Protein AF-A0A519DAC2-F1 (afdb_monomer)

Sequence (487 aa):
MAIEYEDFLQQQFEIIMAYEGLGIEATLSCTPYDQGLELEGIGSWAESNAVCFSNSYTGLVTNRESGLSALATALTGWAPRWGLHLDENRIPNILVNVEAEMADLADWSVLGDWVGKQVQSDWDLPWGPMPYITGLPTWASFEMKKALAAAAANYGCPMLWAEGHTVTPPNVSGYQGELTFTESDLESRYQELAPNGEVDLIVIGCPQASLGEIRSTAAAVRTHMELGNRIPDNRLWIFTSGANHELAEADGTLDLLEEAGVLILKDTCPEVTPYNRKLFNHLLTNSLKAEHYLTSGLNRMPTSVANIETCVSSAFDPQLFTGPRPTLDSRAKEPHSSAKTTQTGECELSGKNLPSQSSWDVSGKALVTDVPITYLGYVNRDTGVIEEPGHPLDGVALEDTILIYPKGSGSTVAPFVLMGLIYTGKGPKAIVNRDVCPLTLPAASLLNVPYSYGFDIDPCLAVNNGDEVEMSLENGVVRLKVISRCD

Structure (mmCIF, N/CA/C/O backbone):
data_AF-A0A519DAC2-F1
#
_entry.id   AF-A0A519DAC2-F1
#
loop_
_atom_site.group_PDB
_atom_site.id
_atom_site.type_symbol
_atom_site.label_atom_id
_atom_site.label_alt_id
_atom_site.label_comp_id
_atom_site.label_asym_id
_atom_site.label_entity_id
_atom_site.label_seq_id
_atom_site.pdbx_PDB_ins_code
_atom_site.Cartn_x
_atom_site.Cartn_y
_atom_site.Cartn_z
_atom_site.occupancy
_atom_site.B_iso_or_equiv
_atom_site.auth_seq_id
_atom_site.auth_comp_id
_atom_site.auth_asym_id
_atom_site.auth_atom_id
_atom_site.pdbx_PDB_model_num
ATOM 1 N N . MET A 1 1 ? 7.797 -20.855 -13.646 1.00 60.56 1 MET A N 1
ATOM 2 C CA . MET A 1 1 ? 6.986 -20.500 -12.459 1.00 60.56 1 MET A CA 1
ATOM 3 C C . MET A 1 1 ? 6.711 -21.690 -11.534 1.00 60.56 1 MET A C 1
ATOM 5 O O . MET A 1 1 ? 6.940 -21.520 -10.351 1.00 60.56 1 MET A O 1
ATOM 9 N N . ALA A 1 2 ? 6.323 -22.883 -12.027 1.00 69.62 2 ALA A N 1
ATOM 10 C CA . ALA A 1 2 ? 6.174 -24.105 -11.204 1.00 69.62 2 ALA A CA 1
ATOM 11 C C . ALA A 1 2 ? 5.310 -23.897 -9.939 1.00 69.62 2 ALA A C 1
ATOM 13 O O . ALA A 1 2 ? 5.765 -24.140 -8.822 1.00 69.62 2 ALA A O 1
ATOM 14 N N . ILE A 1 3 ? 4.087 -23.397 -10.154 1.00 76.06 3 ILE A N 1
ATOM 15 C CA . ILE A 1 3 ? 3.099 -23.089 -9.112 1.00 76.06 3 ILE A CA 1
ATOM 16 C C . ILE A 1 3 ? 2.667 -24.395 -8.428 1.00 76.06 3 ILE A C 1
ATOM 18 O O . ILE A 1 3 ? 2.202 -25.308 -9.104 1.00 76.06 3 ILE A O 1
ATOM 22 N N . GLU A 1 4 ? 2.834 -24.485 -7.105 1.00 72.75 4 GLU A N 1
ATOM 23 C CA . GLU A 1 4 ? 2.545 -25.702 -6.318 1.00 72.75 4 GLU A CA 1
ATOM 24 C C . GLU A 1 4 ? 1.098 -25.762 -5.779 1.00 72.75 4 GLU A C 1
ATOM 26 O O . GLU A 1 4 ? 0.715 -26.759 -5.173 1.00 72.75 4 GLU A O 1
ATOM 31 N N . TYR A 1 5 ? 0.286 -24.719 -5.989 1.00 75.00 5 TYR A N 1
ATOM 32 C CA . TYR A 1 5 ? -1.090 -24.652 -5.487 1.00 75.00 5 TYR A CA 1
ATOM 33 C C . TYR A 1 5 ? -2.076 -25.314 -6.462 1.00 75.00 5 TYR A C 1
ATOM 35 O O . TYR A 1 5 ? -2.222 -24.870 -7.605 1.00 75.00 5 TYR A O 1
ATOM 43 N N . GLU A 1 6 ? -2.737 -26.383 -6.011 1.00 81.94 6 GLU A N 1
ATOM 44 C CA . GLU A 1 6 ? -3.737 -27.125 -6.790 1.00 81.94 6 GLU A CA 1
ATOM 45 C C . GLU A 1 6 ? -4.913 -26.213 -7.173 1.00 81.94 6 GLU A C 1
ATOM 47 O O . GLU A 1 6 ? -5.326 -25.353 -6.397 1.00 81.94 6 GLU A O 1
ATOM 52 N N . ASP A 1 7 ? -5.405 -26.356 -8.405 1.00 85.88 7 ASP A N 1
ATOM 53 C CA . ASP A 1 7 ? -6.518 -25.579 -8.966 1.00 85.88 7 ASP A CA 1
ATOM 54 C C . ASP A 1 7 ? -6.360 -24.047 -8.932 1.00 85.88 7 ASP A C 1
ATOM 56 O O . ASP A 1 7 ? -7.331 -23.329 -9.170 1.00 85.88 7 ASP A O 1
ATOM 60 N N . PHE A 1 8 ? -5.143 -23.522 -8.714 1.00 84.00 8 PHE A N 1
ATOM 61 C CA . PHE A 1 8 ? -4.882 -22.077 -8.627 1.00 84.00 8 PHE A CA 1
ATOM 62 C C . PHE A 1 8 ? -5.528 -21.301 -9.778 1.00 84.00 8 PHE A C 1
ATOM 64 O O . PHE A 1 8 ? -6.266 -20.346 -9.556 1.00 84.00 8 PHE A O 1
ATOM 71 N N . LEU A 1 9 ? -5.298 -21.754 -11.014 1.00 85.06 9 LEU A N 1
ATOM 72 C CA . LEU A 1 9 ? -5.833 -21.100 -12.203 1.00 85.06 9 LEU A CA 1
ATOM 73 C C . LEU A 1 9 ? -7.366 -21.147 -12.246 1.00 85.06 9 LEU A C 1
ATOM 75 O O . LEU A 1 9 ? -7.996 -20.142 -12.561 1.00 85.06 9 LEU A O 1
ATOM 79 N N . GLN A 1 10 ? -7.962 -22.295 -11.915 1.00 89.31 10 GLN A N 1
ATOM 80 C CA . GLN A 1 10 ? -9.414 -22.451 -11.908 1.00 89.31 10 GLN A CA 1
ATOM 81 C C . GLN A 1 10 ? -10.054 -21.495 -10.896 1.00 89.31 10 GLN A C 1
ATOM 83 O O . GLN A 1 10 ? -10.981 -20.772 -11.249 1.00 89.31 10 GLN A O 1
ATOM 88 N N . GLN A 1 11 ? -9.518 -21.433 -9.676 1.00 89.75 11 GLN A N 1
ATOM 89 C CA . GLN A 1 11 ? -10.035 -20.555 -8.625 1.00 89.75 11 GLN A CA 1
ATOM 90 C C . GLN A 1 11 ? -9.908 -19.068 -8.992 1.00 89.75 11 GLN A C 1
ATOM 92 O O . GLN A 1 11 ? -10.821 -18.291 -8.721 1.00 89.75 11 GLN A O 1
ATOM 97 N N . GLN A 1 12 ? -8.816 -18.657 -9.652 1.00 88.62 12 GLN A N 1
ATOM 98 C CA . GLN A 1 12 ? -8.692 -17.282 -10.157 1.00 88.62 12 GLN A CA 1
ATOM 99 C C . GLN A 1 12 ? -9.767 -16.970 -11.211 1.00 88.62 12 GLN A C 1
ATOM 101 O O . GLN A 1 12 ? -10.417 -15.928 -11.135 1.00 88.62 12 GLN A O 1
ATOM 106 N N . PHE A 1 13 ? -10.013 -17.885 -12.156 1.00 90.62 13 PHE A N 1
ATOM 107 C CA . PHE A 1 13 ? -11.069 -17.701 -13.155 1.00 90.62 13 PHE A CA 1
ATOM 108 C C . PHE A 1 13 ? -12.470 -17.665 -12.544 1.00 90.62 13 PHE A C 1
ATOM 110 O O . PHE A 1 13 ? -13.304 -16.895 -13.011 1.00 90.62 13 PHE A O 1
ATOM 117 N N . GLU A 1 14 ? -12.741 -18.444 -11.496 1.00 93.62 14 GLU A N 1
ATOM 118 C CA . GLU A 1 14 ? -14.022 -18.390 -10.781 1.00 93.62 14 GLU A CA 1
ATOM 119 C C . GLU A 1 14 ? -14.294 -16.992 -10.208 1.00 93.62 14 GLU A C 1
ATOM 121 O O . GLU A 1 14 ? -15.409 -16.484 -10.339 1.00 93.62 14 GLU A O 1
ATOM 126 N N . ILE A 1 15 ? -13.271 -16.334 -9.649 1.00 90.25 15 ILE A N 1
ATOM 127 C CA . ILE A 1 15 ? -13.379 -14.953 -9.161 1.00 90.25 15 ILE A CA 1
ATOM 128 C C . ILE A 1 15 ? -13.642 -13.997 -10.327 1.00 90.25 15 ILE A C 1
ATOM 130 O O . ILE A 1 15 ? -14.581 -13.206 -10.261 1.00 90.25 15 ILE A O 1
ATOM 134 N N . ILE A 1 16 ? -12.857 -14.083 -11.404 1.00 92.12 16 ILE A N 1
ATOM 135 C CA . ILE A 1 16 ? -13.003 -13.195 -12.568 1.00 92.12 16 ILE A CA 1
ATOM 136 C C . ILE A 1 16 ? -14.411 -13.316 -13.163 1.00 92.12 16 ILE A C 1
ATOM 138 O O . ILE A 1 16 ? -15.107 -12.311 -13.288 1.00 92.12 16 ILE A O 1
ATOM 142 N N . MET A 1 17 ? -14.877 -14.539 -13.427 1.00 93.56 17 MET A N 1
ATOM 143 C CA . MET A 1 17 ? -16.215 -14.787 -13.974 1.00 93.56 17 MET A CA 1
ATOM 144 C C . MET A 1 17 ? -17.329 -14.296 -13.040 1.00 93.56 17 MET A C 1
ATOM 146 O O . MET A 1 17 ? -18.369 -13.837 -13.512 1.00 93.56 17 MET A O 1
ATOM 150 N N . ALA A 1 18 ? -17.139 -14.374 -11.718 1.00 92.75 18 ALA A N 1
ATOM 151 C CA . ALA A 1 18 ? -18.105 -13.837 -10.764 1.00 92.75 18 ALA A CA 1
ATOM 152 C C . ALA A 1 18 ? -18.202 -12.305 -10.851 1.00 92.75 18 ALA A C 1
ATOM 154 O O . ALA A 1 18 ? -19.310 -11.769 -10.850 1.00 92.75 18 ALA A O 1
ATOM 155 N N . TYR A 1 19 ? -17.070 -11.604 -10.973 1.00 90.88 19 TYR A N 1
ATOM 156 C CA . TYR A 1 19 ? -17.041 -10.149 -11.159 1.00 90.88 19 TYR A CA 1
ATOM 157 C C . TYR A 1 19 ? -17.614 -9.737 -12.524 1.00 90.88 19 TYR A C 1
ATOM 159 O O . TYR A 1 19 ? -18.444 -8.830 -12.590 1.00 90.88 19 TYR A O 1
ATOM 167 N N . GLU A 1 20 ? -17.271 -10.447 -13.600 1.00 91.88 20 GLU A N 1
ATOM 168 C CA . GLU A 1 20 ? -17.865 -10.231 -14.928 1.00 91.88 20 GLU A CA 1
ATOM 169 C C . GLU A 1 20 ? -19.384 -10.457 -14.916 1.00 91.88 20 GLU A C 1
ATOM 171 O O . GLU A 1 20 ? -20.136 -9.692 -15.519 1.00 91.88 20 GLU A O 1
ATOM 176 N N . GLY A 1 21 ? -19.862 -11.457 -14.167 1.00 92.31 21 GLY A N 1
ATOM 177 C CA . GLY A 1 21 ? -21.288 -11.716 -13.961 1.00 92.31 21 GLY A CA 1
ATOM 178 C C . GLY A 1 21 ? -22.038 -10.576 -13.259 1.00 92.31 21 GLY A C 1
ATOM 179 O O . GLY A 1 21 ? -23.251 -10.452 -13.430 1.00 92.31 21 GLY A O 1
ATOM 180 N N . LEU A 1 22 ? -21.329 -9.718 -12.515 1.00 89.94 22 LEU A N 1
ATOM 181 C CA . LEU A 1 22 ? -21.858 -8.476 -11.935 1.00 89.94 22 LEU A CA 1
ATOM 182 C C . LEU A 1 22 ? -21.817 -7.291 -12.919 1.00 89.94 22 LEU A C 1
ATOM 184 O O . LEU A 1 22 ? -22.305 -6.212 -12.588 1.00 89.94 22 LEU A O 1
ATOM 188 N N . GLY A 1 23 ? -21.256 -7.477 -14.117 1.00 90.62 23 GLY A N 1
ATOM 189 C CA . GLY A 1 23 ? -21.042 -6.425 -15.111 1.00 90.62 23 GLY A CA 1
ATOM 190 C C . GLY A 1 23 ? -19.770 -5.606 -14.883 1.00 90.62 23 GLY A C 1
ATOM 191 O O . GLY A 1 23 ? -19.652 -4.518 -15.443 1.00 90.62 23 GLY A O 1
ATOM 192 N N . ILE A 1 24 ? -18.838 -6.094 -14.057 1.00 89.50 24 ILE A N 1
ATOM 193 C CA . ILE A 1 24 ? -17.554 -5.430 -13.810 1.00 89.50 24 ILE A CA 1
ATOM 194 C C . ILE A 1 24 ? -16.591 -5.776 -14.945 1.00 89.50 24 ILE A C 1
ATOM 196 O O . ILE A 1 24 ? -16.406 -6.943 -15.282 1.00 89.50 24 ILE A O 1
ATOM 200 N N . GLU A 1 25 ? -15.954 -4.755 -15.511 1.00 88.62 25 GLU A N 1
ATOM 201 C CA . GLU A 1 25 ? -14.892 -4.937 -16.494 1.00 88.62 25 GLU A CA 1
ATOM 202 C C . GLU A 1 25 ? -13.611 -5.413 -15.799 1.00 88.62 25 GLU A C 1
ATOM 204 O O . GLU A 1 25 ? -13.022 -4.706 -14.976 1.00 88.62 25 GLU A O 1
ATOM 209 N N . ALA A 1 26 ? -13.179 -6.633 -16.118 1.00 88.12 26 ALA A N 1
ATOM 210 C CA . ALA A 1 26 ? -11.980 -7.240 -15.559 1.00 88.12 26 ALA A CA 1
ATOM 211 C C . ALA A 1 26 ? -10.714 -6.675 -16.227 1.00 88.12 26 ALA A C 1
ATOM 213 O O . ALA A 1 26 ? -10.047 -7.347 -17.006 1.00 88.12 26 ALA A O 1
ATOM 214 N N . THR A 1 27 ? -10.366 -5.426 -15.907 1.00 88.31 27 THR A N 1
ATOM 215 C CA . THR A 1 27 ? -9.128 -4.787 -16.395 1.00 88.31 27 THR A CA 1
ATOM 216 C C . THR A 1 27 ? -7.860 -5.344 -15.744 1.00 88.31 27 THR A C 1
ATOM 218 O O . THR A 1 27 ? -6.768 -5.093 -16.244 1.00 88.31 27 THR A O 1
ATOM 221 N N . LEU A 1 28 ? -8.006 -6.060 -14.616 1.00 91.06 28 LEU A N 1
ATOM 222 C CA . LEU A 1 28 ? -6.945 -6.778 -13.888 1.00 91.06 28 LEU A CA 1
ATOM 223 C C . LEU A 1 28 ? -5.680 -5.936 -13.634 1.00 91.06 28 LEU A C 1
ATOM 225 O O . LEU A 1 28 ? -4.553 -6.440 -13.618 1.00 91.06 28 LEU A O 1
ATOM 229 N N . SER A 1 29 ? -5.883 -4.633 -13.412 1.00 91.56 29 SER A N 1
ATOM 230 C CA . SER A 1 29 ? -4.807 -3.663 -13.257 1.00 91.56 29 SER A CA 1
ATOM 231 C C . SER A 1 29 ? -4.773 -3.043 -11.863 1.00 91.56 29 SER A C 1
ATOM 233 O O . SER A 1 29 ? -5.784 -2.549 -11.361 1.00 91.56 29 SER A O 1
ATOM 235 N N . CYS A 1 30 ? -3.585 -2.999 -11.256 1.00 91.62 30 CYS A N 1
ATOM 236 C CA . CYS A 1 30 ? -3.331 -2.219 -10.040 1.00 91.62 30 CYS A CA 1
ATOM 237 C C . CYS A 1 30 ? -2.929 -0.762 -10.342 1.00 91.62 30 CYS A C 1
ATOM 239 O O . CYS A 1 30 ? -2.671 0.012 -9.417 1.00 91.62 30 CYS A O 1
ATOM 241 N N . THR A 1 31 ? -2.848 -0.389 -11.622 1.00 93.06 31 THR A N 1
ATOM 242 C CA . THR A 1 31 ? -2.580 0.970 -12.115 1.00 93.06 31 THR A CA 1
ATOM 243 C C . THR A 1 31 ? -3.703 1.437 -13.052 1.00 93.06 31 THR A C 1
ATOM 245 O O . THR A 1 31 ? -3.467 1.750 -14.217 1.00 93.06 31 THR A O 1
ATOM 248 N N . PRO A 1 32 ? -4.963 1.502 -12.586 1.00 89.25 32 PRO A N 1
ATOM 249 C CA . PRO A 1 32 ? -6.096 1.858 -13.448 1.00 89.25 32 PRO A CA 1
ATOM 250 C C . PRO A 1 32 ? -5.978 3.269 -14.051 1.00 89.25 32 PRO A C 1
ATOM 252 O O . PRO A 1 32 ? -6.472 3.525 -15.144 1.00 89.25 32 PRO A O 1
ATOM 255 N N . TYR A 1 33 ? -5.269 4.175 -13.374 1.00 90.00 33 TYR A N 1
ATOM 256 C CA . TYR A 1 33 ? -4.974 5.532 -13.845 1.00 90.00 33 TYR A CA 1
ATOM 257 C C . TYR A 1 33 ? -3.971 5.588 -15.014 1.00 90.00 33 TYR A C 1
ATOM 259 O O . TYR A 1 33 ? -3.810 6.639 -15.625 1.00 90.00 33 TYR A O 1
ATOM 267 N N . ASP A 1 34 ? -3.300 4.482 -15.337 1.00 87.38 34 ASP A N 1
ATOM 268 C CA . ASP A 1 34 ? -2.331 4.381 -16.440 1.00 87.38 34 ASP A CA 1
ATOM 269 C C . ASP A 1 34 ? -3.021 4.239 -17.812 1.00 87.38 34 ASP A C 1
ATOM 271 O O . ASP A 1 34 ? -2.415 4.436 -18.857 1.00 87.38 34 ASP A O 1
ATOM 275 N N . GLN A 1 35 ? -4.328 3.954 -17.839 1.00 80.75 35 GLN A N 1
ATOM 276 C CA . GLN A 1 35 ? -5.089 3.725 -19.077 1.00 80.75 35 GLN A CA 1
ATOM 277 C C . GLN A 1 35 ? -5.519 5.017 -19.802 1.00 80.75 35 GLN A C 1
ATOM 279 O O . GLN A 1 35 ? -6.368 4.979 -20.689 1.00 80.75 35 GLN A O 1
ATOM 284 N N . GLY A 1 36 ? -4.972 6.178 -19.420 1.00 70.12 36 GLY A N 1
ATOM 285 C CA . GLY A 1 36 ? -5.321 7.468 -20.030 1.00 70.12 36 GLY A CA 1
ATOM 286 C C . GLY A 1 36 ? -6.760 7.921 -19.759 1.00 70.12 36 GLY A C 1
ATOM 287 O O . GLY A 1 36 ? -7.312 8.710 -20.523 1.00 70.12 36 GLY A O 1
ATOM 288 N N . LEU A 1 37 ? -7.377 7.411 -18.691 1.00 73.94 37 LEU A N 1
ATOM 289 C CA . LEU A 1 37 ? -8.719 7.803 -18.273 1.00 73.94 37 LEU A CA 1
ATOM 290 C C . LEU A 1 37 ? -8.698 9.229 -17.702 1.00 73.94 37 LEU A C 1
ATOM 292 O O . LEU A 1 37 ? -7.884 9.545 -16.834 1.00 73.94 37 LEU A O 1
ATOM 296 N N . GLU A 1 38 ? -9.629 10.078 -18.141 1.00 77.62 38 GLU A N 1
ATOM 297 C CA . GLU A 1 38 ? -9.927 11.330 -17.440 1.00 77.62 38 GLU A CA 1
ATOM 298 C C . GLU A 1 38 ? -10.661 10.991 -16.138 1.00 77.62 38 GLU A C 1
ATOM 300 O O . GLU A 1 38 ? -11.859 10.707 -16.118 1.00 77.62 38 GLU A O 1
ATOM 305 N N . LEU A 1 39 ? -9.903 10.947 -15.042 1.00 84.00 39 LEU A N 1
ATOM 306 C CA . LEU A 1 39 ? -10.413 10.618 -13.718 1.00 84.00 39 LEU A CA 1
ATOM 307 C C . LEU A 1 39 ? -10.774 11.908 -12.972 1.00 84.00 39 LEU A C 1
ATOM 309 O O . LEU A 1 39 ? -9.898 12.611 -12.466 1.00 84.00 39 LEU A O 1
ATOM 313 N N . GLU A 1 40 ? -12.072 12.198 -12.880 1.00 90.94 40 GLU A N 1
ATOM 314 C CA . GLU A 1 40 ? -12.622 13.321 -12.115 1.00 90.94 40 GLU A CA 1
ATOM 315 C C . GLU A 1 40 ? -13.837 12.906 -11.273 1.00 90.94 40 GLU A C 1
ATOM 317 O O . GLU A 1 40 ? -14.551 11.956 -11.595 1.00 90.94 40 GLU A O 1
ATOM 322 N N . GLY A 1 41 ? -14.100 13.643 -10.191 1.00 92.56 41 GLY A N 1
ATOM 323 C CA . GLY A 1 41 ? -15.296 13.466 -9.366 1.00 92.56 41 GLY A CA 1
ATOM 324 C C . GLY A 1 41 ? -15.072 12.575 -8.146 1.00 92.56 41 GLY A C 1
ATOM 325 O O . GLY A 1 41 ? -14.005 12.596 -7.543 1.00 92.56 41 GLY A O 1
ATOM 326 N N . ILE A 1 42 ? -16.098 11.827 -7.735 1.00 92.38 42 ILE A N 1
ATOM 327 C CA . ILE A 1 42 ? -16.060 10.968 -6.543 1.00 92.38 42 ILE A CA 1
ATOM 328 C C . ILE A 1 42 ? -15.872 9.512 -6.969 1.00 92.38 42 ILE A C 1
ATOM 330 O O . ILE A 1 42 ? -16.700 8.977 -7.703 1.00 92.38 42 ILE A O 1
ATOM 334 N N . GLY A 1 43 ? -14.809 8.872 -6.480 1.00 90.50 43 GLY A N 1
ATOM 335 C CA . GLY A 1 43 ? -14.501 7.467 -6.752 1.00 90.50 43 GLY A CA 1
ATOM 336 C C . GLY A 1 43 ? -14.227 6.655 -5.488 1.00 90.50 43 GLY A C 1
ATOM 337 O O . GLY A 1 43 ? -14.091 7.200 -4.393 1.00 90.50 43 GLY A O 1
ATOM 338 N N . SER A 1 44 ? -14.124 5.337 -5.650 1.00 91.81 44 SER A N 1
ATOM 339 C CA . SER A 1 44 ? -13.704 4.413 -4.594 1.00 91.81 44 SER A CA 1
ATOM 340 C C . SER A 1 44 ? -12.651 3.457 -5.137 1.00 91.81 44 SER A C 1
ATOM 342 O O . SER A 1 44 ? -12.976 2.513 -5.853 1.00 91.81 44 SER A O 1
ATOM 344 N N . TRP A 1 45 ? -11.388 3.698 -4.788 1.00 90.81 45 TRP A N 1
ATOM 345 C CA . TRP A 1 45 ? -10.283 2.818 -5.160 1.00 90.81 45 TRP A CA 1
ATOM 346 C C . TRP A 1 45 ? -9.889 1.900 -4.011 1.00 90.81 45 TRP A C 1
ATOM 348 O O . TRP A 1 45 ? -9.496 2.355 -2.940 1.00 90.81 45 TRP A O 1
ATOM 358 N N . ALA A 1 46 ? -9.915 0.598 -4.287 1.00 89.88 46 ALA A N 1
ATOM 359 C CA . ALA A 1 46 ? -9.402 -0.435 -3.400 1.00 89.88 46 ALA A CA 1
ATOM 360 C C . ALA A 1 46 ? -7.914 -0.724 -3.614 1.00 89.88 46 ALA A C 1
ATOM 362 O O . ALA A 1 46 ? -7.441 -1.758 -3.172 1.00 89.88 46 ALA A O 1
ATOM 363 N N . GLU A 1 47 ? -7.160 0.132 -4.298 1.00 90.75 47 GLU A N 1
ATOM 364 C CA . GLU A 1 47 ? -5.717 -0.031 -4.468 1.00 90.75 47 GLU A CA 1
ATOM 365 C C . GLU A 1 47 ? -5.009 1.215 -3.937 1.00 90.75 47 GLU A C 1
ATOM 367 O O . GLU A 1 47 ? -5.219 2.328 -4.414 1.00 90.75 47 GLU A O 1
ATOM 372 N N . SER A 1 48 ? -4.164 1.017 -2.927 1.00 91.00 48 SER A N 1
ATOM 373 C CA . SER A 1 48 ? -3.484 2.082 -2.184 1.00 91.00 48 SER A CA 1
ATOM 374 C C . SER A 1 48 ? -2.693 3.053 -3.068 1.00 91.00 48 SER A C 1
ATOM 376 O O . SER A 1 48 ? -2.766 4.265 -2.862 1.00 91.00 48 SER A O 1
ATOM 378 N N . ASN A 1 49 ? -1.973 2.547 -4.075 1.00 93.50 49 ASN A N 1
ATOM 379 C CA . ASN A 1 49 ? -1.210 3.413 -4.970 1.00 93.50 49 ASN A CA 1
ATOM 380 C C . ASN A 1 49 ? -2.140 4.243 -5.871 1.00 93.50 49 ASN A C 1
ATOM 382 O O . ASN A 1 49 ? -1.889 5.427 -6.078 1.00 93.50 49 ASN A O 1
ATOM 386 N N . ALA A 1 50 ? -3.252 3.654 -6.326 1.00 94.06 50 ALA A N 1
ATOM 387 C CA . ALA A 1 50 ? -4.253 4.340 -7.134 1.00 94.06 50 ALA A CA 1
ATOM 388 C C . ALA A 1 50 ? -4.988 5.425 -6.347 1.00 94.06 50 ALA A C 1
ATOM 390 O O . ALA A 1 50 ? -5.273 6.479 -6.907 1.00 94.06 50 ALA A O 1
ATOM 391 N N . VAL A 1 51 ? -5.234 5.211 -5.051 1.00 94.69 51 VAL A N 1
ATOM 392 C CA . VAL A 1 51 ? -5.782 6.232 -4.143 1.00 94.69 51 VAL A CA 1
ATOM 393 C C . VAL A 1 51 ? -4.858 7.447 -4.082 1.00 94.69 51 VAL A C 1
ATOM 395 O O . VAL A 1 51 ? -5.302 8.557 -4.371 1.00 94.69 51 VAL A O 1
ATOM 398 N N . CYS A 1 52 ? -3.578 7.234 -3.748 1.00 96.38 52 CYS A N 1
ATOM 399 C CA . CYS A 1 52 ? -2.606 8.321 -3.622 1.00 96.38 52 CYS A CA 1
ATOM 400 C C . CYS A 1 52 ? -2.412 9.054 -4.953 1.00 96.38 52 CYS A C 1
ATOM 402 O O . CYS A 1 52 ? -2.547 10.275 -5.012 1.00 96.38 52 CYS A O 1
ATOM 404 N N . PHE A 1 53 ? -2.196 8.307 -6.040 1.00 96.56 53 PHE A N 1
ATOM 405 C CA . PHE A 1 53 ? -1.995 8.884 -7.364 1.00 96.56 53 PHE A CA 1
ATOM 406 C C . PHE A 1 53 ? -3.212 9.690 -7.829 1.00 96.56 53 PHE A C 1
ATOM 408 O O . PHE A 1 53 ? -3.061 10.827 -8.270 1.00 96.56 53 PHE A O 1
ATOM 415 N N . SER A 1 54 ? -4.420 9.132 -7.691 1.00 95.19 54 SER A N 1
ATOM 416 C CA . SER A 1 54 ? -5.650 9.798 -8.132 1.00 95.19 54 SER A CA 1
ATOM 417 C C . SER A 1 54 ? -5.888 11.092 -7.363 1.00 95.19 54 SER A C 1
ATOM 419 O O . SER A 1 54 ? -6.103 12.131 -7.982 1.00 95.19 54 SER A O 1
ATOM 421 N N . ASN A 1 55 ? -5.781 11.060 -6.030 1.00 96.62 55 ASN A N 1
ATOM 422 C CA . ASN A 1 55 ? -5.991 12.257 -5.220 1.00 96.62 55 ASN A CA 1
ATOM 423 C C . ASN A 1 55 ? -4.966 13.363 -5.517 1.00 96.62 55 ASN A C 1
ATOM 425 O O . ASN A 1 55 ? -5.314 14.534 -5.380 1.00 96.62 55 ASN A O 1
ATOM 429 N N . SER A 1 56 ? -3.731 13.008 -5.891 1.00 97.38 56 SER A N 1
ATOM 430 C CA . SER A 1 56 ? -2.631 13.957 -6.114 1.00 97.38 56 SER A CA 1
ATOM 431 C C . SER A 1 56 ? -2.537 14.509 -7.534 1.00 97.38 56 SER A C 1
ATOM 433 O O . SER A 1 56 ? -2.268 15.698 -7.708 1.00 97.38 56 SER A O 1
ATOM 435 N N . TYR A 1 57 ? -2.715 13.657 -8.545 1.00 95.94 57 TYR A N 1
ATOM 436 C CA . TYR A 1 57 ? -2.395 13.974 -9.942 1.00 95.94 57 TYR A CA 1
ATOM 437 C C . TYR A 1 57 ? -3.616 14.009 -10.867 1.00 95.94 57 TYR A C 1
ATOM 439 O O . TYR A 1 57 ? -3.464 14.294 -12.053 1.00 95.94 57 TYR A O 1
ATOM 447 N N . THR A 1 58 ? -4.817 13.733 -10.352 1.00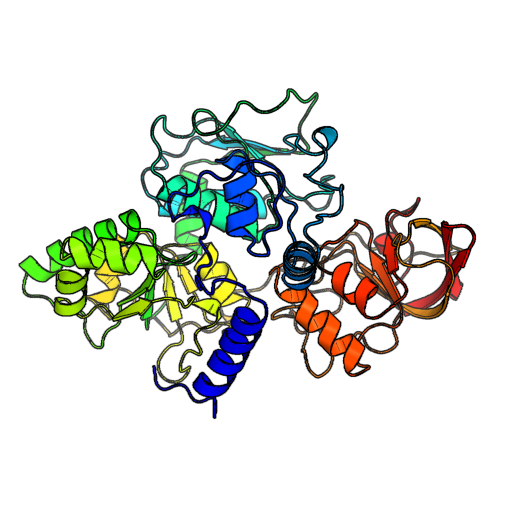 94.69 58 THR A N 1
ATOM 448 C CA . THR A 1 58 ? -6.069 13.743 -11.127 1.00 94.69 58 THR A CA 1
ATOM 449 C C . THR A 1 58 ? -7.141 14.581 -10.421 1.00 94.69 58 THR A C 1
ATOM 451 O O . THR A 1 58 ? -6.912 15.089 -9.324 1.00 94.69 58 THR A O 1
ATOM 454 N N . GLY A 1 59 ? -8.318 14.730 -11.034 1.00 93.19 59 GLY A N 1
ATOM 455 C CA . GLY A 1 59 ? -9.473 15.378 -10.402 1.00 93.19 59 GLY A CA 1
ATOM 456 C C . GLY A 1 59 ? -10.333 14.426 -9.564 1.00 93.19 59 GLY A C 1
ATOM 457 O O . GLY A 1 59 ? -11.397 14.825 -9.084 1.00 93.19 59 GLY A O 1
ATOM 458 N N . LEU A 1 60 ? -9.937 13.156 -9.431 1.00 93.88 60 LEU A N 1
ATOM 459 C CA . LEU A 1 60 ? -10.699 12.152 -8.702 1.00 93.88 60 LEU A CA 1
ATOM 460 C C . LEU A 1 60 ? -10.412 12.216 -7.199 1.00 93.88 60 LEU A C 1
ATOM 462 O O . LEU A 1 60 ? -9.272 12.226 -6.737 1.00 93.88 60 LEU A O 1
ATOM 466 N N . VAL A 1 61 ? -11.490 12.184 -6.429 1.00 95.00 61 VAL A N 1
ATOM 467 C CA . VAL A 1 61 ? -11.510 12.257 -4.974 1.00 95.00 61 VAL A CA 1
ATOM 468 C C . VAL A 1 61 ? -11.955 10.904 -4.436 1.00 95.00 61 VAL A C 1
ATOM 470 O O . VAL A 1 61 ? -13.089 10.474 -4.659 1.00 95.00 61 VAL A O 1
ATOM 473 N N . THR A 1 62 ? -11.073 10.239 -3.693 1.00 94.19 62 THR A N 1
ATOM 474 C CA . THR A 1 62 ? -11.347 8.936 -3.071 1.00 94.19 62 THR A CA 1
ATOM 475 C C . THR A 1 62 ? -10.759 8.870 -1.668 1.00 94.19 62 THR A C 1
ATOM 477 O O . THR A 1 62 ? -9.690 9.422 -1.397 1.00 94.19 62 THR A O 1
ATOM 480 N N . ASN A 1 63 ? -11.419 8.140 -0.775 1.00 92.88 63 ASN A N 1
ATOM 481 C CA . ASN A 1 63 ? -10.765 7.642 0.432 1.00 92.88 63 ASN A CA 1
ATOM 482 C C . ASN A 1 63 ? -9.827 6.478 0.097 1.00 92.88 63 ASN A C 1
ATOM 484 O O . ASN A 1 63 ? -9.838 5.939 -1.013 1.00 92.88 63 ASN A O 1
ATOM 488 N N . ARG A 1 64 ? -9.046 6.052 1.092 1.00 90.31 64 ARG A N 1
ATOM 489 C CA . ARG A 1 64 ? -8.346 4.765 1.065 1.00 90.31 64 ARG A CA 1
ATOM 490 C C . ARG A 1 64 ? -9.349 3.633 1.289 1.00 90.31 64 ARG A C 1
ATOM 492 O O . ARG A 1 64 ? -9.431 3.084 2.384 1.00 90.31 64 ARG A O 1
ATOM 499 N N . GLU A 1 65 ? -10.149 3.352 0.271 1.00 90.62 65 GLU A 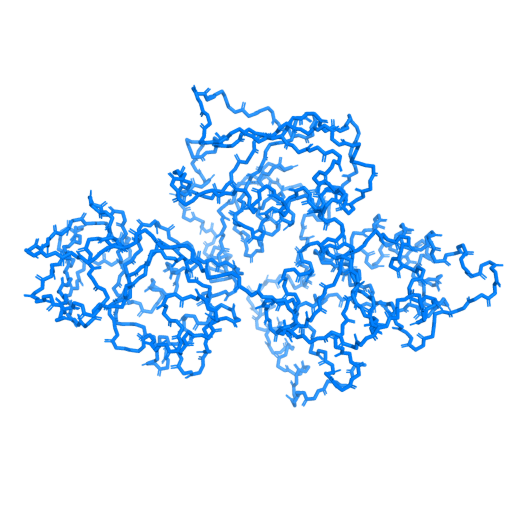N 1
ATOM 500 C CA . GLU A 1 65 ? -11.203 2.346 0.334 1.00 90.62 65 GLU A CA 1
ATOM 501 C C . GLU A 1 65 ? -10.621 0.927 0.353 1.00 90.62 65 GLU A C 1
ATOM 503 O O . GLU A 1 65 ? -9.499 0.665 -0.078 1.00 90.62 65 GLU A O 1
ATOM 508 N N . SER A 1 66 ? -11.391 -0.008 0.893 1.00 90.44 66 SER A N 1
ATOM 509 C CA . SER A 1 66 ? -11.072 -1.432 0.847 1.00 90.44 66 SER A CA 1
ATOM 510 C C . SER A 1 66 ? -11.695 -2.099 -0.370 1.00 90.44 66 SER A C 1
ATOM 512 O O . SER A 1 66 ? -12.613 -1.547 -0.976 1.00 90.44 66 SER A O 1
ATOM 514 N N . GLY A 1 67 ? -11.294 -3.338 -0.666 1.00 89.69 67 GLY A N 1
ATOM 515 C CA . GLY A 1 67 ? -11.997 -4.131 -1.680 1.00 89.69 67 GLY A CA 1
ATOM 516 C C . GLY A 1 67 ? -13.490 -4.315 -1.379 1.00 89.69 67 GLY A C 1
ATOM 517 O O . GLY A 1 67 ? -14.301 -4.295 -2.298 1.00 89.69 67 GLY A O 1
ATOM 518 N N . LEU A 1 68 ? -13.875 -4.399 -0.099 1.00 91.25 68 LEU A N 1
ATOM 519 C CA . LEU A 1 68 ? -15.279 -4.519 0.309 1.00 91.25 68 LEU A CA 1
ATOM 520 C C . LEU A 1 68 ? -16.067 -3.229 0.058 1.00 91.25 68 LEU A C 1
ATOM 522 O O . LEU A 1 68 ? -17.160 -3.273 -0.505 1.00 91.25 68 LEU A O 1
ATOM 526 N N . SER A 1 69 ? -15.527 -2.077 0.464 1.00 90.88 69 SER A N 1
ATOM 527 C CA . SER A 1 69 ? -16.216 -0.793 0.308 1.00 90.88 69 SER A CA 1
ATOM 528 C C . SER A 1 69 ? -16.212 -0.298 -1.136 1.00 90.88 69 SER A C 1
ATOM 530 O O . SER A 1 69 ? -17.235 0.202 -1.589 1.00 90.88 69 SER A O 1
ATOM 532 N N . ALA A 1 70 ? -15.138 -0.521 -1.899 1.00 92.19 70 ALA A N 1
ATOM 533 C CA . ALA A 1 70 ? -15.120 -0.214 -3.329 1.00 92.19 70 ALA A CA 1
ATOM 534 C C . ALA A 1 70 ? -16.126 -1.068 -4.115 1.00 92.19 70 ALA A C 1
ATOM 536 O O . ALA A 1 70 ? -16.849 -0.535 -4.956 1.00 92.19 70 ALA A O 1
ATOM 537 N N . LEU A 1 71 ? -16.242 -2.366 -3.801 1.00 91.06 71 LEU A N 1
ATOM 538 C CA . LEU A 1 71 ? -17.263 -3.224 -4.404 1.00 91.06 71 LEU A CA 1
ATOM 539 C C . LEU A 1 71 ? -18.678 -2.767 -4.021 1.00 91.06 71 LEU A C 1
ATOM 541 O O . LEU A 1 71 ? -19.560 -2.720 -4.875 1.00 91.06 71 LEU A O 1
ATOM 545 N N . ALA A 1 72 ? -18.901 -2.374 -2.764 1.00 90.88 72 ALA A N 1
ATOM 546 C CA . ALA A 1 72 ? -20.182 -1.810 -2.340 1.00 90.88 72 ALA A CA 1
ATOM 547 C C . ALA A 1 72 ? -20.526 -0.518 -3.106 1.00 90.88 72 ALA A C 1
ATOM 549 O O . ALA A 1 72 ? -21.668 -0.355 -3.545 1.00 90.88 72 ALA A O 1
ATOM 550 N N . THR A 1 73 ? -19.551 0.368 -3.334 1.00 91.62 73 THR A N 1
ATOM 551 C CA . THR A 1 73 ? -19.731 1.556 -4.182 1.00 91.62 73 THR A CA 1
ATOM 552 C C . THR A 1 73 ? -20.083 1.161 -5.615 1.00 91.62 73 THR A C 1
ATOM 554 O O . THR A 1 73 ? -21.034 1.707 -6.168 1.00 91.62 73 THR A O 1
ATOM 557 N N . ALA A 1 74 ? -19.384 0.185 -6.204 1.00 90.44 74 ALA A N 1
ATOM 558 C CA . ALA A 1 74 ? -19.652 -0.280 -7.567 1.00 90.44 74 ALA A CA 1
ATOM 559 C C . ALA A 1 74 ? -21.072 -0.858 -7.722 1.00 90.44 74 ALA A C 1
ATOM 561 O O . ALA A 1 74 ? -21.750 -0.578 -8.707 1.00 90.44 74 ALA A O 1
ATOM 562 N N . LEU A 1 75 ? -21.547 -1.615 -6.729 1.00 90.12 75 LEU A N 1
ATOM 563 C CA . LEU A 1 75 ? -22.881 -2.224 -6.743 1.00 90.12 75 LEU A CA 1
ATOM 564 C C . LEU A 1 75 ? -24.011 -1.214 -6.510 1.00 90.12 75 LEU A C 1
ATOM 566 O O . LEU A 1 75 ? -25.105 -1.371 -7.050 1.00 90.12 75 LEU A O 1
ATOM 570 N N . THR A 1 76 ? -23.783 -0.207 -5.668 1.00 91.38 76 THR A N 1
ATOM 571 C CA . THR A 1 76 ? -24.833 0.743 -5.266 1.00 91.38 76 THR A CA 1
ATOM 572 C C . THR A 1 76 ? -24.837 2.022 -6.098 1.00 91.38 76 THR A C 1
ATOM 574 O O . THR A 1 76 ? -25.874 2.677 -6.193 1.00 91.38 76 THR A O 1
ATOM 577 N N . GLY A 1 77 ? -23.696 2.393 -6.680 1.00 90.56 77 GLY A N 1
ATOM 578 C CA . GLY A 1 77 ? -23.465 3.704 -7.285 1.00 90.56 77 GLY A CA 1
ATOM 579 C C . GLY A 1 77 ? -23.261 4.831 -6.264 1.00 90.56 77 GLY A C 1
ATOM 580 O O . GLY A 1 77 ? -23.264 5.998 -6.653 1.00 90.56 77 GLY A O 1
ATOM 581 N N . TRP A 1 78 ? -23.100 4.517 -4.972 1.00 90.31 78 TRP A N 1
ATOM 582 C CA . TRP A 1 78 ? -22.952 5.504 -3.899 1.00 90.31 78 TRP A CA 1
ATOM 583 C C . TRP A 1 78 ? -21.671 5.271 -3.101 1.00 90.31 78 TRP A C 1
ATOM 585 O O . TRP A 1 78 ? -21.476 4.200 -2.534 1.00 90.31 78 TRP A O 1
ATOM 595 N N . ALA A 1 79 ? -20.841 6.308 -2.987 1.00 90.44 79 ALA A N 1
ATOM 596 C CA . ALA A 1 79 ? -19.735 6.346 -2.037 1.00 90.44 79 ALA A CA 1
ATOM 597 C C . ALA A 1 79 ? -20.165 7.101 -0.763 1.00 90.44 79 ALA A C 1
ATOM 599 O O . ALA A 1 79 ? -20.829 8.142 -0.858 1.00 90.44 79 ALA A O 1
ATOM 600 N N . PRO A 1 80 ? -19.813 6.619 0.441 1.00 87.56 80 PRO A N 1
ATOM 601 C CA . PRO A 1 80 ? -20.097 7.342 1.674 1.00 87.56 80 PRO A CA 1
ATOM 602 C C . PRO A 1 80 ? -19.342 8.679 1.706 1.00 87.56 80 PRO A C 1
ATOM 604 O O . PRO A 1 80 ? -18.166 8.757 1.364 1.00 87.56 80 PRO A O 1
ATOM 607 N N . ARG A 1 81 ? -19.995 9.750 2.169 1.00 90.88 81 ARG A N 1
ATOM 608 C CA . ARG A 1 81 ? -19.386 11.086 2.264 1.00 90.88 81 ARG A CA 1
ATOM 609 C C . ARG A 1 81 ? -18.653 11.268 3.598 1.00 90.88 81 ARG A C 1
ATOM 611 O O . ARG A 1 81 ? -19.266 11.652 4.591 1.00 90.88 81 ARG A O 1
ATOM 618 N N . TRP A 1 82 ? -17.351 11.005 3.614 1.00 91.12 82 TRP A N 1
ATOM 619 C CA . TRP A 1 82 ? -16.477 11.141 4.789 1.00 91.12 82 TRP A CA 1
ATOM 620 C C . TRP A 1 82 ? -15.001 11.225 4.369 1.00 91.12 82 TRP A C 1
ATOM 622 O O . TRP A 1 82 ? -14.682 11.017 3.197 1.00 91.12 82 TRP A O 1
ATOM 632 N N . GLY A 1 83 ? -14.105 11.502 5.322 1.00 92.75 83 GLY A N 1
ATOM 633 C CA . GLY A 1 83 ? -12.660 11.496 5.082 1.00 92.75 83 GLY A CA 1
ATOM 634 C C . GLY A 1 83 ? -12.249 12.477 3.987 1.00 92.75 83 GLY A C 1
ATOM 635 O O . GLY A 1 83 ? -12.688 13.627 3.991 1.00 92.75 83 GLY A O 1
ATOM 636 N N . LEU A 1 84 ? -11.454 12.011 3.028 1.00 95.12 84 LEU A N 1
ATOM 637 C CA . LEU A 1 84 ? -10.942 12.790 1.901 1.00 95.12 84 LEU A CA 1
ATOM 638 C C . LEU A 1 84 ? -12.011 13.202 0.881 1.00 95.12 84 LEU A C 1
ATOM 640 O O . LEU A 1 84 ? -11.703 14.007 0.003 1.00 95.12 84 LEU A O 1
ATOM 644 N N . HIS A 1 85 ? -13.250 12.706 0.987 1.00 95.12 85 HIS A N 1
ATOM 645 C CA . HIS A 1 85 ? -14.382 13.269 0.238 1.00 95.12 85 HIS A CA 1
ATOM 646 C C . HIS A 1 85 ? -14.833 14.640 0.765 1.00 95.12 85 HIS A C 1
ATOM 648 O O . HIS A 1 85 ? -15.709 15.267 0.169 1.00 95.12 85 HIS A O 1
ATOM 654 N N . LEU A 1 86 ? -14.289 15.091 1.897 1.00 95.44 86 LEU A N 1
ATOM 655 C CA . LEU A 1 86 ? -14.530 16.412 2.461 1.00 95.44 86 LEU A CA 1
ATOM 656 C C . LEU A 1 86 ? -13.279 17.273 2.265 1.00 95.44 86 LEU A C 1
ATOM 658 O O . LEU A 1 86 ? -12.202 16.907 2.733 1.00 95.44 86 LEU A O 1
ATOM 662 N N . ASP A 1 87 ? -13.428 18.427 1.615 1.00 94.88 87 ASP A N 1
ATOM 663 C CA . ASP A 1 87 ? -12.307 19.330 1.310 1.00 94.88 87 ASP A CA 1
ATOM 664 C C . ASP A 1 87 ? -11.561 19.800 2.565 1.00 94.88 87 ASP A C 1
ATOM 666 O O . ASP A 1 87 ? -10.342 19.943 2.550 1.00 94.88 87 ASP A O 1
ATOM 670 N N . GLU A 1 88 ? -12.277 19.964 3.680 1.00 95.06 88 GLU A N 1
ATOM 671 C CA . GLU A 1 88 ? -11.712 20.328 4.987 1.00 95.06 88 GLU A CA 1
ATOM 672 C C . GLU A 1 88 ? -10.666 19.332 5.513 1.00 95.06 88 GLU A C 1
ATOM 674 O O . GLU A 1 88 ? -9.809 19.712 6.306 1.00 95.06 88 GLU A O 1
ATOM 679 N N . ASN A 1 89 ? -10.695 18.081 5.042 1.00 95.62 89 ASN A N 1
ATOM 680 C CA . ASN A 1 89 ? -9.724 17.049 5.407 1.00 95.62 89 ASN A CA 1
ATOM 681 C C . ASN A 1 89 ? -8.532 16.969 4.438 1.00 95.62 89 ASN A C 1
ATOM 683 O O . ASN A 1 89 ? -7.578 16.247 4.717 1.00 95.62 89 ASN A O 1
ATOM 687 N N . ARG A 1 90 ? -8.566 17.676 3.300 1.00 96.75 90 ARG A N 1
ATOM 688 C CA . ARG A 1 90 ? -7.530 17.634 2.250 1.00 96.75 90 ARG A CA 1
ATOM 689 C C . ARG A 1 90 ? -6.509 18.753 2.458 1.00 96.75 90 ARG A C 1
ATOM 691 O O . ARG A 1 90 ? -6.368 19.645 1.623 1.00 96.75 90 ARG A O 1
ATOM 698 N N . ILE A 1 91 ? -5.810 18.711 3.587 1.00 96.75 91 ILE A N 1
ATOM 699 C CA . ILE A 1 91 ? -4.799 19.705 3.975 1.00 96.75 91 ILE A CA 1
ATOM 700 C C . ILE A 1 91 ? -3.434 19.042 4.196 1.00 96.75 91 ILE A C 1
ATOM 702 O O . ILE A 1 91 ? -3.391 17.935 4.739 1.00 96.75 91 ILE A O 1
ATOM 706 N N . PRO A 1 92 ? -2.318 19.676 3.793 1.00 97.81 92 PRO A N 1
ATOM 707 C CA . PRO A 1 92 ? -1.000 19.120 4.054 1.00 97.81 92 PRO A CA 1
ATOM 708 C C . PRO A 1 92 ? -0.688 19.149 5.546 1.00 97.81 92 PRO A C 1
ATOM 710 O O . PRO A 1 92 ? -0.996 20.117 6.241 1.00 97.81 92 PRO A O 1
ATOM 713 N N . ASN A 1 93 ? -0.065 18.082 6.036 1.00 97.56 93 ASN A N 1
ATOM 714 C CA . ASN A 1 93 ? 0.280 17.933 7.451 1.00 97.56 93 ASN A CA 1
ATOM 715 C C . ASN A 1 93 ? 1.783 17.766 7.700 1.00 97.56 93 ASN A C 1
ATOM 717 O O . ASN A 1 93 ? 2.212 17.909 8.840 1.00 97.56 93 ASN A O 1
ATOM 721 N N . ILE A 1 94 ? 2.590 17.545 6.661 1.00 98.31 94 ILE A N 1
ATOM 722 C CA . ILE A 1 94 ? 4.052 17.446 6.742 1.00 98.31 94 ILE A CA 1
ATOM 723 C C . ILE A 1 94 ? 4.646 18.317 5.633 1.00 98.31 94 ILE A C 1
ATOM 725 O O . ILE A 1 94 ? 4.160 18.266 4.504 1.00 98.31 94 ILE A O 1
ATOM 729 N N . LEU A 1 95 ? 5.688 19.089 5.930 1.00 98.62 95 LEU A N 1
ATOM 730 C CA . LEU A 1 95 ? 6.496 19.769 4.915 1.00 98.62 95 LEU A CA 1
ATOM 731 C C . LEU A 1 95 ? 7.758 18.951 4.646 1.00 98.62 95 LEU A C 1
ATOM 733 O O . LEU A 1 95 ? 8.453 18.569 5.584 1.00 98.62 95 LEU A O 1
ATOM 737 N N . VAL A 1 96 ? 8.062 18.697 3.377 1.00 98.81 96 VAL A N 1
ATOM 738 C CA . VAL A 1 96 ? 9.252 17.953 2.955 1.00 98.81 96 VAL A CA 1
ATOM 739 C C . VAL A 1 96 ? 10.040 18.802 1.967 1.00 98.81 96 VAL A C 1
ATOM 741 O O . VAL A 1 96 ? 9.578 19.040 0.854 1.00 98.81 96 VAL A O 1
ATOM 744 N N . ASN A 1 97 ? 11.235 19.236 2.356 1.00 98.75 97 ASN A N 1
ATOM 745 C CA . ASN A 1 97 ? 12.166 19.931 1.477 1.00 98.75 97 ASN A CA 1
ATOM 746 C C . ASN A 1 97 ? 13.158 18.939 0.861 1.00 98.75 97 ASN A C 1
ATOM 748 O O . ASN A 1 97 ? 13.915 18.294 1.585 1.00 98.75 97 ASN A O 1
ATOM 752 N N . VAL A 1 98 ? 13.165 18.814 -0.462 1.00 98.81 98 VAL A N 1
ATOM 753 C CA . VAL A 1 98 ? 14.083 17.930 -1.186 1.00 98.81 98 VAL A CA 1
ATOM 754 C C . VAL A 1 98 ? 15.308 18.718 -1.642 1.00 98.81 98 VAL A C 1
ATOM 756 O O . VAL A 1 98 ? 15.185 19.728 -2.330 1.00 98.81 98 VAL A O 1
ATOM 759 N N . GLU A 1 99 ? 16.491 18.244 -1.254 1.00 98.56 99 GLU A N 1
ATOM 760 C CA . GLU A 1 99 ? 17.796 18.794 -1.651 1.00 98.56 99 GLU A CA 1
ATOM 761 C C . GLU A 1 99 ? 18.622 17.811 -2.503 1.00 98.56 99 GLU A C 1
ATOM 763 O O . GLU A 1 99 ? 19.659 18.197 -3.040 1.00 98.56 99 GLU A O 1
ATOM 768 N N . ALA A 1 100 ? 18.175 16.555 -2.621 1.00 98.06 100 ALA A N 1
ATOM 769 C CA . ALA A 1 100 ? 18.767 15.540 -3.494 1.00 98.06 100 ALA A CA 1
ATOM 770 C C . ALA A 1 100 ? 18.466 15.803 -4.985 1.00 98.06 100 ALA A C 1
ATOM 772 O O . ALA A 1 100 ? 17.483 16.470 -5.318 1.00 98.06 100 ALA A O 1
ATOM 773 N N . GLU A 1 101 ? 19.279 15.249 -5.892 1.00 96.69 101 GLU A N 1
ATOM 774 C CA . GLU A 1 101 ? 19.135 15.485 -7.344 1.00 96.69 101 GLU A CA 1
ATOM 775 C C . GLU A 1 101 ? 17.849 14.880 -7.941 1.00 96.69 101 GLU A C 1
ATOM 777 O O . GLU A 1 101 ? 17.228 15.489 -8.815 1.00 96.69 101 GLU A O 1
ATOM 782 N N . MET A 1 102 ? 17.420 13.713 -7.442 1.00 97.56 102 MET A N 1
ATOM 783 C CA . MET A 1 102 ? 16.197 13.007 -7.863 1.00 97.56 102 MET A CA 1
ATOM 784 C C . MET A 1 102 ? 16.146 12.685 -9.370 1.00 97.56 102 MET A C 1
ATOM 786 O O . MET A 1 102 ? 15.125 12.915 -10.035 1.00 97.56 102 MET A O 1
ATOM 790 N N . ALA A 1 103 ? 17.253 12.172 -9.911 1.00 93.06 103 ALA A N 1
ATOM 791 C CA . ALA A 1 103 ? 17.447 11.946 -11.342 1.00 93.06 103 ALA A CA 1
ATOM 792 C C . ALA A 1 103 ? 16.762 10.669 -11.857 1.00 93.06 103 ALA A C 1
ATOM 794 O O . ALA A 1 103 ? 16.287 10.639 -12.996 1.00 93.06 103 ALA A O 1
ATOM 795 N N . ASP A 1 104 ? 16.686 9.627 -11.028 1.00 94.44 104 ASP A N 1
ATOM 796 C CA . ASP A 1 104 ? 16.157 8.319 -11.400 1.00 94.44 104 ASP A CA 1
ATOM 797 C C . ASP A 1 104 ? 14.733 8.100 -10.877 1.00 94.44 104 ASP A C 1
ATOM 799 O O . ASP A 1 104 ? 14.329 8.575 -9.817 1.00 94.44 104 ASP A O 1
ATOM 803 N N . LEU A 1 105 ? 13.961 7.277 -11.591 1.00 94.56 105 LEU A N 1
ATOM 804 C CA . LEU A 1 105 ? 12.634 6.833 -11.142 1.00 94.56 105 LEU A CA 1
ATOM 805 C C . LEU A 1 105 ? 12.673 6.192 -9.748 1.00 94.56 105 LEU A C 1
ATOM 807 O O . LEU A 1 105 ? 11.769 6.409 -8.938 1.00 94.56 105 LEU A O 1
ATOM 811 N N . ALA A 1 106 ? 13.710 5.397 -9.473 1.00 96.81 106 ALA A N 1
ATOM 812 C CA . ALA A 1 106 ? 13.863 4.712 -8.196 1.00 96.81 106 ALA A CA 1
ATOM 813 C C . ALA A 1 106 ? 14.056 5.707 -7.036 1.00 96.81 106 ALA A C 1
ATOM 815 O O . ALA A 1 106 ? 13.544 5.447 -5.948 1.00 96.81 106 ALA A O 1
ATOM 816 N N . ASP A 1 107 ? 14.653 6.881 -7.274 1.00 98.25 107 ASP A N 1
ATOM 817 C CA . ASP A 1 107 ? 14.835 7.922 -6.251 1.00 98.25 107 ASP A CA 1
ATOM 818 C C . ASP A 1 107 ? 13.485 8.429 -5.744 1.00 98.25 107 ASP A C 1
ATOM 820 O O . ASP A 1 107 ? 13.269 8.577 -4.543 1.00 98.25 107 ASP A O 1
ATOM 824 N N . TRP A 1 108 ? 12.527 8.628 -6.654 1.00 98.50 108 TRP A N 1
ATOM 825 C CA . TRP A 1 108 ? 11.163 9.040 -6.312 1.00 98.50 108 TRP A CA 1
ATOM 826 C C . TRP A 1 108 ? 10.438 7.965 -5.498 1.00 98.50 108 TRP A C 1
ATOM 828 O O . TRP A 1 108 ? 9.699 8.284 -4.563 1.00 98.50 108 TRP A O 1
ATOM 838 N N . SER A 1 109 ? 10.695 6.687 -5.799 1.00 97.81 109 SER A N 1
ATOM 839 C CA . SER A 1 109 ? 10.221 5.577 -4.971 1.00 97.81 109 SER A CA 1
ATOM 840 C C . SER A 1 109 ? 10.869 5.577 -3.582 1.00 97.81 109 SER A C 1
ATOM 842 O O . SER A 1 109 ? 10.181 5.294 -2.602 1.00 97.81 109 SER A O 1
ATOM 844 N N . VAL A 1 110 ? 12.166 5.879 -3.479 1.00 98.38 110 VAL A N 1
ATOM 845 C CA . VAL A 1 110 ? 12.885 5.972 -2.200 1.00 98.38 110 VAL A CA 1
ATOM 846 C C . VAL A 1 110 ? 12.349 7.131 -1.363 1.00 98.38 110 VAL A C 1
ATOM 848 O O . VAL A 1 110 ? 12.087 6.939 -0.180 1.00 98.38 110 VAL A O 1
ATOM 851 N N . LEU A 1 111 ? 12.114 8.299 -1.966 1.00 98.62 111 LEU A N 1
ATOM 852 C CA . LEU A 1 111 ? 11.551 9.465 -1.283 1.00 98.62 111 LEU A CA 1
ATOM 853 C C . LEU A 1 111 ? 10.182 9.152 -0.665 1.00 98.62 111 LEU A C 1
ATOM 855 O O . LEU A 1 111 ? 9.949 9.467 0.500 1.00 98.62 111 LEU A O 1
ATOM 859 N N . GLY A 1 112 ? 9.286 8.502 -1.416 1.00 97.50 112 GLY A N 1
ATOM 860 C CA . GLY A 1 112 ? 7.960 8.139 -0.909 1.00 97.50 112 GLY A CA 1
ATOM 861 C C . GLY A 1 112 ? 8.013 7.206 0.306 1.00 97.50 112 GLY A C 1
ATOM 862 O O . GLY A 1 112 ? 7.289 7.426 1.276 1.00 97.50 112 GLY A O 1
ATOM 863 N N . ASP A 1 113 ? 8.894 6.199 0.280 1.00 95.94 113 ASP A N 1
ATOM 864 C CA . ASP A 1 113 ? 9.144 5.315 1.431 1.00 95.94 113 ASP A CA 1
ATOM 865 C C . ASP A 1 113 ? 9.766 6.083 2.605 1.00 95.94 113 ASP A C 1
ATOM 867 O O . ASP A 1 113 ? 9.289 5.987 3.737 1.00 95.94 113 ASP A O 1
ATOM 871 N N . TRP A 1 114 ? 10.785 6.900 2.328 1.00 97.56 114 TRP A N 1
ATOM 872 C CA . TRP A 1 114 ? 11.523 7.654 3.337 1.00 97.56 114 TRP A CA 1
ATOM 873 C C . TRP A 1 114 ? 10.619 8.595 4.131 1.00 97.56 114 TRP A C 1
ATOM 875 O O . TRP A 1 114 ? 10.686 8.579 5.359 1.00 97.56 114 TRP A O 1
ATOM 885 N N . VAL A 1 115 ? 9.740 9.356 3.462 1.00 96.94 115 VAL A N 1
ATOM 886 C CA . VAL A 1 115 ? 8.791 10.272 4.127 1.00 96.94 115 VAL A CA 1
ATOM 887 C C . VAL A 1 115 ? 7.907 9.512 5.111 1.00 96.94 115 VAL A C 1
ATOM 889 O O . VAL A 1 115 ? 7.707 9.958 6.239 1.00 96.94 115 VAL A O 1
ATOM 892 N N . GLY A 1 116 ? 7.405 8.345 4.706 1.00 90.81 116 GLY A N 1
ATOM 893 C CA . GLY A 1 116 ? 6.589 7.494 5.563 1.00 90.81 116 GLY A CA 1
ATOM 894 C C . GLY A 1 116 ? 7.342 6.965 6.785 1.00 90.81 116 GLY A C 1
ATOM 895 O O . GLY A 1 116 ? 6.784 6.958 7.882 1.00 90.81 116 GLY A O 1
ATOM 896 N N . LYS A 1 117 ? 8.621 6.601 6.627 1.00 89.69 117 LYS A N 1
ATOM 897 C CA . LYS A 1 117 ? 9.494 6.171 7.735 1.00 89.69 117 LYS A CA 1
ATOM 898 C C . LYS A 1 117 ? 9.791 7.271 8.753 1.00 89.69 117 LYS A C 1
ATOM 900 O O . LYS A 1 117 ? 10.103 6.948 9.893 1.00 89.69 117 LYS A O 1
ATOM 905 N N . GLN A 1 118 ? 9.692 8.544 8.366 1.00 92.94 118 GLN A N 1
ATOM 906 C CA . GLN A 1 118 ? 9.924 9.668 9.282 1.00 92.94 118 GLN A CA 1
ATOM 907 C C . GLN A 1 118 ? 8.711 10.001 10.164 1.00 92.94 118 GLN A C 1
ATOM 909 O O . GLN A 1 118 ? 8.824 10.842 11.057 1.00 92.94 118 GLN A O 1
ATOM 914 N N . VAL A 1 119 ? 7.544 9.395 9.910 1.00 88.38 119 VAL A N 1
ATOM 915 C CA . VAL A 1 119 ? 6.317 9.687 10.659 1.00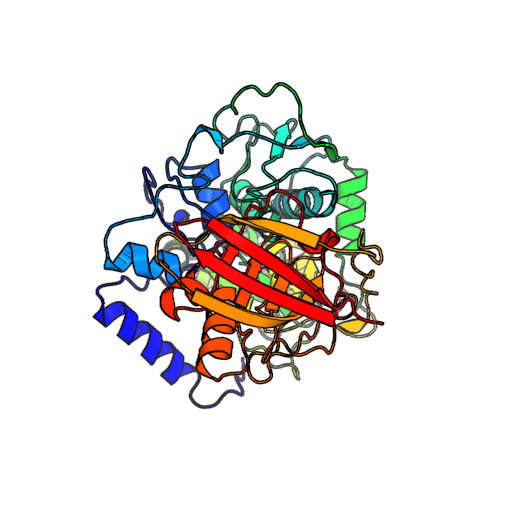 88.38 119 VAL A CA 1
ATOM 916 C C . VAL A 1 119 ? 6.482 9.292 12.123 1.00 88.38 119 VAL A C 1
ATOM 918 O O . VAL A 1 119 ? 6.756 8.136 12.440 1.00 88.38 119 VAL A O 1
ATOM 921 N N . GLN A 1 120 ? 6.265 10.253 13.019 1.00 83.62 120 GLN A N 1
ATOM 922 C CA . GLN A 1 120 ? 6.368 10.037 14.460 1.00 83.62 120 GLN A CA 1
ATOM 923 C C . GLN A 1 120 ? 5.007 9.675 15.061 1.00 83.62 120 GLN A C 1
ATOM 925 O O . GLN A 1 120 ? 3.952 10.082 14.571 1.00 83.62 120 GLN A O 1
ATOM 930 N N . SER A 1 121 ? 5.027 8.885 16.135 1.00 74.75 121 SER A N 1
ATOM 931 C CA . SER A 1 121 ? 3.819 8.359 16.785 1.00 74.75 121 SER A CA 1
ATOM 932 C C . SER A 1 121 ? 2.954 9.430 17.457 1.00 74.75 121 SER A C 1
ATOM 934 O O . SER A 1 121 ? 1.774 9.191 17.701 1.00 74.75 121 SER A O 1
ATOM 936 N N . ASP A 1 122 ? 3.537 10.580 17.795 1.00 78.12 122 ASP A N 1
ATOM 937 C CA . ASP A 1 122 ? 2.877 11.722 18.431 1.00 78.12 122 ASP A CA 1
ATOM 938 C C . ASP A 1 122 ? 2.265 12.715 17.427 1.00 78.12 122 ASP A C 1
ATOM 940 O O . ASP A 1 122 ? 1.567 13.640 17.841 1.00 78.12 122 ASP A O 1
ATOM 944 N N . TRP A 1 123 ? 2.480 12.525 16.120 1.00 86.81 123 TRP A N 1
ATOM 945 C CA . TRP A 1 123 ? 1.885 13.373 15.085 1.00 86.81 123 TRP A CA 1
ATOM 946 C C . TRP A 1 123 ? 0.398 13.066 14.890 1.00 86.81 123 TRP A C 1
ATOM 948 O O . TRP A 1 123 ? -0.004 11.915 14.690 1.00 86.81 123 TRP A O 1
ATOM 958 N N . ASP A 1 124 ? -0.428 14.115 14.866 1.00 87.19 124 ASP A N 1
ATOM 959 C CA . ASP A 1 124 ? -1.866 13.984 14.629 1.00 87.19 124 ASP A CA 1
ATOM 960 C C . ASP A 1 124 ? -2.165 13.864 13.126 1.00 87.19 124 ASP A C 1
ATOM 962 O O . ASP A 1 124 ? -2.239 14.850 12.386 1.00 87.19 124 ASP A O 1
ATOM 966 N N . LEU A 1 125 ? -2.292 12.617 12.662 1.00 88.31 125 LEU A N 1
ATOM 967 C CA . LEU A 1 125 ? -2.481 12.248 11.255 1.00 88.31 125 LEU A CA 1
ATOM 968 C C . LEU A 1 125 ? -3.740 11.375 11.077 1.00 88.31 125 LEU A C 1
ATOM 970 O O . LEU A 1 125 ? -3.630 10.188 10.717 1.00 88.31 125 LEU A O 1
ATOM 974 N N . PRO A 1 126 ? -4.950 11.927 11.294 1.00 84.50 126 PRO A N 1
ATOM 975 C CA . PRO A 1 126 ? -6.193 11.148 11.317 1.00 84.50 126 PRO A CA 1
ATOM 976 C C . PRO A 1 126 ? -6.466 10.443 9.982 1.00 84.50 126 PRO A C 1
ATOM 978 O O . PRO A 1 126 ? -6.989 9.330 9.953 1.00 84.50 126 PRO A O 1
ATOM 981 N N . TRP A 1 127 ? -6.026 11.045 8.873 1.00 89.75 127 TRP A N 1
ATOM 982 C CA . TRP A 1 127 ? -6.180 10.512 7.516 1.00 89.75 127 TRP A CA 1
ATOM 983 C C . TRP A 1 127 ? -4.894 9.903 6.937 1.00 89.75 127 TRP A C 1
ATOM 985 O O . TRP A 1 127 ? -4.904 9.428 5.806 1.00 89.75 127 TRP A O 1
ATOM 995 N N . GLY A 1 128 ? -3.809 9.857 7.715 1.00 90.69 128 GLY A N 1
ATOM 996 C CA . GLY A 1 128 ? -2.478 9.438 7.263 1.00 90.69 128 GLY A CA 1
ATOM 997 C C . GLY A 1 128 ? -1.548 10.613 6.924 1.00 90.69 128 GLY A C 1
ATOM 998 O O . GLY A 1 128 ? -1.968 11.775 6.975 1.00 90.69 128 GLY A O 1
ATOM 999 N N . PRO A 1 129 ? -0.270 10.327 6.616 1.00 94.62 129 PRO A N 1
ATOM 1000 C CA . PRO A 1 129 ? 0.681 11.352 6.201 1.00 94.62 129 PRO A CA 1
ATOM 1001 C C . PRO A 1 129 ? 0.239 11.942 4.860 1.00 94.62 129 PRO A C 1
ATOM 1003 O O . PRO A 1 129 ? -0.026 11.206 3.915 1.00 94.62 129 PRO A O 1
ATOM 1006 N N . MET A 1 130 ? 0.141 13.264 4.780 1.00 97.50 130 MET A N 1
ATOM 1007 C CA . MET A 1 130 ? -0.217 13.992 3.564 1.00 97.50 130 MET A CA 1
ATOM 1008 C C . MET A 1 130 ? 0.815 15.104 3.345 1.00 97.50 130 MET A C 1
ATOM 1010 O O . MET A 1 130 ? 0.610 16.241 3.784 1.00 97.50 130 MET A O 1
ATOM 1014 N N . PRO A 1 131 ? 1.975 14.766 2.754 1.00 98.44 131 PRO A N 1
ATOM 1015 C CA . PRO A 1 131 ? 3.104 15.677 2.668 1.00 98.44 131 PRO A CA 1
ATOM 1016 C C . PRO A 1 131 ? 2.907 16.734 1.577 1.00 98.44 131 PRO A C 1
ATOM 1018 O O . PRO A 1 131 ? 2.393 16.444 0.494 1.00 98.44 131 PRO A O 1
ATOM 1021 N N . TYR A 1 132 ? 3.382 17.946 1.849 1.00 98.75 132 TYR A N 1
ATOM 1022 C CA . TYR A 1 132 ? 3.720 18.935 0.836 1.00 98.75 132 TYR A CA 1
ATOM 1023 C C . TYR A 1 132 ? 5.224 18.876 0.563 1.00 98.75 132 TYR A C 1
ATOM 1025 O O . TYR A 1 132 ? 6.029 19.122 1.457 1.00 98.75 132 TYR A O 1
ATOM 1033 N N . ILE A 1 133 ? 5.588 18.517 -0.664 1.00 98.81 133 ILE A N 1
ATOM 1034 C CA . ILE A 1 133 ? 6.956 18.250 -1.097 1.00 98.81 133 ILE A CA 1
ATOM 1035 C C . ILE A 1 133 ? 7.432 19.401 -1.987 1.00 98.81 133 ILE A C 1
ATOM 1037 O O . ILE A 1 133 ? 6.832 19.667 -3.032 1.00 98.81 133 ILE A O 1
ATOM 1041 N N . THR A 1 134 ? 8.519 20.056 -1.588 1.00 98.62 134 THR A N 1
ATOM 1042 C CA . THR A 1 134 ? 9.173 21.166 -2.299 1.00 98.62 134 THR A CA 1
ATOM 1043 C C . THR A 1 134 ? 10.581 20.775 -2.741 1.00 98.62 134 THR A C 1
ATOM 1045 O O . THR A 1 134 ? 11.148 19.810 -2.233 1.00 98.62 134 THR A O 1
ATOM 1048 N N . GLY A 1 135 ? 11.163 21.519 -3.685 1.00 98.12 135 GLY A N 1
ATOM 1049 C CA . GLY A 1 135 ? 12.552 21.299 -4.125 1.00 98.12 135 GLY A CA 1
ATOM 1050 C C . GLY A 1 135 ? 12.759 20.151 -5.123 1.00 98.12 135 GLY A C 1
ATOM 1051 O O . GLY A 1 135 ? 13.890 19.857 -5.491 1.00 98.12 135 GLY A O 1
ATOM 1052 N N . LEU A 1 136 ? 11.681 19.526 -5.611 1.00 98.19 136 LEU A N 1
ATOM 1053 C CA . LEU A 1 136 ? 11.757 18.524 -6.679 1.00 98.19 136 LEU A CA 1
ATOM 1054 C C . LEU A 1 136 ? 12.226 19.140 -8.016 1.00 98.19 136 LEU A C 1
ATOM 1056 O O . LEU A 1 136 ? 11.980 20.326 -8.269 1.00 98.19 136 LEU A O 1
ATOM 1060 N N . PRO A 1 137 ? 12.823 18.339 -8.923 1.00 97.19 137 PRO A N 1
ATOM 1061 C CA . PRO A 1 137 ? 13.153 18.779 -10.274 1.00 97.19 137 PRO A CA 1
ATOM 1062 C C . PRO A 1 137 ? 11.953 19.389 -11.003 1.00 97.19 137 PRO A C 1
ATOM 1064 O O . PRO A 1 137 ? 10.816 18.945 -10.848 1.00 97.19 137 PRO A O 1
ATOM 1067 N N . THR A 1 138 ? 12.199 20.386 -11.857 1.00 95.56 138 THR A N 1
ATOM 1068 C CA . THR A 1 138 ? 11.129 21.082 -12.599 1.00 95.56 138 THR A CA 1
ATOM 1069 C C . THR A 1 138 ? 10.397 20.181 -13.591 1.00 95.56 138 THR A C 1
ATOM 1071 O O . THR A 1 138 ? 9.236 20.430 -13.911 1.00 95.56 138 THR A O 1
ATOM 1074 N N . TRP A 1 139 ? 11.057 19.130 -14.078 1.00 96.25 139 TRP A N 1
ATOM 1075 C CA . TRP A 1 139 ? 10.467 18.103 -14.926 1.00 96.25 139 TRP A CA 1
ATOM 1076 C C . TRP A 1 139 ? 10.364 16.785 -14.158 1.00 96.25 139 TRP A C 1
ATOM 1078 O O . TRP A 1 139 ? 11.314 16.386 -13.494 1.00 96.25 139 TRP A O 1
ATOM 1088 N N . ALA A 1 140 ? 9.228 16.101 -14.287 1.00 97.12 140 ALA A N 1
ATOM 1089 C CA . ALA A 1 140 ? 9.035 14.751 -13.772 1.00 97.12 140 ALA A CA 1
ATOM 1090 C C . ALA A 1 140 ? 8.175 13.941 -14.743 1.00 97.12 140 ALA A C 1
ATOM 1092 O O . ALA A 1 140 ? 7.141 14.426 -15.226 1.00 97.12 140 ALA A O 1
ATOM 1093 N N . SER A 1 141 ? 8.589 12.703 -15.007 1.00 96.56 141 SER A N 1
ATOM 1094 C CA . SER A 1 141 ? 7.832 11.780 -15.848 1.00 96.56 141 SER A CA 1
ATOM 1095 C C . SER A 1 141 ? 6.571 11.267 -15.138 1.00 96.56 141 SER A C 1
ATOM 1097 O O . SER A 1 141 ? 6.386 11.454 -13.930 1.00 96.56 141 SER A O 1
ATOM 1099 N N . PHE A 1 142 ? 5.684 10.604 -15.884 1.00 95.94 142 PHE A N 1
ATOM 1100 C CA . PHE A 1 142 ? 4.537 9.907 -15.297 1.00 95.94 142 PHE A CA 1
ATOM 1101 C C . PHE A 1 142 ? 4.993 8.836 -14.296 1.00 95.94 142 PHE A C 1
ATOM 1103 O O . PHE A 1 142 ? 4.427 8.693 -13.216 1.00 95.94 142 PHE A O 1
ATOM 1110 N N . GLU A 1 143 ? 6.069 8.131 -14.622 1.00 96.19 143 GLU A N 1
ATOM 1111 C CA . GLU A 1 143 ? 6.606 7.021 -13.848 1.00 96.19 143 GLU A CA 1
ATOM 1112 C C . GLU A 1 143 ? 7.265 7.475 -12.545 1.00 96.19 143 GLU A C 1
ATOM 1114 O O . GLU A 1 143 ? 7.090 6.819 -11.523 1.00 96.19 143 GLU A O 1
ATOM 1119 N N . MET A 1 144 ? 7.935 8.631 -12.546 1.00 97.81 144 MET A N 1
ATOM 1120 C CA . MET A 1 144 ? 8.442 9.276 -11.327 1.00 97.81 144 MET A CA 1
ATOM 1121 C C . MET A 1 144 ? 7.298 9.618 -10.359 1.00 97.81 144 MET A C 1
ATOM 1123 O O . MET A 1 144 ? 7.343 9.277 -9.175 1.00 97.81 144 MET A O 1
ATOM 1127 N N . LYS A 1 145 ? 6.219 10.221 -10.876 1.00 97.50 145 LYS A N 1
ATOM 1128 C CA . LYS A 1 145 ? 5.005 10.537 -10.099 1.00 97.50 145 LYS A CA 1
ATOM 1129 C C . LYS A 1 145 ? 4.335 9.269 -9.566 1.00 97.50 145 LYS A C 1
ATOM 1131 O O . LYS A 1 145 ? 3.936 9.214 -8.402 1.00 97.50 145 LYS A O 1
ATOM 1136 N N . LYS A 1 146 ? 4.257 8.231 -10.407 1.00 97.06 146 LYS A N 1
ATOM 1137 C CA . LYS A 1 146 ? 3.734 6.909 -10.047 1.00 97.06 146 LYS A CA 1
ATOM 1138 C C . LYS A 1 146 ? 4.545 6.270 -8.920 1.00 97.06 146 LYS A C 1
ATOM 1140 O O . LYS A 1 146 ? 3.960 5.811 -7.942 1.00 97.06 146 LYS A O 1
ATOM 1145 N N . ALA A 1 147 ? 5.871 6.266 -9.041 1.00 97.81 147 ALA A N 1
ATOM 1146 C CA . ALA A 1 147 ? 6.793 5.684 -8.070 1.00 97.81 147 ALA A CA 1
ATOM 1147 C C . ALA A 1 147 ? 6.670 6.353 -6.693 1.00 97.81 147 ALA A C 1
ATOM 1149 O O . ALA A 1 147 ? 6.518 5.659 -5.684 1.00 97.81 147 ALA A O 1
ATOM 1150 N N . LEU A 1 148 ? 6.633 7.690 -6.660 1.00 98.44 148 LEU A N 1
ATOM 1151 C CA . LEU A 1 148 ? 6.457 8.462 -5.428 1.00 98.44 148 LEU A CA 1
ATOM 1152 C C . LEU A 1 148 ? 5.127 8.152 -4.734 1.00 98.44 148 LEU A C 1
ATOM 1154 O O . LEU A 1 148 ? 5.117 7.792 -3.555 1.00 98.44 148 LEU A O 1
ATOM 1158 N N . ALA A 1 149 ? 4.008 8.239 -5.462 1.00 97.31 149 ALA A N 1
ATOM 1159 C CA . ALA A 1 149 ? 2.686 7.956 -4.903 1.00 97.31 149 ALA A CA 1
ATOM 1160 C C . ALA A 1 149 ? 2.569 6.506 -4.406 1.00 97.31 149 ALA A C 1
ATOM 1162 O O . ALA A 1 149 ? 2.007 6.247 -3.340 1.00 97.31 149 ALA A O 1
ATOM 1163 N N . ALA A 1 150 ? 3.121 5.548 -5.155 1.00 95.94 150 ALA A N 1
ATOM 1164 C CA . ALA A 1 150 ? 3.055 4.140 -4.799 1.00 95.94 150 ALA A CA 1
ATOM 1165 C C . ALA A 1 150 ? 3.821 3.813 -3.515 1.00 95.94 150 ALA A C 1
ATOM 1167 O O . ALA A 1 150 ? 3.282 3.108 -2.654 1.00 95.94 150 ALA A O 1
ATOM 1168 N N . ALA A 1 151 ? 5.044 4.329 -3.380 1.00 96.31 151 ALA A N 1
ATOM 1169 C CA . ALA A 1 151 ? 5.872 4.108 -2.202 1.00 96.31 151 ALA A CA 1
ATOM 1170 C C . ALA A 1 151 ? 5.321 4.840 -0.970 1.00 96.31 151 ALA A C 1
ATOM 1172 O O . ALA A 1 151 ? 5.191 4.227 0.089 1.00 96.31 151 ALA A O 1
ATOM 1173 N N . ALA A 1 152 ? 4.876 6.094 -1.117 1.00 96.06 152 ALA A N 1
ATOM 1174 C CA . ALA A 1 152 ? 4.232 6.835 -0.029 1.00 96.06 152 ALA A CA 1
ATOM 1175 C C . ALA A 1 152 ? 2.978 6.110 0.495 1.00 96.06 152 ALA A C 1
ATOM 1177 O O . ALA A 1 152 ? 2.717 6.062 1.702 1.00 96.06 152 ALA A O 1
ATOM 1178 N N . ALA A 1 153 ? 2.211 5.477 -0.399 1.00 93.38 153 ALA A N 1
ATOM 1179 C CA . ALA A 1 153 ? 1.020 4.723 -0.027 1.00 93.38 153 ALA A CA 1
ATOM 1180 C C . ALA A 1 153 ? 1.305 3.502 0.876 1.00 93.38 153 ALA A C 1
ATOM 1182 O O . ALA A 1 153 ? 0.385 3.052 1.564 1.00 93.38 153 ALA A O 1
ATOM 1183 N N . ASN A 1 154 ? 2.541 2.977 0.934 1.00 88.56 154 ASN A N 1
ATOM 1184 C CA . ASN A 1 154 ? 2.912 1.908 1.882 1.00 88.56 154 ASN A CA 1
ATOM 1185 C C . ASN A 1 154 ? 2.723 2.341 3.340 1.00 88.56 154 ASN A C 1
ATOM 1187 O O . ASN A 1 154 ? 2.239 1.563 4.159 1.00 88.56 154 ASN A O 1
ATOM 1191 N N . TYR A 1 155 ? 2.986 3.614 3.633 1.00 88.31 155 TYR A N 1
ATOM 1192 C CA . TYR A 1 155 ? 2.807 4.214 4.961 1.00 88.31 155 TYR A CA 1
ATOM 1193 C C . TYR A 1 155 ? 1.443 4.890 5.106 1.00 88.31 155 TYR A C 1
ATOM 1195 O O . TYR A 1 155 ? 1.207 5.700 5.999 1.00 88.31 155 TYR A O 1
ATOM 1203 N N . GLY A 1 156 ? 0.507 4.541 4.221 1.00 88.75 156 GLY A N 1
ATOM 1204 C CA . GLY A 1 156 ? -0.863 5.012 4.283 1.00 88.75 156 GLY A CA 1
ATOM 1205 C C . GLY A 1 156 ? -1.062 6.458 3.863 1.00 88.75 156 GLY A C 1
ATOM 1206 O O . GLY A 1 156 ? -2.074 7.021 4.263 1.00 88.75 156 GLY A O 1
ATOM 1207 N N . CYS A 1 157 ? -0.154 7.031 3.067 1.00 94.56 157 CYS A N 1
ATOM 1208 C CA . CYS A 1 157 ? -0.361 8.325 2.421 1.00 94.56 157 CYS A CA 1
ATOM 1209 C C . CYS A 1 157 ? -1.536 8.242 1.428 1.00 94.56 157 CYS A C 1
ATOM 1211 O O . CYS A 1 157 ? -1.418 7.551 0.411 1.00 94.56 157 CYS A O 1
ATOM 1213 N N . PRO A 1 158 ? -2.679 8.907 1.685 1.00 95.06 158 PRO A N 1
ATOM 1214 C CA . PRO A 1 158 ? -3.819 8.882 0.771 1.00 95.06 158 PRO A CA 1
ATOM 1215 C C . PRO A 1 158 ? -3.716 9.946 -0.331 1.00 95.06 158 PRO A C 1
ATOM 1217 O O . PRO A 1 158 ? -4.465 9.882 -1.305 1.00 95.06 158 PRO A O 1
ATOM 1220 N N . MET A 1 159 ? -2.848 10.945 -0.143 1.00 97.19 159 MET A N 1
ATOM 1221 C CA . MET A 1 159 ? -2.682 12.121 -0.990 1.00 97.19 159 MET A CA 1
ATOM 1222 C C . MET A 1 159 ? -1.396 12.855 -0.600 1.00 97.19 159 MET A C 1
ATOM 1224 O O . MET A 1 159 ? -1.093 12.981 0.581 1.00 97.19 159 MET A O 1
ATOM 1228 N N . LEU A 1 160 ? -0.689 13.382 -1.590 1.00 98.50 160 LEU A N 1
ATOM 1229 C CA . LEU A 1 160 ? 0.452 14.286 -1.442 1.00 98.50 160 LEU A CA 1
ATOM 1230 C C . LEU A 1 160 ? 0.331 15.501 -2.372 1.00 98.50 160 LEU A C 1
ATOM 1232 O O . LEU A 1 160 ? -0.399 15.461 -3.368 1.00 98.50 160 LEU A O 1
ATOM 1236 N N . TRP A 1 161 ? 1.093 16.549 -2.076 1.00 98.69 161 TRP A N 1
ATOM 1237 C CA . TRP A 1 161 ? 1.314 17.684 -2.970 1.00 98.69 161 TRP A CA 1
ATOM 1238 C C . TRP A 1 161 ? 2.789 17.735 -3.348 1.00 98.69 161 TRP A C 1
ATOM 1240 O O . TRP A 1 161 ? 3.645 17.705 -2.471 1.00 98.69 161 TRP A O 1
ATOM 1250 N N . ALA A 1 162 ? 3.086 17.835 -4.639 1.00 98.38 162 ALA A N 1
ATOM 1251 C CA . ALA A 1 162 ? 4.440 17.982 -5.158 1.00 98.38 162 ALA A CA 1
ATOM 1252 C C . ALA A 1 162 ? 4.533 19.310 -5.913 1.00 98.38 162 ALA A C 1
ATOM 1254 O O . ALA A 1 162 ? 3.862 19.502 -6.932 1.00 98.38 162 ALA A O 1
ATOM 1255 N N . GLU A 1 163 ? 5.338 20.238 -5.399 1.00 97.94 163 GLU A N 1
ATOM 1256 C CA . GLU A 1 163 ? 5.503 21.579 -5.959 1.00 97.94 163 GLU A CA 1
ATOM 1257 C C . GLU A 1 163 ? 5.870 21.518 -7.450 1.00 97.94 163 GLU A C 1
ATOM 1259 O O . GLU A 1 163 ? 6.747 20.763 -7.865 1.00 97.94 163 GLU A O 1
ATOM 1264 N N . GLY A 1 164 ? 5.142 22.276 -8.276 1.00 96.94 164 GLY A N 1
ATOM 1265 C CA . GLY A 1 164 ? 5.304 22.284 -9.735 1.00 96.94 164 GLY A CA 1
ATOM 1266 C C . GLY A 1 164 ? 4.678 21.095 -10.479 1.00 96.94 164 GLY A C 1
ATOM 1267 O O . GLY A 1 164 ? 4.507 21.179 -11.694 1.00 96.94 164 GLY A O 1
ATOM 1268 N N . HIS A 1 165 ? 4.277 20.027 -9.778 1.00 97.69 165 HIS A N 1
ATOM 1269 C CA . HIS A 1 165 ? 3.753 18.789 -10.381 1.00 97.69 165 HIS A CA 1
ATOM 1270 C C . HIS A 1 165 ? 2.292 18.490 -10.047 1.00 97.69 165 HIS A C 1
ATOM 1272 O O . HIS A 1 165 ? 1.643 17.761 -10.800 1.00 97.69 165 HIS A O 1
ATOM 1278 N N . THR A 1 166 ? 1.782 19.033 -8.942 1.00 97.56 166 THR A N 1
ATOM 1279 C CA . THR A 1 166 ? 0.374 18.958 -8.522 1.00 97.56 166 THR A CA 1
ATOM 1280 C C . THR A 1 166 ? -0.235 20.356 -8.423 1.00 97.56 166 THR A C 1
ATOM 1282 O O . THR A 1 166 ? 0.456 21.370 -8.540 1.00 97.56 166 THR A O 1
ATOM 1285 N N . VAL A 1 167 ? -1.539 20.427 -8.147 1.00 95.25 167 VAL A N 1
ATOM 1286 C CA . VAL A 1 167 ? -2.172 21.684 -7.721 1.00 95.25 167 VAL A CA 1
ATOM 1287 C C . VAL A 1 167 ? -1.509 22.219 -6.446 1.00 95.25 167 VAL A C 1
ATOM 1289 O O . VAL A 1 167 ? -1.000 21.444 -5.634 1.00 95.25 167 VAL A O 1
ATOM 1292 N N . THR A 1 168 ? -1.509 23.540 -6.262 1.00 96.12 168 THR A N 1
ATOM 1293 C CA . THR A 1 168 ? -0.990 24.170 -5.040 1.00 96.12 168 THR A CA 1
ATOM 1294 C C . THR A 1 168 ? -1.838 23.751 -3.830 1.00 96.12 168 THR A C 1
ATOM 1296 O O . THR A 1 168 ? -3.068 23.817 -3.920 1.00 96.12 168 THR A O 1
ATOM 1299 N N . PRO A 1 169 ? -1.226 23.326 -2.708 1.00 96.31 169 PRO A N 1
ATOM 1300 C CA . PRO A 1 169 ? -1.977 22.951 -1.514 1.00 96.31 169 PRO A CA 1
ATOM 1301 C C . PRO A 1 169 ? -2.703 24.148 -0.877 1.00 96.31 169 PRO A C 1
ATOM 1303 O O . PRO A 1 169 ? -2.286 25.298 -1.053 1.00 96.31 169 PRO A O 1
ATOM 1306 N N . PRO A 1 170 ? -3.754 23.902 -0.074 1.00 95.62 170 PRO A N 1
ATOM 1307 C CA . PRO A 1 170 ? -4.301 24.911 0.825 1.00 95.62 170 PRO A CA 1
ATOM 1308 C C . PRO A 1 170 ? -3.240 25.434 1.803 1.00 95.62 170 PRO A C 1
ATOM 1310 O O . PRO A 1 170 ? -2.393 24.681 2.282 1.00 95.62 170 PRO A O 1
ATOM 1313 N N . ASN A 1 171 ? -3.321 26.721 2.149 1.00 93.81 171 ASN A N 1
ATOM 1314 C CA . ASN A 1 171 ? -2.464 27.295 3.185 1.00 93.81 171 ASN A CA 1
ATOM 1315 C C . ASN A 1 171 ? -2.825 26.716 4.558 1.00 93.81 171 ASN A C 1
ATOM 1317 O O . ASN A 1 171 ? -3.998 26.704 4.938 1.00 93.81 171 ASN A O 1
ATOM 1321 N N . VAL A 1 172 ? -1.810 26.327 5.325 1.00 95.31 172 VAL A N 1
ATOM 1322 C CA . VAL A 1 172 ? -1.948 25.838 6.702 1.00 95.31 172 VAL A CA 1
ATOM 1323 C C . VAL A 1 172 ? -1.191 26.744 7.669 1.00 95.31 172 VAL A C 1
ATOM 1325 O O . VAL A 1 172 ? -0.234 27.417 7.290 1.00 95.31 172 VAL A O 1
ATOM 1328 N N . SER A 1 173 ? -1.628 26.792 8.930 1.00 91.94 173 SER A N 1
ATOM 1329 C CA . SER A 1 173 ? -0.959 27.585 9.973 1.00 91.94 173 SER A CA 1
ATOM 1330 C C . SER A 1 173 ? 0.339 26.953 10.482 1.00 91.94 173 SER A C 1
ATOM 1332 O O . SER A 1 173 ? 1.136 27.641 11.112 1.00 91.94 173 SER A O 1
ATOM 1334 N N . GLY A 1 174 ? 0.530 25.655 10.242 1.00 94.56 174 GLY A N 1
ATOM 1335 C CA . GLY A 1 174 ? 1.709 24.889 10.628 1.00 94.56 174 GLY A CA 1
ATOM 1336 C C . GLY A 1 174 ? 1.580 23.429 10.199 1.00 94.56 174 GLY A C 1
ATOM 1337 O O . GLY A 1 174 ? 0.478 22.965 9.900 1.00 94.56 174 GLY A O 1
ATOM 1338 N N . TYR A 1 175 ? 2.710 22.730 10.180 1.00 97.19 175 TYR A N 1
ATOM 1339 C CA . TYR A 1 175 ? 2.804 21.298 9.905 1.00 97.19 175 TYR A CA 1
ATOM 1340 C C . TYR A 1 175 ? 3.025 20.524 11.211 1.00 97.19 175 TYR A C 1
ATOM 1342 O O . TYR A 1 175 ? 3.518 21.081 12.190 1.00 97.19 175 TYR A O 1
ATOM 1350 N N . GLN A 1 176 ? 2.671 19.239 11.223 1.00 96.38 176 GLN A N 1
ATOM 1351 C CA . GLN A 1 176 ? 3.027 18.307 12.301 1.00 96.38 176 GLN A CA 1
ATOM 1352 C C . GLN A 1 176 ? 4.538 18.030 12.311 1.00 96.38 176 GLN A C 1
ATOM 1354 O O . GLN A 1 176 ? 5.127 17.851 13.372 1.00 96.38 176 GLN A O 1
ATOM 1359 N N . GLY A 1 177 ? 5.168 18.047 11.131 1.00 95.56 177 GLY A N 1
ATOM 1360 C CA . GLY A 1 177 ? 6.607 17.876 10.971 1.00 95.56 177 GLY A CA 1
ATOM 1361 C C . GLY A 1 177 ? 7.152 18.601 9.746 1.00 95.56 177 GLY A C 1
ATOM 1362 O O . GLY A 1 177 ? 6.464 18.745 8.734 1.00 95.56 177 GLY A O 1
ATOM 1363 N N . GLU A 1 178 ? 8.404 19.038 9.850 1.00 97.81 178 GLU A N 1
ATOM 1364 C CA . GLU A 1 178 ? 9.195 19.569 8.741 1.00 97.81 178 GLU A CA 1
ATOM 1365 C C . GLU A 1 178 ? 10.424 18.676 8.562 1.00 97.81 178 GLU A C 1
ATOM 1367 O O . GLU A 1 178 ? 11.156 18.411 9.517 1.00 97.81 178 GLU A O 1
ATOM 1372 N N . LEU A 1 179 ? 10.615 18.174 7.348 1.00 98.25 179 LEU A N 1
ATOM 1373 C CA . LEU A 1 179 ? 11.631 17.191 6.994 1.00 98.25 179 LEU A CA 1
ATOM 1374 C C . LEU A 1 179 ? 12.488 17.731 5.849 1.00 98.25 179 LEU A C 1
ATOM 1376 O O . LEU A 1 179 ? 11.966 18.374 4.940 1.00 98.25 179 LEU A O 1
ATOM 1380 N N . THR A 1 180 ? 13.779 17.406 5.851 1.00 98.69 180 THR A N 1
ATOM 1381 C CA . THR A 1 180 ? 14.679 17.677 4.724 1.00 98.69 180 THR A CA 1
ATOM 1382 C C . THR A 1 180 ? 15.237 16.359 4.213 1.00 98.69 180 THR A C 1
ATOM 1384 O O . THR A 1 180 ? 15.829 15.618 4.991 1.00 98.69 180 THR A O 1
ATOM 1387 N N . PHE A 1 181 ? 15.038 16.073 2.927 1.00 98.75 181 PHE A N 1
ATOM 1388 C CA . PHE A 1 181 ? 15.576 14.892 2.257 1.00 98.75 181 PHE A CA 1
ATOM 1389 C C . PHE A 1 181 ? 16.819 15.274 1.453 1.00 98.75 181 PHE A C 1
ATOM 1391 O O . PHE A 1 181 ? 16.721 15.959 0.430 1.00 98.75 181 PHE A O 1
ATOM 1398 N N . THR A 1 182 ? 17.988 14.862 1.937 1.00 98.75 182 THR A N 1
ATOM 1399 C CA . THR A 1 182 ? 19.292 15.219 1.368 1.00 98.75 182 THR A CA 1
ATOM 1400 C C . THR A 1 182 ? 19.863 14.110 0.485 1.00 98.75 182 THR A C 1
ATOM 1402 O O . THR A 1 182 ? 19.427 12.960 0.532 1.00 98.75 182 THR A O 1
ATOM 1405 N N . GLU A 1 183 ? 20.912 14.428 -0.275 1.00 98.31 183 GLU A N 1
ATOM 1406 C CA . GLU A 1 183 ? 21.675 13.433 -1.042 1.00 98.31 183 GLU A CA 1
ATOM 1407 C C . GLU A 1 183 ? 22.251 12.323 -0.140 1.00 98.31 183 GLU A C 1
ATOM 1409 O O . GLU A 1 183 ? 22.266 11.151 -0.505 1.00 98.31 183 GLU A O 1
ATOM 1414 N N . SER A 1 184 ? 22.660 12.674 1.087 1.00 98.31 184 SER A N 1
ATOM 1415 C CA . SER A 1 184 ? 23.152 11.697 2.063 1.00 98.31 184 SER A CA 1
ATOM 1416 C C . SER A 1 184 ? 22.050 10.751 2.541 1.00 98.31 184 SER A C 1
ATOM 1418 O O . SER A 1 184 ? 22.341 9.592 2.842 1.00 98.31 184 SER A O 1
ATOM 1420 N N . ASP A 1 185 ? 20.806 11.229 2.637 1.00 98.25 185 ASP A N 1
ATOM 1421 C CA . ASP A 1 185 ? 19.667 10.377 2.974 1.00 98.25 185 ASP A CA 1
ATOM 1422 C C . ASP A 1 185 ? 19.397 9.401 1.830 1.00 98.25 185 ASP A C 1
ATOM 1424 O O . ASP A 1 185 ? 19.293 8.200 2.073 1.00 98.25 185 ASP A O 1
ATOM 1428 N N . LEU A 1 186 ? 19.366 9.888 0.584 1.00 98.12 186 LEU A N 1
ATOM 1429 C CA . LEU A 1 186 ? 19.190 9.056 -0.608 1.00 98.12 186 LEU A CA 1
ATOM 1430 C C . LEU A 1 186 ? 20.259 7.954 -0.697 1.00 98.12 186 LEU A C 1
ATOM 1432 O O . LEU A 1 186 ? 19.917 6.775 -0.829 1.00 98.12 186 LEU A O 1
ATOM 1436 N N . GLU A 1 187 ? 21.538 8.307 -0.543 1.00 97.56 187 GLU A N 1
ATOM 1437 C CA . GLU A 1 187 ? 22.640 7.339 -0.560 1.00 97.56 187 GLU A CA 1
ATOM 1438 C C . GLU A 1 187 ? 22.508 6.315 0.577 1.00 97.56 187 GLU A C 1
ATOM 1440 O O . GLU A 1 187 ? 22.623 5.107 0.349 1.00 97.56 187 GLU A O 1
ATOM 1445 N N . SER A 1 188 ? 22.200 6.769 1.796 1.00 97.31 188 SER A N 1
ATOM 1446 C CA . SER A 1 188 ? 21.997 5.881 2.945 1.00 97.31 188 SER A CA 1
ATOM 1447 C C . SER A 1 188 ? 20.843 4.902 2.714 1.00 97.31 188 SER A C 1
ATOM 1449 O O . SER A 1 188 ? 20.969 3.714 3.030 1.00 97.31 188 SER A O 1
ATOM 1451 N N . ARG A 1 189 ? 19.739 5.362 2.111 1.00 96.44 189 ARG A N 1
ATOM 1452 C CA . ARG A 1 189 ? 18.605 4.502 1.754 1.00 96.44 189 ARG A CA 1
ATOM 1453 C C . ARG A 1 189 ? 19.000 3.441 0.735 1.00 96.44 189 ARG A C 1
ATOM 1455 O O . ARG A 1 189 ? 18.662 2.275 0.937 1.00 96.44 189 ARG A O 1
ATOM 1462 N N . TYR A 1 190 ? 19.737 3.802 -0.312 1.00 96.62 190 TYR A N 1
ATOM 1463 C CA . TYR A 1 190 ? 20.230 2.819 -1.277 1.00 96.62 190 TYR A CA 1
ATOM 1464 C C . TYR A 1 190 ? 21.183 1.805 -0.641 1.00 96.62 190 TYR A C 1
ATOM 1466 O O . TYR A 1 190 ? 21.064 0.616 -0.923 1.00 96.62 190 TYR A O 1
ATOM 1474 N N . GLN A 1 191 ? 22.074 2.234 0.254 1.00 95.50 191 GLN A N 1
ATOM 1475 C CA . GLN A 1 191 ? 22.974 1.324 0.971 1.00 95.50 191 GLN A CA 1
ATOM 1476 C C . GLN A 1 191 ? 22.210 0.324 1.853 1.00 95.50 191 GLN A C 1
ATOM 1478 O O . GLN A 1 191 ? 22.558 -0.856 1.876 1.00 95.50 191 GLN A O 1
ATOM 1483 N N . GLU A 1 192 ? 21.154 0.758 2.548 1.00 93.44 192 GLU A N 1
ATOM 1484 C CA . GLU A 1 192 ? 20.303 -0.137 3.348 1.00 93.44 192 GLU A CA 1
ATOM 1485 C C . GLU A 1 192 ? 19.561 -1.164 2.479 1.00 93.44 192 GLU A C 1
ATOM 1487 O O . GLU A 1 192 ? 19.427 -2.335 2.849 1.00 93.44 192 GLU A O 1
ATOM 1492 N N . LEU A 1 193 ? 19.056 -0.717 1.328 1.00 93.88 193 LEU A N 1
ATOM 1493 C CA . LEU A 1 193 ? 18.218 -1.518 0.438 1.00 93.88 193 LEU A CA 1
ATOM 1494 C C . LEU A 1 193 ? 19.027 -2.392 -0.529 1.00 93.88 193 LEU A C 1
ATOM 1496 O O . LEU A 1 193 ? 18.456 -3.308 -1.127 1.00 93.88 193 LEU A O 1
ATOM 1500 N N . ALA A 1 194 ? 20.329 -2.144 -0.674 1.00 94.38 194 ALA A N 1
ATOM 1501 C CA . ALA A 1 194 ? 21.199 -2.853 -1.602 1.00 94.38 194 ALA A CA 1
ATOM 1502 C C . ALA A 1 194 ? 21.232 -4.372 -1.337 1.00 94.38 194 ALA A C 1
ATOM 1504 O O . ALA A 1 194 ? 21.088 -4.813 -0.188 1.00 94.38 194 ALA A O 1
ATOM 1505 N N . PRO A 1 195 ? 21.453 -5.192 -2.381 1.00 93.19 195 PRO A N 1
ATOM 1506 C CA . PRO A 1 195 ? 21.690 -6.622 -2.218 1.00 93.19 195 PRO A CA 1
ATOM 1507 C C . PRO A 1 195 ? 22.852 -6.907 -1.262 1.00 93.19 195 PRO A C 1
ATOM 1509 O O . PRO A 1 195 ? 23.968 -6.432 -1.463 1.00 93.19 195 PRO A O 1
ATOM 1512 N N . ASN A 1 196 ? 22.608 -7.735 -0.246 1.00 88.38 196 ASN A N 1
ATOM 1513 C CA . ASN A 1 196 ? 23.624 -8.190 0.713 1.00 88.38 196 ASN A CA 1
ATOM 1514 C C . ASN A 1 196 ? 24.061 -9.654 0.488 1.00 88.38 196 ASN A C 1
ATOM 1516 O O . ASN A 1 196 ? 24.706 -10.256 1.349 1.00 88.38 196 ASN A O 1
ATOM 1520 N N . GLY A 1 197 ? 23.712 -10.227 -0.666 1.00 90.94 197 GLY A N 1
ATOM 1521 C CA . GLY A 1 197 ? 24.006 -11.604 -1.046 1.00 90.94 197 GLY A CA 1
ATOM 1522 C C . GLY A 1 197 ? 23.532 -11.928 -2.462 1.00 90.94 197 GLY A C 1
ATOM 1523 O O . GLY A 1 197 ? 23.153 -11.031 -3.214 1.00 90.94 197 GLY A O 1
ATOM 1524 N N . GLU A 1 198 ? 23.546 -13.216 -2.815 1.00 92.38 198 GLU A N 1
ATOM 1525 C CA . GLU A 1 198 ? 23.067 -13.718 -4.114 1.00 92.38 198 GLU A CA 1
ATOM 1526 C C . GLU A 1 198 ? 21.630 -13.247 -4.404 1.00 92.38 198 GLU A C 1
ATOM 1528 O O . GLU A 1 198 ? 20.770 -13.331 -3.527 1.00 92.38 198 GLU A O 1
ATOM 1533 N N . VAL A 1 199 ? 21.374 -12.767 -5.626 1.00 95.38 199 VAL A N 1
ATOM 1534 C CA . VAL A 1 199 ? 20.041 -12.384 -6.128 1.00 95.38 199 VAL A CA 1
ATOM 1535 C C . VAL A 1 199 ? 19.547 -13.470 -7.081 1.00 95.38 199 VAL A C 1
ATOM 1537 O O . VAL A 1 199 ? 20.190 -13.747 -8.093 1.00 95.38 199 VAL A O 1
ATOM 1540 N N . ASP A 1 200 ? 18.392 -14.070 -6.800 1.00 94.31 200 ASP A N 1
ATOM 1541 C CA . ASP A 1 200 ? 17.860 -15.167 -7.616 1.00 94.31 200 ASP A CA 1
ATOM 1542 C C . ASP A 1 200 ? 17.074 -14.646 -8.831 1.00 94.31 200 ASP A C 1
ATOM 1544 O O . ASP A 1 200 ? 17.205 -15.182 -9.935 1.00 94.31 200 ASP A O 1
ATOM 1548 N N . LEU A 1 201 ? 16.270 -13.596 -8.635 1.00 96.44 201 LEU A N 1
ATOM 1549 C CA . LEU A 1 201 ? 15.313 -13.099 -9.625 1.00 96.44 201 LEU A CA 1
ATOM 1550 C C . LEU A 1 201 ? 15.156 -11.575 -9.549 1.00 96.44 201 LEU A C 1
ATOM 1552 O O . LEU A 1 201 ? 15.112 -10.990 -8.467 1.00 96.44 201 LEU A O 1
ATOM 1556 N N . ILE A 1 202 ? 15.039 -10.942 -10.714 1.00 98.25 202 ILE A N 1
ATOM 1557 C CA . ILE A 1 202 ? 14.803 -9.511 -10.856 1.00 98.25 202 ILE A CA 1
ATOM 1558 C C . ILE A 1 202 ? 13.335 -9.296 -11.231 1.00 98.25 202 ILE A C 1
ATOM 1560 O O . ILE A 1 202 ? 12.814 -9.950 -12.136 1.00 98.25 202 ILE A O 1
ATOM 1564 N N . VAL A 1 203 ? 12.675 -8.371 -10.539 1.00 97.75 203 VAL A N 1
ATOM 1565 C CA . VAL A 1 203 ? 11.250 -8.066 -10.683 1.00 97.75 203 VAL A CA 1
ATOM 1566 C C . VAL A 1 203 ? 11.060 -6.572 -10.930 1.00 97.75 203 VAL A C 1
ATOM 1568 O O . VAL A 1 203 ? 11.377 -5.745 -10.075 1.00 97.75 203 VAL A O 1
ATOM 1571 N N . ILE A 1 204 ? 10.486 -6.225 -12.079 1.00 98.00 204 ILE A N 1
ATOM 1572 C CA . ILE A 1 204 ? 10.094 -4.856 -12.440 1.00 98.00 204 ILE A CA 1
ATOM 1573 C C . ILE A 1 204 ? 8.573 -4.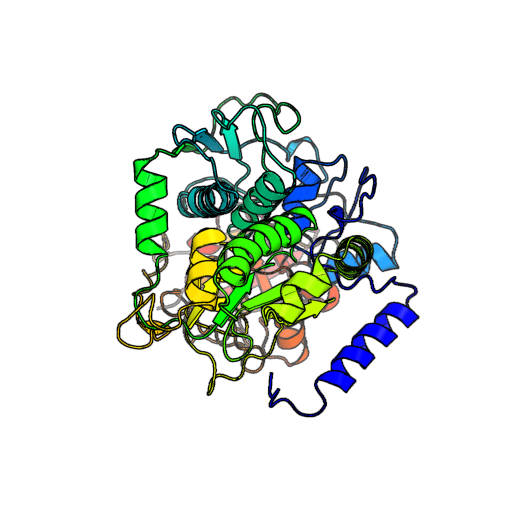812 -12.620 1.00 98.00 204 ILE A C 1
ATOM 1575 O O . ILE A 1 204 ? 7.982 -5.729 -13.188 1.00 98.00 204 ILE A O 1
ATOM 1579 N N . GLY A 1 205 ? 7.933 -3.740 -12.144 1.00 96.25 205 GLY A N 1
ATOM 1580 C CA . GLY A 1 205 ? 6.485 -3.544 -12.275 1.00 96.25 205 GLY A CA 1
ATOM 1581 C C . GLY A 1 205 ? 5.685 -3.824 -11.002 1.00 96.25 205 GLY A C 1
ATOM 1582 O O . GLY A 1 205 ? 4.758 -4.631 -10.998 1.00 96.25 205 GLY A O 1
ATOM 1583 N N . CYS A 1 206 ? 6.004 -3.117 -9.917 1.00 93.88 206 CYS A N 1
ATOM 1584 C CA . CYS A 1 206 ? 5.103 -2.986 -8.772 1.00 93.88 206 CYS A CA 1
ATOM 1585 C C . CYS A 1 206 ? 5.034 -1.515 -8.337 1.00 93.88 206 CYS A C 1
ATOM 1587 O O . CYS A 1 206 ? 6.038 -1.001 -7.856 1.00 93.88 206 CYS A O 1
ATOM 1589 N N . PRO A 1 207 ? 3.899 -0.812 -8.482 1.00 94.88 207 PRO A N 1
ATOM 1590 C CA . PRO A 1 207 ? 2.719 -1.207 -9.254 1.00 94.88 207 PRO A CA 1
ATOM 1591 C C . PRO A 1 207 ? 3.087 -1.589 -10.695 1.00 94.88 207 PRO A C 1
ATOM 1593 O O . PRO A 1 207 ? 4.158 -1.201 -11.160 1.00 94.88 207 PRO A O 1
ATOM 1596 N N . GLN A 1 208 ? 2.218 -2.339 -11.381 1.00 96.69 208 GLN A N 1
ATOM 1597 C CA . GLN A 1 208 ? 2.436 -2.830 -12.750 1.00 96.69 208 GLN A CA 1
ATOM 1598 C C . GLN A 1 208 ? 3.150 -1.801 -13.633 1.00 96.69 208 GLN A C 1
ATOM 1600 O O . GLN A 1 208 ? 2.823 -0.609 -13.618 1.00 96.69 208 GLN A O 1
ATOM 1605 N N . ALA A 1 209 ? 4.162 -2.271 -14.362 1.00 97.25 209 ALA A N 1
ATOM 1606 C CA . ALA A 1 209 ? 5.050 -1.454 -15.166 1.00 97.25 209 ALA A CA 1
ATOM 1607 C C . ALA A 1 209 ? 4.239 -0.637 -16.172 1.00 97.25 209 ALA A C 1
ATOM 1609 O O . ALA A 1 209 ? 3.405 -1.166 -16.917 1.00 97.25 209 ALA A O 1
ATOM 1610 N N . SER A 1 210 ? 4.507 0.662 -16.155 1.00 96.25 210 SER A N 1
ATOM 1611 C CA . SER A 1 210 ? 4.018 1.605 -17.155 1.00 96.25 210 SER A CA 1
ATOM 1612 C C . SER A 1 210 ? 4.700 1.352 -18.496 1.00 96.25 210 SER A C 1
ATOM 1614 O O . SER A 1 210 ? 5.774 0.745 -18.555 1.00 96.25 210 SER A O 1
ATOM 1616 N N . LEU A 1 211 ? 4.139 1.889 -19.578 1.00 96.19 211 LEU A N 1
ATOM 1617 C CA . LEU A 1 211 ? 4.794 1.832 -20.885 1.00 96.19 211 LEU A CA 1
ATOM 1618 C C . LEU A 1 211 ? 6.200 2.467 -20.869 1.00 96.19 211 LEU A C 1
ATOM 1620 O O . LEU A 1 211 ? 7.115 1.947 -21.510 1.00 96.19 211 LEU A O 1
ATOM 1624 N N . GLY A 1 212 ? 6.398 3.562 -20.125 1.00 96.31 212 GLY A N 1
ATOM 1625 C CA . GLY A 1 212 ? 7.711 4.190 -19.975 1.00 96.31 212 GLY A CA 1
ATOM 1626 C C . GLY A 1 212 ? 8.716 3.307 -19.239 1.00 96.31 212 GLY A C 1
ATOM 1627 O O . GLY A 1 212 ? 9.848 3.181 -19.694 1.00 96.31 212 GLY A O 1
ATOM 1628 N N . GLU A 1 213 ? 8.315 2.621 -18.166 1.00 97.19 213 GLU A N 1
ATOM 1629 C CA . GLU A 1 213 ? 9.191 1.666 -17.466 1.00 97.19 213 GLU A CA 1
ATOM 1630 C C . GLU A 1 213 ? 9.578 0.470 -18.338 1.00 97.19 213 GLU A C 1
ATOM 1632 O O . GLU A 1 213 ? 10.741 0.055 -18.323 1.00 97.19 213 GLU A O 1
ATOM 1637 N N . ILE A 1 214 ? 8.634 -0.062 -19.125 1.00 98.38 214 ILE A N 1
ATOM 1638 C CA . ILE A 1 214 ? 8.905 -1.152 -20.075 1.00 98.38 214 ILE A CA 1
ATOM 1639 C C . ILE A 1 214 ? 9.960 -0.697 -21.089 1.00 98.38 214 ILE A C 1
ATOM 1641 O O . ILE A 1 214 ? 10.954 -1.391 -21.302 1.00 98.38 214 ILE A O 1
ATOM 1645 N N . ARG A 1 215 ? 9.793 0.498 -21.668 1.00 97.88 215 ARG A N 1
ATOM 1646 C CA . ARG A 1 215 ? 10.731 1.064 -22.651 1.00 97.88 215 ARG A CA 1
ATOM 1647 C C . ARG A 1 215 ? 12.099 1.386 -22.053 1.00 97.88 215 ARG A C 1
ATOM 1649 O O . ARG A 1 215 ? 13.108 1.101 -22.692 1.00 97.88 215 ARG A O 1
ATOM 1656 N N . SER A 1 216 ? 12.156 1.930 -20.840 1.00 97.62 216 SER A N 1
ATOM 1657 C CA . SER A 1 216 ? 13.423 2.168 -20.132 1.00 97.62 216 SER A CA 1
ATOM 1658 C C . SER A 1 216 ? 14.159 0.858 -19.857 1.00 97.62 216 SER A C 1
ATOM 1660 O O . SER A 1 216 ? 15.361 0.761 -20.094 1.00 97.62 216 SER A O 1
ATOM 1662 N N . THR A 1 217 ? 13.430 -0.185 -19.453 1.00 98.38 217 THR A N 1
ATOM 1663 C CA . THR A 1 217 ? 14.004 -1.526 -19.268 1.00 98.38 217 THR A CA 1
ATOM 1664 C C . THR A 1 217 ? 14.513 -2.096 -20.591 1.00 98.38 217 THR A C 1
ATOM 1666 O O . THR A 1 217 ? 15.626 -2.610 -20.649 1.00 98.38 217 THR A O 1
ATOM 1669 N N . ALA A 1 218 ? 13.750 -1.954 -21.678 1.00 98.56 218 ALA A N 1
ATOM 1670 C CA . ALA A 1 218 ? 14.166 -2.384 -23.012 1.00 98.56 218 ALA A CA 1
ATOM 1671 C C . ALA A 1 218 ? 15.420 -1.648 -23.508 1.00 98.56 218 ALA A C 1
ATOM 1673 O O . ALA A 1 218 ? 16.301 -2.268 -24.102 1.00 98.56 218 ALA A O 1
ATOM 1674 N N . ALA A 1 219 ? 15.535 -0.346 -23.234 1.00 97.88 219 ALA A N 1
ATOM 1675 C CA . ALA A 1 219 ? 16.715 0.440 -23.576 1.00 97.88 219 ALA A CA 1
ATOM 1676 C C . ALA A 1 219 ? 17.972 -0.068 -22.848 1.00 97.88 219 ALA A C 1
ATOM 1678 O O . ALA A 1 219 ? 18.994 -0.292 -23.499 1.00 97.88 219 ALA A O 1
ATOM 1679 N N . ALA A 1 220 ? 17.874 -0.322 -21.540 1.00 98.00 220 ALA A N 1
ATOM 1680 C CA . ALA A 1 220 ? 18.957 -0.905 -20.750 1.00 98.00 220 ALA A CA 1
ATOM 1681 C C . ALA A 1 220 ? 19.328 -2.312 -21.259 1.00 98.00 220 ALA A C 1
ATOM 1683 O O . ALA A 1 220 ? 20.496 -2.610 -21.511 1.00 98.00 220 ALA A O 1
ATOM 1684 N N . VAL A 1 221 ? 18.328 -3.165 -21.510 1.00 98.38 221 VAL A N 1
ATOM 1685 C CA . VAL A 1 221 ? 18.517 -4.530 -22.029 1.00 98.38 221 VAL A CA 1
ATOM 1686 C C . VAL A 1 221 ? 19.226 -4.531 -23.385 1.00 98.38 221 VAL A C 1
ATOM 1688 O O . VAL A 1 221 ? 20.151 -5.322 -23.594 1.00 98.38 221 VAL A O 1
ATOM 1691 N N . ARG A 1 222 ? 18.853 -3.621 -24.294 1.00 97.38 222 ARG A N 1
ATOM 1692 C CA . ARG A 1 222 ? 19.453 -3.523 -25.632 1.00 97.38 222 ARG A CA 1
ATOM 1693 C C . ARG A 1 222 ? 20.966 -3.318 -25.572 1.00 97.38 222 ARG A C 1
ATOM 1695 O O . ARG A 1 222 ? 21.686 -3.957 -26.334 1.00 97.38 222 ARG A O 1
ATOM 1702 N N . THR A 1 223 ? 21.452 -2.499 -24.639 1.00 95.69 223 THR A N 1
ATOM 1703 C CA . THR A 1 223 ? 22.890 -2.239 -24.453 1.00 95.69 223 THR A CA 1
ATOM 1704 C C . THR A 1 223 ? 23.678 -3.529 -24.202 1.00 95.69 223 THR A C 1
ATOM 1706 O O . THR A 1 223 ? 24.785 -3.696 -24.710 1.00 95.69 223 THR A O 1
ATOM 1709 N N . HIS A 1 224 ? 23.100 -4.487 -23.475 1.00 97.06 224 HIS A N 1
ATOM 1710 C CA . HIS A 1 224 ? 23.724 -5.791 -23.239 1.00 97.06 224 HIS A CA 1
ATOM 1711 C C . HIS A 1 224 ? 23.568 -6.749 -24.428 1.00 97.06 224 HIS A C 1
ATOM 1713 O O . HIS A 1 224 ? 24.505 -7.491 -24.735 1.00 97.06 224 HIS A O 1
ATOM 1719 N N . MET A 1 225 ? 22.420 -6.732 -25.115 1.00 96.81 225 MET A N 1
ATOM 1720 C CA . MET A 1 225 ? 22.198 -7.552 -26.315 1.00 96.81 225 MET A CA 1
ATOM 1721 C C . MET A 1 225 ? 23.168 -7.199 -27.445 1.00 96.81 225 MET A C 1
ATOM 1723 O O . MET A 1 225 ? 23.663 -8.093 -28.128 1.00 96.81 225 MET A O 1
ATOM 1727 N N . GLU A 1 226 ? 23.493 -5.916 -27.620 1.00 95.62 226 GLU A N 1
ATOM 1728 C CA . GLU A 1 226 ? 24.472 -5.451 -28.615 1.00 95.62 226 GLU A CA 1
ATOM 1729 C C . GLU A 1 226 ? 25.882 -6.020 -28.369 1.00 95.62 226 GLU A C 1
ATOM 1731 O O . GLU A 1 226 ? 26.677 -6.146 -29.302 1.00 95.62 226 GLU A O 1
ATOM 1736 N N . LEU A 1 227 ? 26.177 -6.442 -27.134 1.00 94.56 227 LEU A N 1
ATOM 1737 C CA . LEU A 1 227 ? 27.410 -7.143 -26.763 1.00 94.56 227 LEU A CA 1
ATOM 1738 C C . LEU A 1 227 ? 27.327 -8.669 -26.965 1.00 94.56 227 LEU A C 1
ATOM 1740 O O . LEU A 1 227 ? 28.277 -9.383 -26.648 1.00 94.56 227 LEU A O 1
ATOM 1744 N N . GLY A 1 228 ? 26.212 -9.179 -27.494 1.00 94.94 228 GLY A N 1
ATOM 1745 C CA . GLY A 1 228 ? 25.959 -10.606 -27.705 1.00 94.94 228 GLY A CA 1
ATOM 1746 C C . GLY A 1 228 ? 25.531 -11.361 -26.445 1.00 94.94 228 GLY A C 1
ATOM 1747 O O . GLY A 1 228 ? 25.523 -12.594 -26.450 1.00 94.94 228 GLY A O 1
ATOM 1748 N N . ASN A 1 229 ? 25.190 -10.649 -25.368 1.00 96.94 229 ASN A N 1
ATOM 1749 C CA . ASN A 1 229 ? 24.743 -11.263 -24.123 1.00 96.94 229 ASN A CA 1
ATOM 1750 C C . ASN A 1 229 ? 23.248 -11.600 -24.176 1.00 96.94 229 ASN A C 1
ATOM 1752 O O . ASN A 1 229 ? 22.470 -10.976 -24.896 1.00 96.94 229 ASN A O 1
ATOM 1756 N N . ARG A 1 230 ? 22.836 -12.563 -23.348 1.00 97.38 230 ARG A N 1
ATOM 1757 C CA . ARG A 1 230 ? 21.434 -12.942 -23.146 1.00 97.38 230 ARG A CA 1
ATOM 1758 C C . ARG A 1 230 ? 21.184 -13.204 -21.666 1.00 97.38 230 ARG A C 1
ATOM 1760 O O . ARG A 1 230 ? 22.068 -13.730 -20.994 1.00 97.38 230 ARG A O 1
ATOM 1767 N N . ILE A 1 231 ? 19.997 -12.863 -21.176 1.00 98.31 231 ILE A N 1
ATOM 1768 C CA . ILE A 1 231 ? 19.592 -13.106 -19.791 1.00 98.31 231 ILE A CA 1
ATOM 1769 C C . ILE A 1 231 ? 19.425 -14.623 -19.594 1.00 98.31 231 ILE A C 1
ATOM 1771 O O . ILE A 1 231 ? 18.603 -15.240 -20.282 1.00 98.31 231 ILE A O 1
ATOM 1775 N N . PRO A 1 232 ? 20.192 -15.254 -18.688 1.00 96.88 232 PRO A N 1
ATOM 1776 C CA . PRO A 1 232 ? 20.043 -16.672 -18.391 1.00 96.88 232 PRO A CA 1
ATOM 1777 C C . PRO A 1 232 ? 18.742 -16.947 -17.626 1.00 96.88 232 PRO A C 1
ATOM 1779 O O . PRO A 1 232 ? 18.291 -16.127 -16.825 1.00 96.88 232 PRO A O 1
ATOM 1782 N N . ASP A 1 233 ? 18.153 -18.120 -17.877 1.00 94.50 233 ASP A N 1
ATOM 1783 C CA . ASP A 1 233 ? 17.049 -18.718 -17.107 1.00 94.50 233 ASP A CA 1
ATOM 1784 C C . ASP A 1 233 ? 15.827 -17.813 -16.865 1.00 94.50 233 ASP A C 1
ATOM 1786 O O . ASP A 1 233 ? 15.103 -17.971 -15.882 1.00 94.50 233 ASP A O 1
ATOM 1790 N N . ASN A 1 234 ? 15.593 -16.851 -17.762 1.00 95.94 234 ASN A N 1
ATOM 1791 C CA . ASN A 1 234 ? 14.527 -15.860 -17.645 1.00 95.94 234 ASN A CA 1
ATOM 1792 C C . ASN A 1 234 ? 14.521 -15.111 -16.299 1.00 95.94 234 ASN A C 1
ATOM 1794 O O . ASN A 1 234 ? 13.463 -14.876 -15.716 1.00 95.94 234 ASN A O 1
ATOM 1798 N N . ARG A 1 235 ? 15.703 -14.733 -15.794 1.00 96.19 235 ARG A N 1
ATOM 1799 C CA . ARG A 1 235 ? 15.884 -14.090 -14.478 1.00 96.19 235 ARG A CA 1
ATOM 1800 C C . ARG A 1 235 ? 15.394 -12.639 -14.366 1.00 96.19 235 ARG A C 1
ATOM 1802 O O . ARG A 1 235 ? 15.535 -12.057 -13.297 1.00 96.19 235 ARG A O 1
ATOM 1809 N N . LEU A 1 236 ? 14.813 -12.055 -15.414 1.00 98.44 236 LEU A N 1
ATOM 1810 C CA . LEU A 1 236 ? 14.164 -10.740 -15.362 1.00 98.44 236 LEU A CA 1
ATOM 1811 C C . LEU A 1 236 ? 12.685 -10.874 -15.703 1.00 98.44 236 LEU A C 1
ATOM 1813 O O . LEU A 1 236 ? 12.349 -11.265 -16.821 1.00 98.44 236 LEU A O 1
ATOM 1817 N N . TRP A 1 237 ? 11.815 -10.561 -14.743 1.00 98.38 237 TRP A N 1
ATOM 1818 C CA . TRP A 1 237 ? 10.364 -10.575 -14.916 1.00 98.38 237 TRP A CA 1
ATOM 1819 C C . TRP A 1 237 ? 9.821 -9.149 -14.926 1.00 98.38 237 TRP A C 1
ATOM 1821 O O . TRP A 1 237 ? 10.103 -8.365 -14.017 1.00 98.38 237 TRP A O 1
ATOM 1831 N N . ILE A 1 238 ? 9.017 -8.830 -15.939 1.00 98.50 238 ILE A N 1
ATOM 1832 C CA . ILE A 1 238 ? 8.307 -7.555 -16.046 1.00 98.50 238 ILE A CA 1
ATOM 1833 C C . ILE A 1 238 ? 6.816 -7.823 -15.907 1.00 98.50 238 ILE A C 1
ATOM 1835 O O . ILE A 1 238 ? 6.225 -8.540 -16.710 1.00 98.50 238 ILE A O 1
ATOM 1839 N N . PHE A 1 239 ? 6.211 -7.219 -14.894 1.00 98.00 239 PHE A N 1
ATOM 1840 C CA . PHE A 1 239 ? 4.785 -7.297 -14.620 1.00 98.00 239 PHE A CA 1
ATOM 1841 C C . PHE A 1 239 ? 4.094 -6.067 -15.187 1.00 98.00 239 PHE A C 1
ATOM 1843 O O . PHE A 1 239 ? 4.476 -4.951 -14.847 1.00 98.00 239 PHE A O 1
ATOM 1850 N N . THR A 1 240 ? 3.077 -6.233 -16.026 1.00 97.38 240 THR A N 1
ATOM 1851 C CA . THR A 1 240 ? 2.376 -5.103 -16.650 1.00 97.38 240 THR A CA 1
ATOM 1852 C C . THR A 1 240 ? 0.876 -5.360 -16.811 1.00 97.38 240 THR A C 1
ATOM 1854 O O . THR A 1 240 ? 0.404 -6.486 -16.655 1.00 97.38 240 THR A O 1
ATOM 1857 N N . SER A 1 241 ? 0.118 -4.300 -17.084 1.00 95.62 241 SER A N 1
ATOM 1858 C CA . SER A 1 241 ? -1.315 -4.369 -17.373 1.00 95.62 241 SER A CA 1
ATOM 1859 C C . SER A 1 241 ? -1.565 -4.753 -18.834 1.00 95.62 241 SER A C 1
ATOM 1861 O O . SER A 1 241 ? -0.712 -4.533 -19.698 1.00 95.62 241 SER A O 1
ATOM 1863 N N . GLY A 1 242 ? -2.757 -5.269 -19.132 1.00 94.94 242 GLY A N 1
ATOM 1864 C CA . GLY A 1 242 ? -3.182 -5.587 -20.493 1.00 94.94 242 GLY A CA 1
ATOM 1865 C C . GLY A 1 242 ? -3.048 -4.412 -21.459 1.00 94.94 242 GLY A C 1
ATOM 1866 O O . GLY A 1 242 ? -2.490 -4.571 -22.541 1.00 94.94 242 GLY A O 1
ATOM 1867 N N . ALA A 1 243 ? -3.455 -3.216 -21.029 1.00 93.62 243 ALA A N 1
ATOM 1868 C CA . ALA A 1 243 ? -3.372 -2.004 -21.842 1.00 93.62 243 ALA A CA 1
ATOM 1869 C C . ALA A 1 243 ? -1.921 -1.631 -22.205 1.00 93.62 243 ALA A C 1
ATOM 1871 O O . ALA A 1 243 ? -1.613 -1.365 -23.366 1.00 93.62 243 ALA A O 1
ATOM 1872 N N . ASN A 1 244 ? -1.003 -1.646 -21.233 1.00 95.50 244 ASN A N 1
ATOM 1873 C CA . ASN A 1 244 ? 0.405 -1.326 -21.492 1.00 95.50 244 ASN A CA 1
ATOM 1874 C C . ASN A 1 244 ? 1.103 -2.412 -22.309 1.00 95.50 244 ASN A C 1
ATOM 1876 O O . ASN A 1 244 ? 1.957 -2.094 -23.136 1.00 95.50 244 ASN A O 1
ATOM 1880 N N . HIS A 1 245 ? 0.729 -3.676 -22.099 1.00 96.88 245 HIS A N 1
ATOM 1881 C CA . HIS A 1 245 ? 1.206 -4.789 -22.908 1.00 96.88 245 HIS A CA 1
ATOM 1882 C C . HIS A 1 245 ? 0.860 -4.582 -24.386 1.00 96.88 245 HIS A C 1
ATOM 1884 O O . HIS A 1 245 ? 1.745 -4.676 -25.226 1.00 96.88 245 HIS A O 1
ATOM 1890 N N . GLU A 1 246 ? -0.393 -4.260 -24.715 1.00 95.81 246 GLU A N 1
ATOM 1891 C CA . GLU A 1 246 ? -0.817 -4.010 -26.103 1.00 95.81 246 GLU A CA 1
ATOM 1892 C C . GLU A 1 246 ? -0.039 -2.853 -26.748 1.00 95.81 246 GLU A C 1
ATOM 1894 O O . GLU A 1 246 ? 0.387 -2.945 -27.900 1.00 95.81 246 GLU A O 1
ATOM 1899 N N . LEU A 1 247 ? 0.209 -1.774 -25.998 1.00 96.00 247 LEU A N 1
ATOM 1900 C CA . LEU A 1 247 ? 0.988 -0.634 -26.489 1.00 96.00 247 LEU A CA 1
ATOM 1901 C C . LEU A 1 247 ? 2.463 -0.985 -26.738 1.00 96.00 247 LEU A C 1
ATOM 1903 O O . LEU A 1 247 ? 3.033 -0.529 -27.729 1.00 96.00 247 LEU A O 1
ATOM 1907 N N . ALA A 1 248 ? 3.075 -1.777 -25.854 1.00 97.25 248 ALA A N 1
ATOM 1908 C CA . ALA A 1 248 ? 4.462 -2.225 -25.987 1.00 97.25 248 ALA A CA 1
ATOM 1909 C C . ALA A 1 248 ? 4.636 -3.320 -27.057 1.00 97.25 248 ALA A C 1
ATOM 1911 O O . ALA A 1 248 ? 5.707 -3.456 -27.646 1.00 97.25 248 ALA A O 1
ATOM 1912 N N . GLU A 1 249 ? 3.598 -4.119 -27.311 1.00 97.88 249 GLU A N 1
ATOM 1913 C CA . GLU A 1 249 ? 3.570 -5.083 -28.415 1.00 97.88 249 GLU A CA 1
ATOM 1914 C C . GLU A 1 249 ? 3.531 -4.338 -29.755 1.00 97.88 249 GLU A C 1
ATOM 1916 O O . GLU A 1 249 ? 4.303 -4.633 -30.667 1.00 97.88 249 GLU A O 1
ATOM 1921 N N . ALA A 1 250 ? 2.686 -3.308 -29.855 1.00 97.19 250 ALA A N 1
ATOM 1922 C CA . ALA A 1 250 ? 2.482 -2.553 -31.087 1.00 97.19 250 ALA A CA 1
ATOM 1923 C C . ALA A 1 250 ? 3.739 -1.824 -31.599 1.00 97.19 250 ALA A C 1
ATOM 1925 O O . ALA A 1 250 ? 3.843 -1.581 -32.804 1.00 97.19 250 ALA A O 1
ATOM 1926 N N . ASP A 1 251 ? 4.681 -1.460 -30.722 1.00 96.19 251 ASP A N 1
ATOM 1927 C CA . ASP A 1 251 ? 5.945 -0.817 -31.106 1.00 96.19 251 ASP A CA 1
ATOM 1928 C C . ASP A 1 251 ? 7.157 -1.771 -31.137 1.00 96.19 251 ASP A C 1
ATOM 1930 O O . ASP A 1 251 ? 8.272 -1.325 -31.420 1.00 96.19 251 ASP A O 1
ATOM 1934 N N . GLY A 1 252 ? 6.941 -3.075 -30.913 1.00 97.19 252 GLY A N 1
ATOM 1935 C CA . GLY A 1 252 ? 7.980 -4.111 -30.943 1.00 97.19 252 GLY A CA 1
ATOM 1936 C C . GLY A 1 252 ? 8.881 -4.149 -29.705 1.00 97.19 252 GLY A C 1
ATOM 1937 O O . GLY A 1 252 ? 9.889 -4.858 -29.699 1.00 97.19 252 GLY A O 1
ATOM 1938 N N . THR A 1 253 ? 8.554 -3.400 -28.646 1.00 98.31 253 THR A N 1
ATOM 1939 C CA . THR A 1 253 ? 9.340 -3.395 -27.404 1.00 98.31 253 THR A CA 1
ATOM 1940 C C . THR A 1 253 ? 9.327 -4.765 -26.721 1.00 98.31 253 THR A C 1
ATOM 1942 O O . THR A 1 253 ? 10.356 -5.181 -26.186 1.00 98.31 253 THR A O 1
ATOM 1945 N N . LEU A 1 254 ? 8.194 -5.480 -26.752 1.00 98.12 254 LEU A N 1
ATOM 1946 C CA . LEU A 1 254 ? 8.095 -6.814 -26.142 1.00 98.12 254 LEU A CA 1
ATOM 1947 C C . LEU A 1 254 ? 8.990 -7.840 -26.844 1.00 98.12 254 LEU A C 1
ATOM 1949 O O . LEU A 1 254 ? 9.718 -8.549 -26.156 1.00 98.12 254 LEU A O 1
ATOM 1953 N N . ASP A 1 255 ? 9.023 -7.848 -28.181 1.00 97.94 255 ASP A N 1
ATOM 1954 C CA . ASP A 1 255 ? 9.862 -8.772 -28.959 1.00 97.94 255 ASP A CA 1
ATOM 1955 C C . ASP A 1 255 ? 11.344 -8.660 -28.564 1.00 97.94 255 ASP A C 1
ATOM 1957 O O . ASP A 1 255 ? 12.017 -9.668 -28.343 1.00 97.94 255 ASP A O 1
ATOM 1961 N N . LEU A 1 256 ? 11.847 -7.427 -28.412 1.00 98.12 256 LEU A N 1
ATOM 1962 C CA . LEU A 1 256 ? 13.223 -7.167 -27.976 1.00 98.12 256 LEU A CA 1
ATOM 1963 C C . LEU A 1 256 ? 13.490 -7.748 -26.583 1.00 98.12 256 LEU A C 1
ATOM 1965 O O . LEU A 1 256 ? 14.513 -8.399 -26.358 1.00 98.12 256 LEU A O 1
ATOM 1969 N N . LEU A 1 257 ? 12.578 -7.504 -25.639 1.00 98.56 257 LEU A N 1
ATOM 1970 C CA . LEU A 1 257 ? 12.701 -7.986 -24.265 1.00 98.56 257 LEU A CA 1
ATOM 1971 C C . LEU A 1 257 ? 12.676 -9.523 -24.217 1.00 98.56 257 LEU A C 1
ATOM 1973 O O . LEU A 1 257 ? 13.533 -10.141 -23.581 1.00 98.56 257 LEU A O 1
ATOM 1977 N N . GLU A 1 258 ? 11.742 -10.158 -24.919 1.00 98.25 258 GLU A N 1
ATOM 1978 C CA . GLU A 1 258 ? 11.618 -11.617 -24.956 1.00 98.25 258 GLU A CA 1
ATOM 1979 C C . GLU A 1 258 ? 12.817 -12.287 -25.650 1.00 98.25 258 GLU A C 1
ATOM 1981 O O . GLU A 1 258 ? 13.327 -13.304 -25.161 1.00 98.25 258 GLU A O 1
ATOM 1986 N N . GLU A 1 259 ? 13.350 -11.697 -26.728 1.00 97.69 259 GLU A N 1
ATOM 1987 C CA . GLU A 1 259 ? 14.577 -12.169 -27.386 1.00 97.69 259 GLU A CA 1
ATOM 1988 C C . GLU A 1 259 ? 15.767 -12.163 -26.410 1.00 97.69 259 GLU A C 1
ATOM 1990 O O . GLU A 1 259 ? 16.509 -13.155 -26.307 1.00 97.69 259 GLU A O 1
ATOM 1995 N N . ALA A 1 260 ? 15.887 -11.099 -25.609 1.00 98.00 260 ALA A N 1
ATOM 1996 C CA . ALA A 1 260 ? 16.895 -10.975 -24.559 1.00 98.00 260 ALA A CA 1
ATOM 1997 C C . ALA A 1 260 ? 16.750 -12.011 -23.436 1.00 98.00 260 ALA A C 1
ATOM 1999 O O . ALA A 1 260 ? 17.706 -12.231 -22.693 1.00 98.00 260 ALA A O 1
ATOM 2000 N N . GLY A 1 261 ? 15.589 -12.660 -23.314 1.00 98.12 261 GLY A N 1
ATOM 2001 C CA . GLY A 1 261 ? 15.278 -13.632 -22.268 1.00 98.12 261 GLY A CA 1
ATOM 2002 C C . GLY A 1 261 ? 14.435 -13.075 -21.120 1.00 98.12 261 GLY A C 1
ATOM 2003 O O . GLY A 1 261 ? 14.304 -13.745 -20.101 1.00 98.12 261 GLY A O 1
ATOM 2004 N N . VAL A 1 262 ? 13.844 -11.888 -21.245 1.00 98.50 262 VAL A N 1
ATOM 2005 C CA . VAL A 1 262 ? 12.894 -11.356 -20.253 1.00 98.50 262 VAL A CA 1
ATOM 2006 C C . VAL A 1 262 ? 11.601 -12.178 -20.264 1.00 98.50 262 VAL A C 1
ATOM 2008 O O . VAL A 1 262 ? 11.156 -12.626 -21.318 1.00 98.50 262 VAL A O 1
ATOM 2011 N N . LEU A 1 263 ? 10.987 -12.381 -19.095 1.00 97.81 263 LEU A N 1
ATOM 2012 C CA . LEU A 1 263 ? 9.632 -12.923 -18.979 1.00 97.81 263 LEU A CA 1
ATOM 2013 C C . LEU A 1 263 ? 8.633 -11.783 -18.755 1.00 97.81 263 LEU A C 1
ATOM 2015 O O . LEU A 1 263 ? 8.694 -11.097 -17.734 1.00 97.81 263 LEU A O 1
ATOM 2019 N N . ILE A 1 264 ? 7.692 -11.610 -19.680 1.00 97.94 264 ILE A N 1
ATOM 2020 C CA . ILE A 1 264 ? 6.605 -10.638 -19.544 1.00 97.94 264 ILE A CA 1
ATOM 2021 C C . ILE A 1 264 ? 5.394 -11.320 -18.897 1.00 97.94 264 ILE A C 1
ATOM 2023 O O . ILE A 1 264 ? 4.949 -12.382 -19.332 1.00 97.94 264 ILE A O 1
ATOM 2027 N N . LEU A 1 265 ? 4.864 -10.718 -17.835 1.00 96.31 265 LEU A N 1
ATOM 2028 C CA . LEU A 1 265 ? 3.715 -11.205 -17.078 1.00 96.31 265 LEU A CA 1
ATOM 2029 C C . LEU A 1 265 ? 2.607 -10.150 -17.119 1.00 96.31 265 LEU A C 1
ATOM 2031 O O . LEU A 1 265 ? 2.723 -9.074 -16.532 1.00 96.31 265 LEU A O 1
ATOM 2035 N N . LYS A 1 266 ? 1.530 -10.468 -17.834 1.00 94.31 266 LYS A N 1
ATOM 2036 C CA . LYS A 1 266 ? 0.373 -9.591 -18.033 1.00 94.31 266 LYS A CA 1
ATOM 2037 C C . LYS A 1 266 ? -0.695 -9.848 -16.969 1.00 94.31 266 LYS A C 1
ATOM 2039 O O . LYS A 1 266 ? -0.905 -10.999 -16.593 1.00 94.31 266 LYS A O 1
ATOM 2044 N N . ASP A 1 267 ? -1.374 -8.793 -16.522 1.00 92.31 267 ASP A N 1
ATOM 2045 C CA . ASP A 1 267 ? -2.582 -8.860 -15.679 1.00 92.31 267 ASP A CA 1
ATOM 2046 C C . ASP A 1 267 ? -2.383 -9.589 -14.340 1.00 92.31 267 ASP A C 1
ATOM 2048 O O . ASP A 1 267 ? -3.292 -10.188 -13.769 1.00 92.31 267 ASP A O 1
ATOM 2052 N N . THR A 1 268 ? -1.158 -9.528 -13.821 1.00 90.31 268 THR A N 1
ATOM 2053 C CA . THR A 1 268 ? -0.799 -10.047 -12.501 1.00 90.31 268 THR A CA 1
ATOM 2054 C C . THR A 1 268 ? 0.167 -9.098 -11.795 1.00 90.31 268 THR A C 1
ATOM 2056 O O . THR A 1 268 ? 0.768 -8.216 -12.413 1.00 90.31 268 THR A O 1
ATOM 2059 N N . CYS A 1 269 ? 0.286 -9.253 -10.479 1.00 89.75 269 CYS A N 1
ATOM 2060 C CA . CYS A 1 269 ? 1.135 -8.442 -9.614 1.00 89.75 269 CYS A CA 1
ATOM 2061 C C . CYS A 1 269 ? 2.215 -9.328 -8.969 1.00 89.75 269 CYS A C 1
ATOM 2063 O O . CYS A 1 269 ? 1.923 -10.480 -8.615 1.00 89.75 269 CYS A O 1
ATOM 2065 N N . PRO A 1 270 ? 3.440 -8.806 -8.751 1.00 91.38 270 PRO A N 1
ATOM 2066 C CA . PRO A 1 270 ? 4.488 -9.530 -8.038 1.00 91.38 270 PRO A CA 1
ATOM 2067 C C . PRO A 1 270 ? 4.034 -10.123 -6.709 1.00 91.38 270 PRO A C 1
ATOM 2069 O O . PRO A 1 270 ? 4.418 -11.236 -6.380 1.00 91.38 270 PRO A O 1
ATOM 2072 N N . GLU A 1 271 ? 3.189 -9.412 -5.966 1.00 86.94 271 GLU A N 1
ATOM 2073 C CA . GLU A 1 271 ? 2.757 -9.819 -4.630 1.00 86.94 271 GLU A CA 1
ATOM 2074 C C . GLU A 1 271 ? 1.862 -11.065 -4.618 1.00 86.94 271 GLU A C 1
ATOM 2076 O O . GLU A 1 271 ? 1.949 -11.892 -3.717 1.00 86.94 271 GLU A O 1
ATOM 2081 N N . VAL A 1 272 ? 0.986 -11.212 -5.612 1.00 85.44 272 VAL A N 1
ATOM 2082 C CA . VAL A 1 272 ? 0.033 -12.336 -5.682 1.00 85.44 272 VAL A CA 1
ATOM 2083 C C . VAL A 1 272 ? 0.583 -13.507 -6.493 1.00 85.44 272 VAL A C 1
ATOM 2085 O O . VAL A 1 272 ? -0.086 -14.525 -6.661 1.00 85.44 272 VAL A O 1
ATOM 2088 N N . THR A 1 273 ? 1.809 -13.370 -6.997 1.00 87.94 273 THR A N 1
ATOM 2089 C CA . THR A 1 273 ? 2.497 -14.429 -7.726 1.00 87.94 273 THR A CA 1
ATOM 2090 C C . THR A 1 273 ? 3.039 -15.455 -6.732 1.00 87.94 273 THR A C 1
ATOM 2092 O O . THR A 1 273 ? 3.835 -15.088 -5.868 1.00 87.94 273 THR A O 1
ATOM 2095 N N . PRO A 1 274 ? 2.653 -16.740 -6.833 1.00 83.06 274 PRO A N 1
ATOM 2096 C CA . PRO A 1 274 ? 3.149 -17.777 -5.934 1.00 83.06 274 PRO A CA 1
ATOM 2097 C C . PRO A 1 274 ? 4.563 -18.202 -6.352 1.00 83.06 274 PRO A C 1
ATOM 2099 O O . PRO A 1 274 ? 4.743 -19.113 -7.168 1.00 83.06 274 PRO A O 1
ATOM 2102 N N . TYR A 1 275 ? 5.586 -17.530 -5.817 1.00 87.88 275 TYR A N 1
ATOM 2103 C CA . TYR A 1 275 ? 6.977 -17.858 -6.138 1.00 87.88 275 TYR A CA 1
ATOM 2104 C C . TYR A 1 275 ? 7.360 -19.244 -5.618 1.00 87.88 275 TYR A C 1
ATOM 2106 O O . TYR A 1 275 ? 7.106 -19.610 -4.469 1.00 87.88 275 TYR A O 1
ATOM 2114 N N . ASN A 1 276 ? 8.064 -20.009 -6.451 1.00 88.00 276 ASN A N 1
ATOM 2115 C CA . ASN A 1 276 ? 8.641 -21.274 -6.026 1.00 88.00 276 ASN A CA 1
ATOM 2116 C C . ASN A 1 276 ? 9.864 -21.019 -5.129 1.00 88.00 276 ASN A C 1
ATOM 2118 O O . ASN A 1 276 ? 10.954 -20.724 -5.622 1.00 88.00 276 ASN A O 1
ATOM 2122 N N . ARG A 1 277 ? 9.694 -21.183 -3.813 1.00 85.56 277 ARG A N 1
ATOM 2123 C CA . ARG A 1 277 ? 10.736 -20.930 -2.798 1.00 85.56 277 ARG A CA 1
ATOM 2124 C C . ARG A 1 277 ? 11.964 -21.840 -2.888 1.00 85.56 277 ARG A C 1
ATOM 2126 O O . ARG A 1 277 ? 12.977 -21.549 -2.261 1.00 85.56 277 ARG A O 1
ATOM 2133 N N . LYS A 1 278 ? 11.901 -22.929 -3.664 1.00 85.06 278 LYS A N 1
ATOM 2134 C CA . LYS A 1 278 ? 13.072 -23.774 -3.962 1.00 85.06 278 LYS A CA 1
ATOM 2135 C C . LYS A 1 278 ? 13.966 -23.146 -5.033 1.00 85.06 278 LYS A C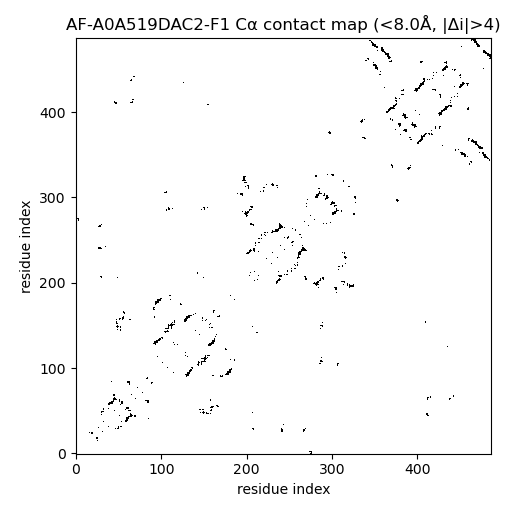 1
ATOM 2137 O O . LYS A 1 278 ? 15.142 -23.485 -5.098 1.00 85.06 278 LYS A O 1
ATOM 2142 N N . LEU A 1 279 ? 13.402 -22.272 -5.870 1.00 86.44 279 LEU A N 1
ATOM 2143 C CA . LEU A 1 279 ? 14.097 -21.600 -6.968 1.00 86.44 279 LEU A CA 1
ATOM 2144 C C . LEU A 1 279 ? 14.479 -20.167 -6.604 1.00 86.44 279 LEU A C 1
ATOM 2146 O O . LEU A 1 279 ? 15.602 -19.756 -6.867 1.00 86.44 279 LEU A O 1
ATOM 2150 N N . PHE A 1 280 ? 13.558 -19.430 -5.986 1.00 89.94 280 PHE A N 1
ATOM 2151 C CA . PHE A 1 280 ? 13.716 -18.006 -5.717 1.00 89.94 280 PHE A CA 1
ATOM 2152 C C . PHE A 1 280 ? 13.618 -17.739 -4.223 1.00 89.94 280 PHE A C 1
ATOM 2154 O O . PHE A 1 280 ? 12.677 -18.188 -3.564 1.00 89.94 280 PHE A O 1
ATOM 2161 N N . ASN A 1 281 ? 14.573 -16.986 -3.689 1.00 88.31 281 ASN A N 1
ATOM 2162 C CA . ASN A 1 281 ? 14.574 -16.591 -2.292 1.00 88.31 281 ASN A CA 1
ATOM 2163 C C . ASN A 1 281 ? 14.922 -15.113 -2.098 1.00 88.31 281 ASN A C 1
ATOM 2165 O O . ASN A 1 281 ? 14.312 -14.495 -1.238 1.00 88.31 281 ASN A O 1
ATOM 2169 N N . HIS A 1 282 ? 15.834 -14.542 -2.888 1.00 93.88 282 HIS A N 1
ATOM 2170 C CA . HIS A 1 282 ? 16.156 -13.114 -2.843 1.00 93.88 282 HIS A CA 1
ATOM 2171 C C . HIS A 1 282 ? 15.826 -12.429 -4.169 1.00 93.88 282 HIS A C 1
ATOM 2173 O O . HIS A 1 282 ? 16.307 -12.843 -5.228 1.00 93.88 282 HIS A O 1
ATOM 2179 N N . LEU A 1 283 ? 14.990 -11.393 -4.095 1.00 95.75 283 LEU A N 1
ATOM 2180 C CA . LEU A 1 283 ? 14.531 -10.621 -5.245 1.00 95.75 283 LEU A CA 1
ATOM 2181 C C . LEU A 1 283 ? 15.218 -9.255 -5.309 1.00 95.75 283 LEU A C 1
ATOM 2183 O O . LEU A 1 283 ? 15.497 -8.644 -4.281 1.00 95.75 283 LEU A O 1
ATOM 2187 N N . LEU A 1 284 ? 15.440 -8.752 -6.520 1.00 97.75 284 LEU A N 1
ATOM 2188 C CA . LEU A 1 284 ? 15.874 -7.375 -6.768 1.00 97.75 284 LEU A CA 1
ATOM 2189 C C . LEU A 1 284 ? 14.806 -6.637 -7.575 1.00 97.75 284 LEU A C 1
ATOM 2191 O O . LEU A 1 284 ? 14.283 -7.175 -8.549 1.00 97.75 284 LEU A O 1
ATOM 2195 N N . THR A 1 285 ? 14.481 -5.410 -7.184 1.00 98.00 285 THR A N 1
ATOM 2196 C CA . THR A 1 285 ? 13.448 -4.599 -7.838 1.00 98.00 285 THR A CA 1
ATOM 2197 C C . THR A 1 285 ? 13.837 -3.124 -7.934 1.00 98.00 285 THR A C 1
ATOM 2199 O O . THR A 1 285 ? 14.738 -2.664 -7.241 1.00 98.00 285 THR A O 1
ATOM 2202 N N . ASN A 1 286 ? 13.132 -2.361 -8.770 1.00 97.44 286 ASN A N 1
ATOM 2203 C CA . ASN A 1 286 ? 13.272 -0.909 -8.889 1.00 97.44 286 ASN A CA 1
ATOM 2204 C C . ASN A 1 286 ? 12.262 -0.113 -8.050 1.00 97.44 286 ASN A C 1
ATOM 2206 O O . ASN A 1 286 ? 12.137 1.097 -8.230 1.00 97.44 286 ASN A O 1
ATOM 2210 N N . SER A 1 287 ? 11.507 -0.781 -7.174 1.00 96.62 287 SER A N 1
ATOM 2211 C CA . SER A 1 287 ? 10.370 -0.182 -6.481 1.00 96.62 287 SER A CA 1
ATOM 2212 C C . SER A 1 287 ? 10.289 -0.560 -5.005 1.00 96.62 287 SER A C 1
ATOM 2214 O O . SER A 1 287 ? 10.257 -1.736 -4.640 1.00 96.62 287 SER A O 1
ATOM 2216 N N . LEU A 1 288 ? 10.114 0.455 -4.158 1.00 95.50 288 LEU A N 1
ATOM 2217 C CA . LEU A 1 288 ? 9.829 0.283 -2.729 1.00 95.50 288 LEU A CA 1
ATOM 2218 C C . LEU A 1 288 ? 8.417 -0.256 -2.488 1.00 95.50 288 LEU A C 1
ATOM 2220 O O . LEU A 1 288 ? 8.134 -0.813 -1.430 1.00 95.50 288 LEU A O 1
ATOM 2224 N N . LYS A 1 289 ? 7.512 -0.139 -3.467 1.00 93.31 289 LYS A N 1
ATOM 2225 C CA . LYS A 1 289 ? 6.218 -0.826 -3.408 1.00 93.31 289 LYS A CA 1
ATOM 2226 C C . LYS A 1 289 ? 6.415 -2.337 -3.494 1.00 93.31 289 LYS A C 1
ATOM 2228 O O . LYS A 1 289 ? 5.875 -3.050 -2.655 1.00 93.31 289 LYS A O 1
ATOM 2233 N N . ALA A 1 290 ? 7.218 -2.809 -4.452 1.00 93.94 290 ALA A N 1
ATOM 2234 C CA . ALA A 1 290 ? 7.564 -4.228 -4.551 1.00 93.94 290 ALA A CA 1
ATOM 2235 C C . ALA A 1 290 ? 8.312 -4.700 -3.307 1.00 93.94 290 ALA A C 1
ATOM 2237 O O . ALA A 1 290 ? 7.924 -5.716 -2.745 1.00 93.94 290 ALA A O 1
ATOM 2238 N N . GLU A 1 291 ? 9.338 -3.967 -2.867 1.00 93.88 291 GLU A N 1
ATOM 2239 C CA . GLU A 1 291 ? 10.121 -4.341 -1.684 1.00 93.88 291 GLU A CA 1
ATOM 2240 C C . GLU A 1 291 ? 9.225 -4.531 -0.458 1.00 93.88 291 GLU A C 1
ATOM 2242 O O . GLU A 1 291 ? 9.229 -5.609 0.134 1.00 93.88 291 GLU A O 1
ATOM 2247 N N . HIS A 1 292 ? 8.373 -3.549 -0.154 1.00 88.38 292 HIS A N 1
ATOM 2248 C CA . HIS A 1 292 ? 7.485 -3.617 0.998 1.00 88.38 292 HIS A CA 1
ATOM 2249 C C . HIS A 1 292 ? 6.565 -4.842 0.942 1.00 88.38 292 HIS A C 1
ATOM 2251 O O . HIS A 1 292 ? 6.486 -5.600 1.910 1.00 88.38 292 HIS A O 1
ATOM 2257 N N . TYR A 1 293 ? 5.883 -5.064 -0.186 1.00 85.69 293 TYR A N 1
ATOM 2258 C CA . TYR A 1 293 ? 4.932 -6.170 -0.329 1.00 85.69 293 TYR A CA 1
ATOM 2259 C C . TYR A 1 293 ? 5.625 -7.530 -0.345 1.00 85.69 293 TYR A C 1
ATOM 2261 O O . TYR A 1 293 ? 5.261 -8.409 0.429 1.00 85.69 293 TYR A O 1
ATOM 2269 N N . LEU A 1 294 ? 6.679 -7.688 -1.142 1.00 88.88 294 LEU A N 1
ATOM 2270 C CA . LEU A 1 294 ? 7.370 -8.966 -1.261 1.00 88.88 294 LEU A CA 1
ATOM 2271 C C . LEU A 1 294 ? 8.035 -9.360 0.063 1.00 88.88 294 LEU A C 1
ATOM 2273 O O . LEU A 1 294 ? 7.999 -10.540 0.409 1.00 88.88 294 LEU A O 1
ATOM 2277 N N . THR A 1 295 ? 8.548 -8.403 0.846 1.00 84.81 295 THR A N 1
ATOM 2278 C CA . THR A 1 295 ? 9.146 -8.662 2.166 1.00 84.81 295 THR A CA 1
ATOM 2279 C C . THR A 1 295 ? 8.100 -8.955 3.253 1.00 84.81 295 THR A C 1
ATOM 2281 O O . THR A 1 295 ? 8.294 -9.880 4.048 1.00 84.81 295 THR A O 1
ATOM 2284 N N . SER A 1 296 ? 6.997 -8.197 3.318 1.00 72.56 296 SER A N 1
ATOM 2285 C CA . SER A 1 296 ? 6.035 -8.247 4.442 1.00 72.56 296 SER A CA 1
ATOM 2286 C C . SER A 1 296 ? 4.722 -8.987 4.165 1.00 72.56 296 SER A C 1
ATOM 2288 O O . SER A 1 296 ? 3.995 -9.323 5.100 1.00 72.56 296 SER A O 1
ATOM 2290 N N . GLY A 1 297 ? 4.413 -9.241 2.898 1.00 70.94 297 GLY A N 1
ATOM 2291 C CA . GLY A 1 297 ? 3.115 -9.711 2.440 1.00 70.94 297 GLY A CA 1
ATOM 2292 C C . GLY A 1 297 ? 2.990 -11.230 2.348 1.00 70.94 297 GLY A C 1
ATOM 2293 O O . GLY A 1 297 ? 3.451 -11.980 3.209 1.00 70.94 297 GLY A O 1
ATOM 2294 N N . LEU A 1 298 ? 2.324 -11.696 1.295 1.00 75.62 298 LEU A N 1
ATOM 2295 C CA . LEU A 1 298 ? 1.969 -13.093 1.050 1.00 75.62 298 LEU A CA 1
ATOM 2296 C C . LEU A 1 298 ? 3.196 -13.979 0.829 1.00 75.62 298 LEU A C 1
ATOM 2298 O O . LEU A 1 298 ? 3.202 -15.139 1.238 1.00 75.62 298 LEU A O 1
ATOM 2302 N N . ASN A 1 299 ? 4.229 -13.437 0.182 1.00 82.44 299 ASN A N 1
ATOM 2303 C CA . ASN A 1 299 ? 5.397 -14.213 -0.220 1.00 82.44 299 ASN A CA 1
ATOM 2304 C C . ASN A 1 299 ? 6.499 -14.252 0.835 1.00 82.44 299 ASN A C 1
ATOM 2306 O O . ASN A 1 299 ? 7.224 -15.247 0.887 1.00 82.44 299 ASN A O 1
ATOM 2310 N N . ARG A 1 300 ? 6.631 -13.206 1.665 1.00 83.50 300 ARG A N 1
ATOM 2311 C CA . ARG A 1 300 ? 7.690 -13.044 2.675 1.00 83.50 300 ARG A CA 1
ATOM 2312 C C . ARG A 1 300 ? 9.073 -13.408 2.103 1.00 83.50 300 ARG A C 1
ATOM 2314 O O . ARG A 1 300 ? 9.693 -14.399 2.490 1.00 83.50 300 ARG A O 1
ATOM 2321 N N . MET A 1 301 ? 9.557 -12.677 1.111 1.00 87.62 301 MET A N 1
ATOM 2322 C CA . MET A 1 301 ? 10.846 -12.889 0.445 1.00 87.62 301 MET A CA 1
ATOM 2323 C C . MET A 1 301 ? 11.781 -11.707 0.702 1.00 87.62 301 MET A C 1
ATOM 2325 O O . MET A 1 301 ? 11.359 -10.570 0.498 1.00 87.62 301 MET A O 1
ATOM 2329 N N . PRO A 1 302 ? 13.047 -11.944 1.101 1.00 91.56 302 PRO A N 1
ATOM 2330 C CA . PRO A 1 302 ? 14.075 -10.916 1.043 1.00 91.56 302 PRO A CA 1
ATOM 2331 C C . PRO A 1 302 ? 14.035 -10.199 -0.302 1.00 91.56 302 PRO A C 1
ATOM 2333 O O . PRO A 1 302 ? 14.094 -10.843 -1.353 1.00 91.56 302 PRO A O 1
ATOM 2336 N N . THR A 1 303 ? 13.919 -8.877 -0.256 1.00 94.06 303 THR A N 1
ATOM 2337 C CA . THR A 1 303 ? 13.857 -8.045 -1.451 1.00 94.06 303 THR A CA 1
ATOM 2338 C C . THR A 1 303 ? 14.775 -6.841 -1.281 1.00 94.06 303 THR A C 1
ATOM 2340 O O . THR A 1 303 ? 14.792 -6.189 -0.236 1.00 94.06 303 THR A O 1
ATOM 2343 N N . SER A 1 304 ? 15.560 -6.572 -2.315 1.00 96.12 304 SER A N 1
ATOM 2344 C CA . SER A 1 304 ? 16.463 -5.431 -2.411 1.00 96.12 304 SER A CA 1
ATOM 2345 C C . SER A 1 304 ? 16.015 -4.473 -3.501 1.00 96.12 304 SER A C 1
ATOM 2347 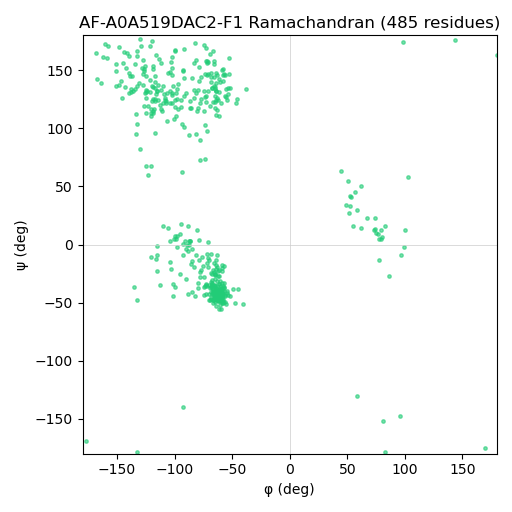O O . SER A 1 304 ? 15.283 -4.854 -4.417 1.00 96.12 304 SER A O 1
ATOM 2349 N N . VAL A 1 305 ? 16.481 -3.227 -3.413 1.00 97.25 305 VAL A N 1
ATOM 2350 C CA . VAL A 1 305 ? 16.133 -2.168 -4.365 1.00 97.25 305 VAL A CA 1
ATOM 2351 C C . VAL A 1 305 ? 17.382 -1.639 -5.055 1.00 97.25 305 VAL A C 1
ATOM 2353 O O . VAL A 1 305 ? 18.392 -1.384 -4.403 1.00 97.25 305 VAL A O 1
ATOM 2356 N N . ALA A 1 306 ? 17.298 -1.447 -6.368 1.00 97.50 306 ALA A N 1
ATOM 2357 C CA . ALA A 1 306 ? 18.281 -0.711 -7.156 1.00 97.50 306 ALA A CA 1
ATOM 2358 C C . ALA A 1 306 ? 17.605 -0.010 -8.344 1.00 97.50 306 ALA A C 1
ATOM 2360 O O . ALA A 1 306 ? 16.451 -0.282 -8.660 1.00 97.50 306 ALA A O 1
ATOM 2361 N N . ASN A 1 307 ? 18.313 0.875 -9.044 1.00 97.31 307 ASN A N 1
ATOM 2362 C CA . ASN A 1 307 ? 17.792 1.454 -10.284 1.00 97.31 307 ASN A CA 1
ATOM 2363 C C . ASN A 1 307 ? 17.659 0.400 -11.409 1.00 97.31 307 ASN A C 1
ATOM 2365 O O . ASN A 1 307 ? 18.175 -0.720 -11.310 1.00 97.31 307 ASN A O 1
ATOM 2369 N N . ILE A 1 308 ? 16.946 0.753 -12.487 1.00 97.56 308 ILE A N 1
ATOM 2370 C CA . ILE A 1 308 ? 16.659 -0.164 -13.607 1.00 97.56 308 ILE A CA 1
ATOM 2371 C C . ILE A 1 308 ? 17.952 -0.685 -14.248 1.00 97.56 308 ILE A C 1
ATOM 2373 O O . ILE A 1 308 ? 18.050 -1.880 -14.510 1.00 97.56 308 ILE A O 1
ATOM 2377 N N . GLU A 1 309 ? 18.958 0.169 -14.442 1.00 97.62 309 GLU A N 1
ATOM 2378 C CA . GLU A 1 309 ? 20.247 -0.220 -15.035 1.00 97.62 309 GLU A CA 1
ATOM 2379 C C . GLU A 1 309 ? 20.962 -1.301 -14.210 1.00 97.62 309 GLU A C 1
ATOM 2381 O O . GLU A 1 309 ? 21.439 -2.305 -14.746 1.00 97.62 309 GLU A O 1
ATOM 2386 N N . THR A 1 310 ? 20.975 -1.155 -12.883 1.00 97.75 310 THR A N 1
ATOM 2387 C CA . THR A 1 310 ? 21.553 -2.157 -11.976 1.00 97.75 310 THR A CA 1
ATOM 2388 C C . THR A 1 310 ? 20.730 -3.445 -11.968 1.00 97.75 310 THR A C 1
ATOM 2390 O O . THR A 1 310 ? 21.294 -4.541 -11.995 1.00 97.75 310 THR A O 1
ATOM 2393 N N . CYS A 1 311 ? 19.398 -3.331 -11.974 1.00 98.25 311 CYS A N 1
ATOM 2394 C CA . CYS A 1 311 ? 18.494 -4.478 -12.078 1.00 98.25 311 CYS A CA 1
ATOM 2395 C C . CYS A 1 311 ? 18.762 -5.279 -13.363 1.00 98.25 311 CYS A C 1
ATOM 2397 O O . CYS A 1 311 ? 18.948 -6.494 -13.312 1.00 98.25 311 CYS A O 1
ATOM 2399 N N . VAL A 1 312 ? 18.847 -4.603 -14.510 1.00 98.50 312 VAL A N 1
ATOM 2400 C CA . VAL A 1 312 ? 19.138 -5.233 -15.805 1.00 98.50 312 VAL A CA 1
ATOM 2401 C C . VAL A 1 312 ? 20.541 -5.838 -15.816 1.00 98.50 312 VAL A C 1
ATOM 2403 O O . VAL A 1 312 ? 20.696 -6.995 -16.203 1.00 98.50 312 VAL A O 1
ATOM 2406 N N . SER A 1 313 ? 21.547 -5.128 -15.303 1.00 98.00 313 SER A N 1
ATOM 2407 C CA . SER A 1 313 ? 22.913 -5.656 -15.180 1.00 98.00 313 SER A CA 1
ATOM 2408 C C . SER A 1 313 ? 22.954 -6.960 -14.372 1.00 98.00 313 SER A C 1
ATOM 2410 O O . SER A 1 313 ? 23.577 -7.932 -14.798 1.00 98.00 313 SER A O 1
ATOM 2412 N N . SER A 1 314 ? 22.230 -7.027 -13.249 1.00 97.88 314 SER A N 1
ATOM 2413 C CA . SER A 1 314 ? 22.125 -8.233 -12.412 1.00 97.88 314 SER A CA 1
ATOM 2414 C C . SER A 1 314 ? 21.378 -9.387 -13.091 1.00 97.88 314 SER A C 1
ATOM 2416 O O . SER A 1 314 ? 21.667 -10.565 -12.842 1.00 97.88 314 SER A O 1
ATOM 2418 N N . ALA A 1 315 ? 20.424 -9.071 -13.969 1.00 98.06 315 ALA A N 1
ATOM 2419 C CA . ALA A 1 315 ? 19.740 -10.081 -14.763 1.00 98.06 315 ALA A CA 1
ATOM 2420 C C . ALA A 1 315 ? 20.703 -10.772 -15.736 1.00 98.06 315 ALA A C 1
ATOM 2422 O O . ALA A 1 315 ? 20.683 -12.001 -15.821 1.00 98.06 315 ALA A O 1
ATOM 2423 N N . PHE A 1 316 ? 21.570 -10.010 -16.411 1.00 98.25 316 PHE A N 1
ATOM 2424 C CA . PHE A 1 316 ? 22.590 -10.548 -17.320 1.00 98.25 316 PHE A CA 1
ATOM 2425 C C . PHE A 1 316 ? 23.753 -11.238 -16.598 1.00 98.25 316 PHE A C 1
ATOM 2427 O O . PHE A 1 316 ? 24.279 -12.220 -17.122 1.00 98.25 316 PHE A O 1
ATOM 2434 N N . ASP A 1 317 ? 24.143 -10.755 -15.416 1.00 96.75 317 ASP A N 1
ATOM 2435 C CA . ASP A 1 317 ? 25.234 -11.319 -14.618 1.00 96.75 317 ASP A CA 1
ATOM 2436 C C . ASP A 1 317 ? 24.729 -11.863 -13.265 1.00 96.75 317 ASP A C 1
ATOM 2438 O O . ASP A 1 317 ? 24.621 -11.118 -12.284 1.00 96.75 317 ASP A O 1
ATOM 2442 N N . PRO A 1 318 ? 24.456 -13.182 -13.167 1.00 94.38 318 PRO A N 1
ATOM 2443 C CA . PRO A 1 318 ? 24.087 -13.826 -11.907 1.00 94.38 318 PRO A CA 1
ATOM 2444 C C . PRO A 1 318 ? 25.128 -13.694 -10.790 1.00 94.38 318 PRO A C 1
ATOM 2446 O O . PRO A 1 318 ? 24.788 -13.915 -9.632 1.00 94.38 318 PRO A O 1
ATOM 2449 N N . GLN A 1 319 ? 26.381 -13.360 -11.114 1.00 93.88 319 GLN A N 1
ATOM 2450 C CA . GLN A 1 319 ? 27.469 -13.216 -10.147 1.00 93.88 319 GLN A CA 1
ATOM 2451 C C . GLN A 1 319 ? 27.737 -11.758 -9.760 1.00 93.88 319 GLN A C 1
ATOM 2453 O O . GLN A 1 319 ? 28.659 -11.514 -8.983 1.00 93.88 319 GLN A O 1
ATOM 2458 N N . LEU A 1 320 ? 26.929 -10.801 -10.237 1.00 96.00 320 LEU A N 1
ATOM 2459 C CA . LEU A 1 320 ? 27.109 -9.383 -9.914 1.00 96.00 320 LEU A CA 1
ATOM 2460 C C . LEU A 1 320 ? 27.061 -9.128 -8.401 1.00 96.00 320 LEU A C 1
ATOM 2462 O O . LEU A 1 320 ? 27.875 -8.380 -7.862 1.00 96.00 320 LEU A O 1
ATOM 2466 N N . PHE A 1 321 ? 26.129 -9.789 -7.712 1.00 94.69 321 PHE A N 1
ATOM 2467 C CA . PHE A 1 321 ? 26.019 -9.760 -6.258 1.00 94.69 321 PHE A CA 1
ATOM 2468 C C . PHE A 1 321 ? 26.413 -11.120 -5.693 1.00 94.69 321 PHE A C 1
ATOM 2470 O O . PHE A 1 321 ? 25.824 -12.148 -6.025 1.00 94.69 321 PHE A O 1
ATOM 2477 N N . THR A 1 322 ? 27.426 -11.122 -4.830 1.00 87.81 322 THR A N 1
ATOM 2478 C CA . THR A 1 322 ? 27.964 -12.334 -4.207 1.00 87.81 322 THR A CA 1
ATOM 2479 C C . THR A 1 322 ? 27.821 -12.260 -2.694 1.00 87.81 322 THR A C 1
ATOM 2481 O O . THR A 1 322 ? 27.819 -11.182 -2.104 1.00 87.81 322 THR A O 1
ATOM 2484 N N . GLY A 1 323 ? 27.689 -13.415 -2.052 1.00 87.44 323 GLY A N 1
ATOM 2485 C CA . GLY A 1 323 ? 27.493 -13.516 -0.609 1.00 87.44 323 GLY A CA 1
ATOM 2486 C C . GLY A 1 323 ? 26.546 -14.659 -0.258 1.00 87.44 323 GLY A C 1
ATOM 2487 O O . GLY A 1 323 ? 26.026 -15.326 -1.157 1.00 87.44 323 GLY A O 1
ATOM 2488 N N . PRO A 1 324 ? 26.330 -14.927 1.039 1.00 87.81 324 PRO A N 1
ATOM 2489 C CA . PRO A 1 324 ? 25.347 -15.914 1.455 1.00 87.81 324 PRO A CA 1
ATOM 2490 C C . PRO A 1 324 ? 23.955 -15.496 0.980 1.00 87.81 324 PRO A C 1
ATOM 2492 O O . PRO A 1 324 ? 23.609 -14.318 1.000 1.00 87.81 324 PRO A O 1
ATOM 2495 N N . ARG A 1 325 ? 23.147 -16.474 0.577 1.00 82.44 325 ARG A N 1
ATOM 2496 C CA . ARG A 1 325 ? 21.757 -16.241 0.193 1.00 82.44 325 ARG A CA 1
ATOM 2497 C C . ARG A 1 325 ? 20.981 -15.635 1.377 1.00 82.44 325 ARG A C 1
ATOM 2499 O O . ARG A 1 325 ? 20.936 -16.278 2.431 1.00 82.44 325 ARG A O 1
ATOM 2506 N N . PRO A 1 326 ? 20.369 -14.446 1.231 1.00 82.69 326 PRO A N 1
ATOM 2507 C CA . PRO A 1 326 ? 19.680 -13.784 2.339 1.00 82.69 326 PRO A CA 1
ATOM 2508 C C . PRO A 1 326 ? 18.493 -14.593 2.865 1.00 82.69 326 PRO A C 1
ATOM 2510 O O . PRO A 1 326 ? 17.790 -15.250 2.102 1.00 82.69 326 PRO A O 1
ATOM 2513 N N . THR A 1 327 ? 18.233 -14.525 4.168 1.00 79.69 327 THR A N 1
ATOM 2514 C CA . THR A 1 327 ? 17.026 -15.078 4.808 1.00 79.69 327 THR A CA 1
ATOM 2515 C C . THR A 1 327 ? 16.144 -13.940 5.314 1.00 79.69 327 THR A C 1
ATOM 2517 O O . THR A 1 327 ? 16.651 -12.854 5.578 1.00 79.69 327 THR A O 1
ATOM 2520 N N . LEU A 1 328 ? 14.834 -14.161 5.472 1.00 69.56 328 LEU A N 1
ATOM 2521 C CA . LEU A 1 328 ? 13.911 -13.126 5.975 1.00 69.56 328 LEU A CA 1
ATOM 2522 C C . LEU A 1 328 ? 14.387 -12.496 7.287 1.00 69.56 328 LEU A C 1
ATOM 2524 O O . LEU A 1 328 ? 14.404 -11.279 7.424 1.00 69.56 328 LEU A O 1
ATOM 2528 N N . ASP A 1 329 ? 14.842 -13.337 8.214 1.00 65.50 329 ASP A N 1
ATOM 2529 C CA . ASP A 1 329 ? 15.271 -12.916 9.551 1.00 65.50 329 ASP A CA 1
ATOM 2530 C C . ASP A 1 329 ? 16.682 -12.303 9.573 1.00 65.50 329 ASP A C 1
ATOM 2532 O O . ASP A 1 329 ? 17.221 -12.010 10.637 1.00 65.50 329 ASP A O 1
ATOM 2536 N N . SER A 1 330 ? 17.325 -12.135 8.409 1.00 55.03 330 SER A N 1
ATOM 2537 C CA . SER A 1 330 ? 18.680 -11.571 8.327 1.00 55.03 330 SER A CA 1
ATOM 2538 C C . SER A 1 330 ? 18.739 -10.073 8.653 1.00 55.03 330 SER A C 1
ATOM 2540 O O . SER A 1 330 ? 19.826 -9.554 8.908 1.00 55.03 330 SER A O 1
ATOM 2542 N N . ARG A 1 331 ? 17.589 -9.384 8.694 1.00 57.53 331 ARG A N 1
ATOM 2543 C CA . ARG A 1 331 ? 17.461 -8.001 9.170 1.00 57.53 331 ARG A CA 1
ATOM 2544 C C . ARG A 1 331 ? 16.734 -7.997 10.516 1.00 57.53 331 ARG A C 1
ATOM 2546 O O . ARG A 1 331 ? 15.649 -8.560 10.639 1.00 57.53 331 ARG A O 1
ATOM 2553 N N . ALA A 1 332 ? 17.335 -7.370 11.526 1.00 51.44 332 ALA A N 1
ATOM 2554 C CA . ALA A 1 332 ? 16.689 -7.190 12.822 1.00 51.44 332 ALA A CA 1
ATOM 2555 C C . ALA A 1 332 ? 15.431 -6.326 12.643 1.00 51.44 332 ALA A C 1
ATOM 2557 O O . ALA A 1 332 ? 15.520 -5.219 12.116 1.00 51.44 332 ALA A O 1
ATOM 2558 N N . LYS A 1 333 ? 14.267 -6.826 13.069 1.00 62.28 333 LYS A N 1
ATOM 2559 C CA . LYS A 1 333 ? 13.069 -5.992 13.199 1.00 62.28 333 LYS A CA 1
ATOM 2560 C C . LYS A 1 333 ? 13.184 -5.212 14.499 1.00 62.28 333 LYS A C 1
ATOM 2562 O O . LYS A 1 333 ? 13.271 -5.816 15.569 1.00 62.28 333 LYS A O 1
ATOM 2567 N N . GLU A 1 334 ? 13.228 -3.889 14.407 1.00 61.88 334 GLU A N 1
ATOM 2568 C CA . GLU A 1 334 ? 13.118 -3.060 15.601 1.00 61.88 334 GLU A CA 1
ATOM 2569 C C . GLU A 1 334 ? 11.723 -3.254 16.214 1.00 61.88 334 GLU A C 1
ATOM 2571 O O . GLU A 1 334 ? 10.738 -3.312 15.472 1.00 61.88 334 GLU A O 1
ATOM 2576 N N . PRO A 1 335 ? 11.614 -3.414 17.545 1.00 67.38 335 PRO A N 1
ATOM 2577 C CA . PRO A 1 335 ? 10.319 -3.481 18.205 1.00 67.38 335 PRO A CA 1
ATOM 2578 C C . PRO A 1 335 ? 9.521 -2.215 17.906 1.00 67.38 335 PRO A C 1
ATOM 2580 O O . PRO A 1 335 ? 10.078 -1.115 17.929 1.00 67.38 335 PRO A O 1
ATOM 2583 N N . HIS A 1 336 ? 8.215 -2.361 17.689 1.00 73.69 336 HIS A N 1
ATOM 2584 C CA . HIS A 1 336 ? 7.347 -1.197 17.556 1.00 73.69 336 HIS A CA 1
ATOM 2585 C C . HIS A 1 336 ? 7.379 -0.396 18.859 1.00 73.69 336 HIS A C 1
ATOM 2587 O O . HIS A 1 336 ? 7.236 -0.954 19.952 1.00 73.69 336 HIS A O 1
ATOM 2593 N N . SER A 1 337 ? 7.589 0.915 18.755 1.00 76.69 337 SER A N 1
ATOM 2594 C CA . SER A 1 337 ? 7.527 1.794 19.917 1.00 76.69 337 SER A CA 1
ATOM 2595 C C . SER A 1 337 ? 6.087 1.868 20.429 1.00 76.69 337 SER A C 1
ATOM 2597 O O . SER A 1 337 ? 5.137 2.013 19.665 1.00 76.69 337 SER A O 1
ATOM 2599 N N . SER A 1 338 ? 5.932 1.755 21.747 1.00 82.56 338 SER A N 1
ATOM 2600 C CA . SER A 1 338 ? 4.648 1.863 22.436 1.00 82.56 338 SER A CA 1
ATOM 2601 C C . SER A 1 338 ? 4.763 2.926 23.525 1.00 82.56 338 SER A C 1
ATOM 2603 O O . SER A 1 338 ? 5.706 2.926 24.320 1.00 82.56 338 SER A O 1
ATOM 2605 N N . ALA A 1 339 ? 3.803 3.843 23.550 1.00 86.50 339 ALA A N 1
ATOM 2606 C CA . ALA A 1 339 ? 3.605 4.849 24.589 1.00 86.50 339 ALA A CA 1
ATOM 2607 C C . ALA A 1 339 ? 2.699 4.339 25.727 1.00 86.50 339 ALA A C 1
ATOM 2609 O O . ALA A 1 339 ? 2.423 5.065 26.689 1.00 86.50 339 ALA A O 1
ATOM 2610 N N . LYS A 1 340 ? 2.214 3.097 25.630 1.00 87.75 340 LYS A N 1
ATOM 2611 C CA . LYS A 1 340 ? 1.293 2.509 26.596 1.00 87.75 340 LYS A CA 1
ATOM 2612 C C . LYS A 1 340 ? 1.939 2.362 27.973 1.00 87.75 340 LYS A C 1
ATOM 2614 O O . LYS A 1 340 ? 3.026 1.817 28.137 1.00 87.75 340 LYS A O 1
ATOM 2619 N N . THR A 1 341 ? 1.210 2.799 28.994 1.00 91.31 341 THR A N 1
ATOM 2620 C CA . THR A 1 341 ? 1.564 2.610 30.406 1.00 91.31 341 THR A CA 1
ATOM 2621 C C . THR A 1 341 ? 0.410 1.937 31.141 1.00 91.31 341 THR A C 1
ATOM 2623 O O . THR A 1 341 ? -0.743 2.053 30.720 1.00 91.31 341 THR A O 1
ATOM 2626 N N . THR A 1 342 ? 0.703 1.220 32.229 1.00 93.88 342 THR A N 1
ATOM 2627 C CA . THR A 1 342 ? -0.331 0.569 33.044 1.00 93.88 342 THR A CA 1
ATOM 2628 C C . THR A 1 342 ? -1.207 1.614 33.729 1.00 93.88 342 THR A C 1
ATOM 2630 O O . THR A 1 342 ? -0.719 2.447 34.493 1.00 93.88 342 THR A O 1
ATOM 2633 N N . GLN A 1 343 ? -2.510 1.542 33.482 1.00 95.88 343 GLN A N 1
ATOM 2634 C CA . GLN A 1 343 ? -3.512 2.413 34.083 1.00 95.88 343 GLN A CA 1
ATOM 2635 C C . GLN A 1 343 ? -4.098 1.792 35.352 1.00 95.88 343 GLN A C 1
ATOM 2637 O O . GLN A 1 343 ? -4.234 0.573 35.462 1.00 95.88 343 GLN A O 1
ATOM 2642 N N . THR A 1 344 ? -4.491 2.643 36.301 1.00 93.94 344 THR A N 1
ATOM 2643 C CA . THR A 1 344 ? -5.162 2.244 37.549 1.00 93.94 344 THR A CA 1
ATOM 2644 C C . THR A 1 344 ? -6.454 3.037 37.736 1.00 93.94 344 THR A C 1
ATOM 2646 O O . THR A 1 344 ? -6.624 4.104 37.150 1.00 93.94 344 THR A O 1
ATOM 2649 N N . GLY A 1 345 ? -7.372 2.518 38.554 1.00 93.12 345 GLY A N 1
ATOM 2650 C CA . GLY A 1 345 ? -8.652 3.172 38.839 1.00 93.12 345 GLY A CA 1
ATOM 2651 C C . GLY A 1 345 ? -9.735 2.927 37.785 1.00 93.12 345 GLY A C 1
ATOM 2652 O O . GLY A 1 345 ? -9.540 2.181 36.820 1.00 93.12 345 GLY A O 1
ATOM 2653 N N . GLU A 1 346 ? -10.896 3.538 38.016 1.00 93.50 346 GLU A N 1
ATOM 2654 C CA . GLU A 1 346 ? -12.063 3.452 37.134 1.00 93.50 346 GLU A CA 1
ATOM 2655 C C . GLU A 1 346 ? -11.805 4.172 35.806 1.00 93.50 346 GLU A C 1
ATOM 2657 O O . GLU A 1 346 ? -11.078 5.164 35.745 1.00 93.50 346 GLU A O 1
ATOM 2662 N N . CYS A 1 347 ? -12.399 3.662 34.732 1.00 95.88 347 CYS A N 1
ATOM 2663 C CA . CYS A 1 347 ? -12.320 4.273 33.416 1.00 95.88 347 CYS A CA 1
ATOM 2664 C C . CYS A 1 347 ? -13.631 4.041 32.674 1.00 95.88 347 CYS A C 1
ATOM 2666 O O . CYS A 1 347 ? -14.105 2.908 32.558 1.00 95.88 347 CYS A O 1
ATOM 2668 N N . GLU A 1 348 ? -14.208 5.137 32.199 1.00 97.38 348 GLU A N 1
ATOM 2669 C CA . GLU A 1 348 ? -15.384 5.162 31.347 1.00 97.38 348 GLU A CA 1
ATOM 2670 C C . GLU A 1 348 ? -15.119 6.178 30.240 1.00 97.38 348 GLU A C 1
ATOM 2672 O O . GLU A 1 348 ? -14.641 7.280 30.513 1.00 97.38 348 GLU A O 1
ATOM 2677 N N . LEU A 1 349 ? -15.381 5.781 28.999 1.00 97.62 349 LEU A N 1
ATOM 2678 C CA . LEU A 1 349 ? -15.158 6.591 27.811 1.00 97.62 349 LEU A CA 1
ATOM 2679 C C . LEU A 1 349 ? -16.441 6.667 26.991 1.00 97.62 349 LEU A C 1
ATOM 2681 O O . LEU A 1 349 ? -17.228 5.714 26.953 1.00 97.62 349 LEU A O 1
ATOM 2685 N N . SER A 1 350 ? -16.619 7.779 26.286 1.00 98.00 350 SER A N 1
ATOM 2686 C CA . SER A 1 350 ? -17.735 7.989 25.364 1.00 98.00 350 SER A CA 1
ATOM 2687 C C . SER A 1 350 ? -17.229 8.160 23.937 1.00 98.00 350 SER A C 1
ATOM 2689 O O . SER A 1 350 ? -16.401 9.025 23.664 1.00 98.00 350 SER A O 1
ATOM 2691 N N . GLY A 1 351 ? -17.749 7.349 23.017 1.00 96.88 351 GLY A N 1
ATOM 2692 C CA . GLY A 1 351 ? -17.327 7.309 21.620 1.00 96.88 351 GLY A CA 1
ATOM 2693 C C . GLY A 1 351 ? -18.481 7.323 20.624 1.00 96.88 351 GLY A C 1
ATOM 2694 O O . GLY A 1 351 ? -19.665 7.402 20.969 1.00 96.88 351 GLY A O 1
ATOM 2695 N N . LYS A 1 352 ? -18.108 7.250 19.349 1.00 95.56 352 LYS A N 1
ATOM 2696 C CA . LYS A 1 352 ? -19.006 7.180 18.194 1.00 95.56 352 LYS A CA 1
ATOM 2697 C C . LYS A 1 352 ? -19.144 5.737 17.717 1.00 95.56 352 LYS A C 1
ATOM 2699 O O . LYS A 1 352 ? -18.360 4.862 18.076 1.00 95.56 352 LYS A O 1
ATOM 2704 N N . ASN A 1 353 ? -20.131 5.512 16.862 1.00 93.50 353 ASN A N 1
ATOM 2705 C CA . ASN A 1 353 ? -20.456 4.217 16.276 1.00 93.50 353 ASN A CA 1
ATOM 2706 C C . ASN A 1 353 ? -20.661 4.343 14.755 1.00 93.50 353 ASN A C 1
ATOM 2708 O O . ASN A 1 353 ? -20.792 5.447 14.221 1.00 93.50 353 ASN A O 1
ATOM 2712 N N . LEU A 1 354 ? -20.694 3.207 14.058 1.00 90.06 354 LEU A N 1
ATOM 2713 C CA . LEU A 1 354 ? -21.119 3.124 12.668 1.00 90.06 354 LEU A CA 1
ATOM 2714 C C . LEU A 1 354 ? -22.603 3.491 12.508 1.00 90.06 354 LEU A C 1
ATOM 2716 O O . LEU A 1 354 ? -23.450 2.924 13.197 1.00 90.06 354 LEU A O 1
ATOM 2720 N N . PRO A 1 355 ? -22.966 4.334 11.524 1.00 87.94 355 PRO A N 1
ATOM 2721 C CA . PRO A 1 355 ? -24.368 4.646 11.234 1.00 87.94 355 PRO A CA 1
ATOM 2722 C C . PRO A 1 355 ? -25.255 3.428 10.916 1.00 87.94 355 PRO A C 1
ATOM 2724 O O . PRO A 1 355 ? -26.476 3.534 10.980 1.00 87.94 355 PRO A O 1
ATOM 2727 N N . SER A 1 356 ? -24.662 2.282 10.561 1.00 87.62 356 SER A N 1
ATOM 2728 C CA . SER A 1 356 ? -25.367 1.022 10.302 1.00 87.62 356 SER A CA 1
ATOM 2729 C C . SER A 1 356 ? -25.825 0.283 11.568 1.00 87.62 356 SER A C 1
ATOM 2731 O O . SER A 1 356 ? -26.608 -0.657 11.455 1.00 87.62 356 SER A O 1
ATOM 2733 N N . GLN A 1 357 ? -25.384 0.695 12.761 1.00 92.56 357 GLN A N 1
ATOM 2734 C CA . GLN A 1 357 ? -25.701 0.039 14.034 1.00 92.56 357 GLN A CA 1
ATOM 2735 C C . GLN A 1 357 ? -26.546 0.961 14.923 1.00 92.56 357 GLN A C 1
ATOM 2737 O O . GLN A 1 357 ? -26.272 2.155 15.023 1.00 92.56 357 GLN A O 1
ATOM 2742 N N . SER A 1 358 ? -27.573 0.414 15.582 1.00 93.81 358 SER A N 1
ATOM 2743 C CA . SER A 1 358 ? -28.523 1.198 16.392 1.00 93.81 358 SER A CA 1
ATOM 2744 C C . SER A 1 358 ? -28.446 0.933 17.895 1.00 93.81 358 SER A C 1
ATOM 2746 O O . SER A 1 358 ? -28.682 1.847 18.682 1.00 93.81 358 SER A O 1
ATOM 2748 N N . SER A 1 359 ? -28.161 -0.309 18.292 1.00 96.06 359 SER A N 1
ATOM 2749 C CA . SER A 1 359 ? -28.052 -0.719 19.693 1.00 96.06 359 SER A CA 1
ATOM 2750 C C . SER A 1 359 ? -27.353 -2.067 19.813 1.00 96.06 359 SER A C 1
ATOM 2752 O O . SER A 1 359 ? -27.670 -2.983 19.050 1.00 96.06 359 SER A O 1
ATOM 2754 N N . TRP A 1 360 ? -26.477 -2.203 20.797 1.00 97.38 360 TRP A N 1
ATOM 2755 C CA . TRP A 1 360 ? -25.848 -3.462 21.187 1.00 97.38 360 TRP A CA 1
ATOM 2756 C C . TRP A 1 360 ? -25.255 -3.321 22.590 1.00 97.38 360 TRP A C 1
ATOM 2758 O O . TRP A 1 360 ? -25.043 -2.208 23.068 1.00 97.38 360 TRP A O 1
ATOM 2768 N N . ASP A 1 361 ? -25.005 -4.457 23.227 1.00 97.62 361 ASP A N 1
ATOM 2769 C CA . ASP A 1 361 ? -24.351 -4.580 24.526 1.00 97.62 361 ASP A CA 1
ATOM 2770 C C . ASP A 1 361 ? -23.414 -5.788 24.447 1.00 97.62 361 ASP A C 1
ATOM 2772 O O . ASP A 1 361 ? -23.797 -6.840 23.918 1.00 97.62 361 ASP A O 1
ATOM 2776 N N . VAL A 1 362 ? -22.162 -5.604 24.855 1.00 98.00 362 VAL A N 1
ATOM 2777 C CA . VAL A 1 362 ? -21.129 -6.630 24.750 1.00 98.00 362 VAL A CA 1
ATOM 2778 C C . VAL A 1 362 ? -20.096 -6.455 25.852 1.00 98.00 362 VAL A C 1
ATOM 2780 O O . VAL A 1 362 ? -19.604 -5.354 26.089 1.00 98.00 362 VAL A O 1
ATOM 2783 N N . SER A 1 363 ? -19.710 -7.566 26.473 1.00 98.06 363 SER A N 1
ATOM 2784 C CA . SER A 1 363 ? -18.649 -7.595 27.477 1.00 98.06 363 SER A CA 1
ATOM 2785 C C . SER A 1 363 ? -17.616 -8.655 27.134 1.00 98.06 363 SER A C 1
ATOM 2787 O O . SER A 1 363 ? -17.914 -9.673 26.494 1.00 98.06 363 SER A O 1
ATOM 2789 N N . GLY A 1 364 ? -16.388 -8.418 27.568 1.00 97.75 364 GLY A N 1
ATOM 2790 C CA . GLY A 1 364 ? -15.317 -9.390 27.459 1.00 97.75 364 GLY A CA 1
ATOM 2791 C C . GLY A 1 364 ? -13.959 -8.802 27.789 1.00 97.75 364 GLY A C 1
ATOM 2792 O O . GLY A 1 364 ? -13.815 -7.633 28.154 1.00 97.75 364 GLY A O 1
ATOM 2793 N N . LYS A 1 365 ? -12.941 -9.634 27.594 1.00 98.19 365 LYS A N 1
ATOM 2794 C CA . LYS A 1 365 ? -11.555 -9.260 27.828 1.00 98.19 365 LYS A CA 1
ATOM 2795 C C . LYS A 1 365 ? -11.054 -8.322 26.731 1.00 98.19 365 LYS A C 1
ATOM 2797 O O . LYS A 1 365 ? -11.136 -8.651 25.544 1.00 98.19 365 LYS A O 1
ATOM 2802 N N . ALA A 1 366 ? -10.505 -7.181 27.127 1.00 98.38 366 ALA A N 1
ATOM 2803 C CA . ALA A 1 366 ? -9.889 -6.222 26.228 1.00 98.38 366 ALA A CA 1
ATOM 2804 C C . ALA A 1 366 ? -8.540 -6.748 25.721 1.00 98.38 366 ALA A C 1
ATOM 2806 O O . ALA A 1 366 ? -7.668 -7.114 26.511 1.00 98.38 366 ALA A O 1
ATOM 2807 N N . LEU A 1 367 ? -8.357 -6.757 24.404 1.00 98.25 367 LEU A N 1
ATOM 2808 C CA . LEU A 1 367 ? -7.077 -6.990 23.744 1.00 98.25 367 LEU A CA 1
ATOM 2809 C C . LEU A 1 367 ? -6.602 -5.646 23.191 1.00 98.25 367 LEU A C 1
ATOM 2811 O O . LEU A 1 367 ? -7.198 -5.135 22.245 1.00 98.25 367 LEU A O 1
ATOM 2815 N N . VAL A 1 368 ? -5.594 -5.039 23.823 1.00 97.62 368 VAL A N 1
ATOM 2816 C CA . VAL A 1 368 ? -5.275 -3.613 23.623 1.00 97.62 368 VAL A CA 1
ATOM 2817 C C . VAL A 1 368 ? -3.839 -3.397 23.176 1.00 97.62 368 VAL A C 1
ATOM 2819 O O . VAL A 1 368 ? -2.907 -3.872 23.824 1.00 97.62 368 VAL A O 1
ATOM 2822 N N . THR A 1 369 ? -3.659 -2.586 22.138 1.00 95.06 369 THR A N 1
ATOM 2823 C CA . THR A 1 369 ? -2.358 -2.079 21.686 1.00 95.06 369 THR A CA 1
ATOM 2824 C C . THR A 1 369 ? -2.492 -0.628 21.223 1.00 95.06 369 THR A C 1
ATOM 2826 O O . THR A 1 369 ? -3.559 -0.214 20.783 1.00 95.06 369 THR A O 1
ATOM 2829 N N . ASP A 1 370 ? -1.427 0.161 21.319 1.00 91.38 370 ASP A N 1
ATOM 2830 C CA . ASP A 1 370 ? -1.307 1.493 20.709 1.00 91.38 370 ASP A CA 1
ATOM 2831 C C . ASP A 1 370 ? -0.512 1.469 19.392 1.00 91.38 370 ASP A C 1
ATOM 2833 O O . ASP A 1 370 ? -0.268 2.510 18.785 1.00 91.38 370 ASP A O 1
ATOM 2837 N N . VAL A 1 371 ? -0.174 0.270 18.916 1.00 88.69 371 VAL A N 1
ATOM 2838 C CA . VAL A 1 371 ? 0.453 0.013 17.617 1.00 88.69 371 VAL A CA 1
ATOM 2839 C C . VAL A 1 371 ? -0.628 -0.403 16.602 1.00 88.69 371 VAL A C 1
ATOM 2841 O O . VAL A 1 371 ? -1.497 -1.210 16.943 1.00 88.69 371 VAL A O 1
ATOM 2844 N N . PRO A 1 372 ? -0.644 0.146 15.370 1.00 89.00 372 PRO A N 1
ATOM 2845 C CA . PRO A 1 372 ? -1.562 -0.283 14.312 1.00 89.00 372 PRO A CA 1
ATOM 2846 C C . PRO A 1 372 ? -1.462 -1.781 13.993 1.00 89.00 372 PRO A C 1
ATOM 2848 O O . PRO A 1 372 ? -0.376 -2.348 14.007 1.00 89.00 372 PRO A O 1
ATOM 2851 N N . ILE A 1 373 ? -2.588 -2.406 13.634 1.00 89.56 373 ILE A N 1
ATOM 2852 C CA . ILE A 1 373 ? -2.633 -3.830 13.265 1.00 89.56 373 ILE A CA 1
ATOM 2853 C C . ILE A 1 373 ? -2.703 -3.976 11.744 1.00 89.56 373 ILE A C 1
ATOM 2855 O O . ILE A 1 373 ? -3.597 -3.424 11.094 1.00 89.56 373 ILE A O 1
ATOM 2859 N N . THR A 1 374 ? -1.820 -4.793 11.174 1.00 87.56 374 THR A N 1
ATOM 2860 C CA . THR A 1 374 ? -1.878 -5.186 9.760 1.00 87.56 374 THR A CA 1
ATOM 2861 C C . THR A 1 374 ? -2.522 -6.568 9.636 1.00 87.56 374 THR A C 1
ATOM 2863 O O . THR A 1 374 ? -1.925 -7.563 10.018 1.00 87.56 374 THR A O 1
ATOM 2866 N N . TYR A 1 375 ? -3.738 -6.681 9.092 1.00 88.81 375 TYR A N 1
ATOM 2867 C CA . TYR A 1 375 ? -4.385 -8.003 8.997 1.00 88.81 375 TYR A CA 1
ATOM 2868 C C . TYR A 1 375 ? -3.766 -8.906 7.926 1.00 88.81 375 TYR A C 1
ATOM 2870 O O . TYR A 1 375 ? -3.585 -10.101 8.146 1.00 88.81 375 TYR A O 1
ATOM 2878 N N . LEU A 1 376 ? -3.450 -8.360 6.749 1.00 84.81 376 LEU A N 1
ATOM 2879 C CA . LEU A 1 376 ? -2.865 -9.150 5.668 1.00 84.81 376 LEU A CA 1
ATOM 2880 C C . LEU A 1 376 ? -1.383 -9.407 5.946 1.00 84.81 376 LEU A C 1
ATOM 2882 O O . LEU A 1 376 ? -0.622 -8.465 6.114 1.00 84.81 376 LEU A O 1
ATOM 2886 N N . GLY A 1 377 ? -0.974 -10.672 5.947 1.00 78.12 377 GLY A N 1
ATOM 2887 C CA . GLY A 1 377 ? 0.425 -11.055 6.123 1.00 78.12 377 GLY A CA 1
ATOM 2888 C C . GLY A 1 377 ? 0.856 -11.181 7.583 1.00 78.12 377 GLY A C 1
ATOM 2889 O O . GLY A 1 377 ? 1.723 -12.007 7.842 1.00 78.12 377 GLY A O 1
ATOM 2890 N N . TYR A 1 378 ? 0.238 -10.468 8.532 1.00 85.94 378 TYR A N 1
ATOM 2891 C CA . TYR A 1 378 ? 0.605 -10.523 9.959 1.00 85.94 378 TYR A CA 1
ATOM 2892 C C . TYR A 1 378 ? -0.481 -11.066 10.883 1.00 85.94 378 TYR A C 1
ATOM 2894 O O . TYR A 1 378 ? -0.179 -11.385 12.023 1.00 85.94 378 TYR A O 1
ATOM 2902 N N . VAL A 1 379 ? -1.727 -11.221 10.437 1.00 91.00 379 VAL A N 1
ATOM 2903 C CA . VAL A 1 379 ? -2.723 -11.996 11.187 1.00 91.00 379 VAL A CA 1
ATOM 2904 C C . VAL A 1 379 ? -2.966 -13.292 10.439 1.00 91.00 379 VAL A C 1
ATOM 2906 O O . VAL A 1 379 ? -3.311 -13.295 9.254 1.00 91.00 379 VAL A O 1
ATOM 2909 N N . ASN A 1 380 ? -2.782 -14.410 11.129 1.00 91.31 380 ASN A N 1
ATOM 2910 C CA . ASN A 1 380 ? -3.063 -15.719 10.578 1.00 91.31 380 ASN A CA 1
ATOM 2911 C C . ASN A 1 380 ? -4.559 -15.822 10.262 1.00 91.31 380 ASN A C 1
ATOM 2913 O O . ASN A 1 380 ? -5.402 -15.775 11.157 1.00 91.31 380 ASN A O 1
ATOM 2917 N N . ARG A 1 381 ? -4.888 -15.963 8.977 1.00 90.94 381 ARG A N 1
ATOM 2918 C CA . ARG A 1 381 ? -6.274 -15.943 8.488 1.00 90.94 381 ARG A CA 1
ATOM 2919 C C . ARG A 1 381 ? -7.143 -17.094 9.005 1.00 90.94 381 ARG A C 1
ATOM 2921 O O . ARG A 1 381 ? -8.361 -16.981 8.952 1.00 90.94 381 ARG A O 1
ATOM 2928 N N . ASP A 1 382 ? -6.523 -18.185 9.455 1.00 91.75 382 ASP A N 1
ATOM 2929 C CA . ASP A 1 382 ? -7.215 -19.407 9.869 1.00 91.75 382 ASP A CA 1
ATOM 2930 C C . ASP A 1 382 ? -7.324 -19.503 11.400 1.00 91.75 382 ASP A C 1
ATOM 2932 O O . ASP A 1 382 ? -8.311 -20.020 11.922 1.00 91.75 382 ASP A O 1
ATOM 2936 N N . THR A 1 383 ? -6.327 -19.001 12.138 1.00 95.50 383 THR A N 1
ATOM 2937 C CA . THR A 1 383 ? -6.294 -19.075 13.612 1.00 95.50 383 THR A CA 1
ATOM 2938 C C . THR A 1 383 ? -6.648 -17.761 14.305 1.00 95.50 383 THR A C 1
ATOM 2940 O O . THR A 1 383 ? -7.011 -17.783 15.479 1.00 95.50 383 THR A O 1
ATOM 2943 N N . GLY A 1 384 ? -6.531 -16.625 13.614 1.00 94.88 384 GLY A N 1
ATOM 2944 C CA . GLY A 1 384 ? -6.686 -15.291 14.194 1.00 94.88 384 GLY A CA 1
ATOM 2945 C C . GLY A 1 384 ? -5.520 -14.856 15.084 1.00 94.88 384 GLY A C 1
ATOM 2946 O O . GLY A 1 384 ? -5.666 -13.883 15.815 1.00 94.88 384 GLY A O 1
ATOM 2947 N N . VAL A 1 385 ? -4.385 -15.563 15.066 1.00 96.56 385 VAL A N 1
ATOM 2948 C CA . VAL A 1 385 ? -3.177 -15.195 15.825 1.00 96.56 385 VAL A CA 1
ATOM 2949 C C . VAL A 1 385 ? -2.410 -14.090 15.099 1.00 96.56 385 VAL A C 1
ATOM 2951 O O . VAL A 1 385 ? -2.184 -14.190 13.894 1.00 96.56 385 VAL A O 1
ATOM 2954 N N . ILE A 1 386 ? -2.003 -13.047 15.825 1.00 93.69 386 ILE A N 1
ATOM 2955 C CA . ILE A 1 386 ? -1.055 -12.044 15.325 1.00 93.69 386 ILE A CA 1
ATOM 2956 C C . ILE A 1 386 ? 0.341 -12.684 15.286 1.00 93.69 386 ILE A C 1
ATOM 2958 O O . ILE A 1 386 ? 0.832 -13.168 16.299 1.00 93.69 386 ILE A O 1
ATOM 2962 N N . GLU A 1 387 ? 0.961 -12.697 14.113 1.00 89.81 387 GLU A N 1
ATOM 2963 C CA . GLU A 1 387 ? 2.276 -13.257 13.793 1.00 89.81 387 GLU A CA 1
ATOM 2964 C C . GLU A 1 387 ? 3.180 -12.140 13.241 1.00 89.81 387 GLU A C 1
ATOM 2966 O O . GLU A 1 387 ? 3.540 -12.112 12.058 1.00 89.81 387 GLU A O 1
ATOM 2971 N N . GLU A 1 388 ? 3.531 -11.188 14.104 1.00 85.25 388 GLU A N 1
ATOM 2972 C CA . GLU A 1 388 ? 4.378 -10.046 13.764 1.00 85.25 388 GLU A CA 1
ATOM 2973 C C . GLU A 1 388 ? 5.450 -9.851 14.840 1.00 85.25 388 GLU A C 1
ATOM 2975 O O . GLU A 1 388 ? 5.213 -9.162 15.837 1.00 85.25 388 GLU A O 1
ATOM 2980 N N . PRO A 1 389 ? 6.658 -10.409 14.640 1.00 81.75 389 PRO A N 1
ATOM 2981 C CA . PRO A 1 389 ? 7.750 -10.231 15.583 1.00 81.75 389 PRO A CA 1
ATOM 2982 C C . PRO A 1 389 ? 8.022 -8.747 15.852 1.00 81.75 389 PRO A C 1
ATOM 2984 O O . PRO A 1 389 ? 8.277 -7.984 14.918 1.00 81.75 389 PRO A O 1
ATOM 2987 N N . GLY A 1 390 ? 7.983 -8.358 17.128 1.00 82.56 390 GLY A N 1
ATOM 2988 C CA . GLY A 1 390 ? 8.161 -6.972 17.579 1.00 82.56 390 GLY A CA 1
ATOM 2989 C C . GLY A 1 390 ? 6.859 -6.202 17.826 1.00 82.56 390 GLY A C 1
ATOM 2990 O O . GLY A 1 390 ? 6.914 -5.115 18.402 1.00 82.56 390 GLY A O 1
ATOM 2991 N N . HIS A 1 391 ? 5.698 -6.748 17.451 1.00 88.38 391 HIS A N 1
ATOM 2992 C CA . HIS A 1 391 ? 4.395 -6.177 17.792 1.00 88.38 391 HIS A CA 1
ATOM 2993 C C . HIS A 1 391 ? 4.002 -6.528 19.246 1.00 88.38 391 HIS A C 1
ATOM 2995 O O . HIS A 1 391 ? 4.199 -7.671 19.665 1.00 88.38 391 HIS A O 1
ATOM 3001 N N . PRO A 1 392 ? 3.390 -5.611 20.030 1.00 90.75 392 PRO A N 1
ATOM 3002 C CA . PRO A 1 392 ? 3.023 -5.871 21.433 1.00 90.75 392 PRO A CA 1
ATOM 3003 C C . PRO A 1 392 ? 2.069 -7.053 21.660 1.00 90.75 392 PRO A C 1
ATOM 3005 O O . PRO A 1 392 ? 1.970 -7.570 22.770 1.00 90.75 392 PRO A O 1
ATOM 3008 N N . LEU A 1 393 ? 1.345 -7.453 20.615 1.00 94.00 393 LEU A N 1
ATOM 3009 C CA . LEU A 1 393 ? 0.374 -8.551 20.630 1.00 94.00 393 LEU A CA 1
ATOM 3010 C C . LEU A 1 393 ? 0.833 -9.784 19.834 1.00 94.00 393 LEU A C 1
ATOM 3012 O O . LEU A 1 393 ? 0.003 -10.628 19.503 1.00 94.00 393 LEU A O 1
ATOM 3016 N N . ASP A 1 394 ? 2.121 -9.886 19.497 1.00 93.44 394 ASP A N 1
ATOM 3017 C CA . ASP A 1 394 ? 2.668 -11.057 18.802 1.00 93.44 394 ASP A CA 1
ATOM 3018 C C . ASP A 1 394 ? 2.370 -12.364 19.565 1.00 93.44 394 ASP A C 1
ATOM 3020 O O . ASP A 1 394 ? 2.517 -12.449 20.788 1.00 93.44 394 ASP A O 1
ATOM 3024 N N . GLY A 1 395 ? 1.905 -13.382 18.842 1.00 94.94 395 GLY A N 1
ATOM 3025 C CA . GLY A 1 395 ? 1.487 -14.677 19.380 1.00 94.94 395 GLY A CA 1
ATOM 3026 C C . GLY A 1 395 ? 0.105 -14.706 20.047 1.00 94.94 395 GLY A C 1
ATOM 3027 O O . GLY A 1 395 ? -0.277 -15.749 20.584 1.00 94.94 395 GLY A O 1
ATOM 3028 N N . VAL A 1 396 ? -0.662 -13.610 20.026 1.00 96.56 396 VAL A N 1
ATOM 3029 C CA . VAL A 1 396 ? -1.989 -13.525 20.665 1.00 96.56 396 VAL A CA 1
ATOM 3030 C C . VAL A 1 396 ? -3.114 -13.659 19.634 1.00 96.56 396 VAL A C 1
ATOM 3032 O O . VAL A 1 396 ? -3.058 -13.069 18.557 1.00 96.56 396 VAL A O 1
ATOM 3035 N N . ALA A 1 397 ? -4.149 -14.439 19.965 1.00 96.88 397 ALA A N 1
ATOM 3036 C CA . ALA A 1 397 ? -5.340 -14.615 19.132 1.00 96.88 397 ALA A CA 1
ATOM 3037 C C . ALA A 1 397 ? -6.382 -13.510 19.361 1.00 96.88 397 ALA A C 1
ATOM 3039 O O . ALA A 1 397 ? -6.601 -13.085 20.495 1.00 96.88 397 ALA A O 1
ATOM 3040 N N . LEU A 1 398 ? -7.060 -13.094 18.288 1.00 96.94 398 LEU A N 1
ATOM 3041 C CA . LEU A 1 398 ? -8.140 -12.099 18.333 1.00 96.94 398 LEU A CA 1
ATOM 3042 C C . LEU A 1 398 ? -9.477 -12.663 18.852 1.00 96.94 398 LEU A C 1
ATOM 3044 O O . LEU A 1 398 ? -10.337 -11.895 19.289 1.00 96.94 398 LEU A O 1
ATOM 3048 N N . GLU A 1 399 ? -9.659 -13.983 18.778 1.00 97.19 399 GLU A N 1
ATOM 3049 C CA . GLU A 1 399 ? -10.901 -14.695 19.104 1.00 97.19 399 GLU A CA 1
ATOM 3050 C C . GLU A 1 399 ? -11.444 -14.325 20.493 1.00 97.19 399 GLU A C 1
ATOM 3052 O O . GLU A 1 399 ? -10.710 -14.284 21.478 1.00 97.19 399 GLU A O 1
ATOM 3057 N N . ASP A 1 400 ? -12.754 -14.082 20.572 1.00 95.25 400 ASP A N 1
ATOM 3058 C CA . ASP A 1 400 ? -13.488 -13.818 21.817 1.00 95.25 400 ASP A CA 1
ATOM 3059 C C . ASP A 1 400 ? -13.076 -12.561 22.617 1.00 95.25 400 ASP A C 1
ATOM 3061 O O . ASP A 1 400 ? -13.525 -12.393 23.759 1.00 95.25 400 ASP A O 1
ATOM 3065 N N . THR A 1 401 ? -12.308 -11.646 22.015 1.00 98.00 401 THR A N 1
ATOM 3066 C CA . THR A 1 401 ? -11.830 -10.403 22.653 1.00 98.00 401 THR A CA 1
ATOM 3067 C C . THR A 1 401 ? -12.607 -9.148 22.244 1.00 98.00 401 THR A C 1
ATOM 3069 O O . THR A 1 401 ? -13.278 -9.108 21.209 1.00 98.00 401 THR A O 1
ATOM 3072 N N . ILE A 1 402 ? -12.487 -8.097 23.059 1.00 98.38 402 ILE A N 1
ATOM 3073 C CA . ILE A 1 402 ? -12.797 -6.714 22.682 1.00 98.38 402 ILE A CA 1
ATOM 3074 C C . ILE A 1 402 ? -11.497 -6.088 22.172 1.00 98.38 402 ILE A C 1
ATOM 3076 O O . ILE A 1 402 ? -10.615 -5.751 22.962 1.00 98.38 402 ILE A O 1
ATOM 3080 N N . LEU A 1 403 ? -11.343 -5.990 20.853 1.00 98.19 403 LEU A N 1
ATOM 3081 C CA . LEU A 1 403 ? -10.087 -5.584 20.226 1.00 98.19 403 LEU A CA 1
ATOM 3082 C C . LEU A 1 403 ? -9.987 -4.055 20.145 1.00 98.19 403 LEU A C 1
ATOM 3084 O O . LEU A 1 403 ? -10.786 -3.419 19.458 1.00 98.19 403 LEU A O 1
ATOM 3088 N N . ILE A 1 404 ? -8.987 -3.475 20.813 1.00 98.12 404 ILE A N 1
ATOM 3089 C CA . ILE A 1 404 ? -8.764 -2.027 20.919 1.00 98.12 404 ILE A CA 1
ATOM 3090 C C . ILE A 1 404 ? -7.394 -1.664 20.336 1.00 98.12 404 ILE A C 1
ATOM 3092 O O . ILE A 1 404 ? -6.360 -2.097 20.843 1.00 98.12 404 ILE A O 1
ATOM 3096 N N . TYR A 1 405 ? -7.378 -0.868 19.269 1.00 95.62 405 TYR A N 1
ATOM 3097 C CA . TYR A 1 405 ? -6.147 -0.475 18.570 1.00 95.62 405 TYR A CA 1
ATOM 3098 C C . TYR A 1 405 ? -6.347 0.808 17.758 1.00 95.62 405 TYR A C 1
ATOM 3100 O O . TYR A 1 405 ? -7.488 1.128 17.423 1.00 95.62 405 TYR A O 1
ATOM 3108 N N . PRO A 1 406 ? -5.293 1.553 17.373 1.00 90.81 406 PRO A N 1
ATOM 3109 C CA . PRO A 1 406 ? -5.472 2.878 16.783 1.00 90.81 406 PRO A CA 1
ATOM 3110 C C . PRO A 1 406 ? -6.264 2.847 15.475 1.00 90.81 406 PRO A C 1
ATOM 3112 O O . PRO A 1 406 ? -7.291 3.512 15.346 1.00 90.81 406 PRO A O 1
ATOM 3115 N N . LYS A 1 407 ? -5.783 2.043 14.521 1.00 89.31 407 LYS A N 1
ATOM 3116 C CA . LYS A 1 407 ? -6.369 1.787 13.202 1.00 89.31 407 LYS A CA 1
ATOM 3117 C C . LYS A 1 407 ? -5.670 0.599 12.546 1.00 89.31 407 LYS A C 1
ATOM 3119 O O . LYS A 1 407 ? -4.585 0.197 12.960 1.00 89.31 407 LYS A O 1
ATOM 3124 N N . GLY A 1 408 ? -6.284 0.053 11.503 1.00 85.56 408 GLY A N 1
ATOM 3125 C CA . GLY A 1 408 ? -5.643 -0.926 10.630 1.00 85.56 408 GLY A CA 1
ATOM 3126 C C . GLY A 1 408 ? -4.593 -0.288 9.714 1.00 85.56 408 GLY A C 1
ATOM 3127 O O . GLY A 1 408 ? -4.766 0.848 9.262 1.00 85.56 408 GLY A O 1
ATOM 3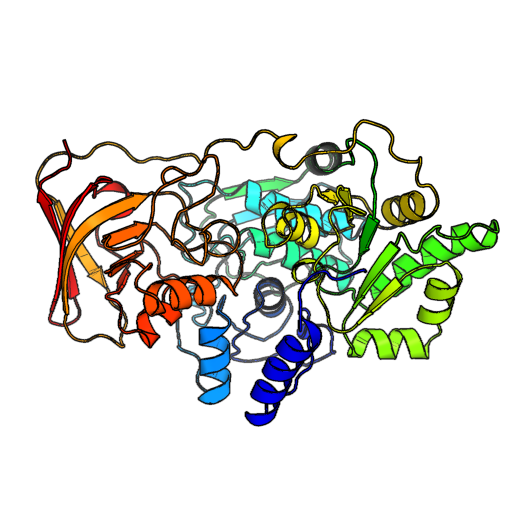128 N N . SER A 1 409 ? -3.538 -1.036 9.406 1.00 80.62 409 SER A N 1
ATOM 3129 C CA . SER A 1 409 ? -2.471 -0.680 8.461 1.00 80.62 409 SER A CA 1
ATOM 3130 C C . SER A 1 409 ? -2.348 -1.700 7.320 1.00 80.62 409 SER A C 1
ATOM 3132 O O . SER A 1 409 ? -2.990 -2.751 7.319 1.00 80.62 409 SER A O 1
ATOM 3134 N N . GLY A 1 410 ? -1.535 -1.367 6.313 1.00 75.94 410 GLY A N 1
ATOM 3135 C CA . GLY A 1 410 ? -1.236 -2.248 5.181 1.00 75.94 410 GLY A CA 1
ATOM 3136 C C . GLY A 1 410 ? -2.289 -2.276 4.068 1.00 75.94 410 GLY A C 1
ATOM 3137 O O . GLY A 1 410 ? -2.961 -1.286 3.776 1.00 75.94 410 GLY A O 1
ATOM 3138 N N . SER A 1 411 ? -2.374 -3.402 3.365 1.00 76.06 411 SER A N 1
ATOM 3139 C CA . SER A 1 411 ? -3.137 -3.512 2.118 1.00 76.06 411 SER A CA 1
ATOM 3140 C C . SER A 1 411 ? -4.646 -3.300 2.301 1.00 76.06 411 SER A C 1
ATOM 3142 O O . SER A 1 411 ? -5.248 -3.721 3.283 1.00 76.06 411 SER A O 1
ATOM 3144 N N . THR A 1 412 ? -5.289 -2.734 1.288 1.00 81.69 412 THR A N 1
ATOM 3145 C CA . THR A 1 412 ? -6.751 -2.598 1.121 1.00 81.69 412 THR A CA 1
ATOM 3146 C C . THR A 1 412 ? -7.495 -3.937 1.007 1.00 81.69 412 THR A C 1
ATOM 3148 O O . THR A 1 412 ? -8.727 -3.969 1.069 1.00 81.69 412 THR A O 1
ATOM 3151 N N . VAL A 1 413 ? -6.754 -5.044 0.879 1.00 82.75 413 VAL A N 1
ATOM 3152 C CA . VAL A 1 413 ? -7.248 -6.432 0.933 1.00 82.75 413 VAL A CA 1
ATOM 3153 C C . VAL A 1 413 ? -7.394 -6.942 2.376 1.00 82.75 413 VAL A C 1
ATOM 3155 O O . VAL A 1 413 ? -8.168 -7.866 2.622 1.00 82.75 413 VAL A O 1
ATOM 3158 N N . ALA A 1 414 ? -6.727 -6.313 3.353 1.00 84.94 414 ALA A N 1
ATOM 3159 C CA . ALA A 1 414 ? -6.801 -6.652 4.781 1.00 84.94 414 ALA A CA 1
ATOM 3160 C C . ALA A 1 414 ? -8.231 -6.908 5.317 1.00 84.94 414 ALA A C 1
ATOM 3162 O O . ALA A 1 414 ? -8.409 -7.858 6.083 1.00 84.94 414 ALA A O 1
ATOM 3163 N N . PRO A 1 415 ? -9.276 -6.166 4.893 1.00 89.88 415 PRO A N 1
ATOM 3164 C CA . PRO A 1 415 ? -10.633 -6.381 5.398 1.00 89.88 415 PRO A CA 1
ATOM 3165 C C . PRO A 1 415 ? -11.234 -7.739 5.044 1.00 89.88 415 PRO A C 1
ATOM 3167 O O . PRO A 1 415 ? -12.087 -8.216 5.786 1.00 89.88 415 PRO A O 1
ATOM 3170 N N . PHE A 1 416 ? -10.792 -8.392 3.963 1.00 91.19 416 PHE A N 1
ATOM 3171 C CA . PHE A 1 416 ? -11.235 -9.754 3.648 1.00 91.19 416 PHE A CA 1
ATOM 3172 C C . PHE A 1 416 ? -10.717 -10.774 4.668 1.00 91.19 416 PHE A C 1
ATOM 3174 O O . PHE A 1 416 ? -11.436 -11.716 4.991 1.00 91.19 416 PHE A O 1
ATOM 3181 N N . VAL A 1 417 ? -9.513 -10.565 5.217 1.00 92.19 417 VAL A N 1
ATOM 3182 C CA . VAL A 1 417 ? -8.958 -11.413 6.286 1.00 92.19 417 VAL A CA 1
ATOM 3183 C C . VAL A 1 417 ? -9.785 -11.249 7.557 1.00 92.19 417 VAL A C 1
ATOM 3185 O O . VAL A 1 417 ? -10.265 -12.238 8.104 1.00 92.19 417 VAL A O 1
ATOM 3188 N N . LEU A 1 418 ? -10.033 -10.005 7.980 1.00 94.31 418 LEU A N 1
ATOM 3189 C CA . LEU A 1 418 ? -10.883 -9.725 9.140 1.00 94.31 418 LEU A CA 1
ATOM 3190 C C . LEU A 1 418 ? -12.301 -10.290 8.955 1.00 94.31 418 LEU A C 1
ATOM 3192 O O . LEU A 1 418 ? -12.831 -10.936 9.856 1.00 94.31 418 LEU A O 1
ATOM 3196 N N . MET A 1 419 ? -12.902 -10.095 7.779 1.00 94.69 419 MET A N 1
ATOM 3197 C CA . MET A 1 419 ? -14.219 -10.642 7.450 1.00 94.69 419 MET A CA 1
ATOM 3198 C C . MET A 1 419 ? -14.232 -12.175 7.541 1.00 94.69 419 MET A C 1
ATOM 3200 O O . MET A 1 419 ? -15.148 -12.736 8.136 1.00 94.69 419 MET A O 1
ATOM 3204 N N . GLY A 1 420 ? -13.208 -12.852 7.009 1.00 94.94 420 GLY A N 1
ATOM 3205 C CA . GLY A 1 420 ? -13.063 -14.308 7.100 1.00 94.94 420 GLY A CA 1
ATOM 3206 C C . GLY A 1 420 ? -12.921 -14.810 8.539 1.00 94.94 420 GLY A C 1
ATOM 3207 O O . GLY A 1 420 ? -13.577 -15.781 8.920 1.00 94.94 420 GLY A O 1
ATOM 3208 N N . LEU A 1 421 ? -12.138 -14.115 9.368 1.00 95.94 421 LEU A N 1
ATOM 3209 C CA . LEU A 1 421 ? -11.986 -14.432 10.791 1.00 95.94 421 LEU A CA 1
ATOM 3210 C C . LEU A 1 421 ? -13.312 -14.299 11.544 1.00 95.94 421 LEU A C 1
ATOM 3212 O O . LEU A 1 421 ? -13.703 -15.210 12.269 1.00 95.94 421 LEU A O 1
ATOM 3216 N N . ILE A 1 422 ? -14.045 -13.202 11.344 1.00 95.00 422 ILE A N 1
ATOM 3217 C CA . ILE A 1 422 ? -15.367 -13.018 11.961 1.00 95.00 422 ILE A CA 1
ATOM 3218 C C . ILE A 1 422 ? -16.326 -14.127 11.498 1.00 95.00 422 ILE A C 1
ATOM 3220 O O . ILE A 1 422 ? -17.002 -14.741 12.320 1.00 95.00 422 ILE A O 1
ATOM 3224 N N . TYR A 1 423 ? -16.350 -14.431 10.197 1.00 93.19 423 TYR A N 1
ATOM 3225 C CA . TYR A 1 423 ? -17.231 -15.451 9.620 1.00 93.19 423 TYR A CA 1
ATOM 3226 C C . TYR A 1 423 ? -16.966 -16.861 10.173 1.00 93.19 423 TYR A C 1
ATOM 3228 O O . TYR A 1 423 ? -17.891 -17.653 10.339 1.00 93.19 423 TYR A O 1
ATOM 3236 N N . THR A 1 424 ? -15.705 -17.172 10.479 1.00 94.56 424 THR A N 1
ATOM 3237 C CA . THR A 1 424 ? -15.273 -18.468 11.033 1.00 94.56 424 THR A CA 1
ATOM 3238 C C . THR A 1 424 ? -15.262 -18.508 12.564 1.00 94.56 424 THR A C 1
ATOM 3240 O O . THR A 1 424 ? -14.889 -19.526 13.145 1.00 94.56 424 THR A O 1
ATOM 3243 N N . GLY A 1 425 ? -15.685 -17.428 13.231 1.00 94.81 425 GLY A N 1
ATOM 3244 C CA . GLY A 1 425 ? -15.696 -17.325 14.693 1.00 94.81 425 GLY A CA 1
ATOM 3245 C C . GLY A 1 425 ? -14.313 -17.142 15.325 1.00 94.81 425 GLY A C 1
ATOM 3246 O O . GLY A 1 425 ? -14.183 -17.295 16.530 1.00 94.81 425 GLY A O 1
ATOM 3247 N N . LYS A 1 426 ? -13.284 -16.818 14.533 1.00 97.06 426 LYS A N 1
ATOM 3248 C CA . LYS A 1 426 ? -11.910 -16.520 14.984 1.00 97.06 426 LYS A CA 1
ATOM 3249 C C . LYS A 1 426 ? -11.606 -15.029 15.111 1.00 97.06 426 LYS A C 1
ATOM 3251 O O . LYS A 1 426 ? -10.506 -14.646 15.500 1.00 97.06 426 LYS A O 1
ATOM 3256 N N . GLY A 1 427 ? -12.571 -14.184 14.764 1.00 95.81 427 GLY A N 1
ATOM 3257 C CA . GLY A 1 427 ? -12.491 -12.737 14.909 1.00 95.81 427 GLY A CA 1
ATOM 3258 C C . GLY A 1 427 ? -12.840 -12.243 16.320 1.00 95.81 427 GLY A C 1
ATOM 3259 O O . GLY A 1 427 ? -13.287 -13.017 17.169 1.00 95.81 427 GLY A O 1
ATOM 3260 N N . PRO A 1 428 ? -12.665 -10.936 16.565 1.00 97.19 428 PRO A N 1
ATOM 3261 C CA . PRO A 1 428 ? -13.040 -10.306 17.826 1.00 97.19 428 PRO A CA 1
ATOM 3262 C C . PRO A 1 428 ? -14.566 -10.204 17.991 1.00 97.19 428 PRO A C 1
ATOM 3264 O O . PRO A 1 428 ? -15.312 -10.156 17.010 1.00 97.19 428 PRO A O 1
ATOM 3267 N N . LYS A 1 429 ? -15.030 -10.099 19.243 1.00 97.25 429 LYS A N 1
ATOM 3268 C CA . LYS A 1 429 ? -16.445 -9.850 19.593 1.00 97.25 429 LYS A CA 1
ATOM 3269 C C . LYS A 1 429 ? -16.880 -8.421 19.311 1.00 97.25 429 LYS A C 1
ATOM 3271 O O . LYS A 1 429 ? -18.036 -8.190 18.974 1.00 97.25 429 LYS A O 1
ATOM 3276 N N . ALA A 1 430 ? -15.970 -7.474 19.498 1.00 97.81 430 ALA A N 1
ATOM 3277 C CA . ALA A 1 430 ? -16.181 -6.061 19.232 1.00 97.81 430 ALA A CA 1
ATOM 3278 C C . ALA A 1 430 ? -14.854 -5.407 18.864 1.00 97.81 430 ALA A C 1
ATOM 3280 O O . ALA A 1 430 ? -13.786 -5.889 19.253 1.00 97.81 430 ALA A O 1
ATOM 3281 N N . ILE A 1 431 ? -14.931 -4.300 18.131 1.00 97.75 431 ILE A N 1
ATOM 3282 C CA . ILE A 1 431 ? -13.761 -3.541 17.707 1.00 97.75 431 ILE A CA 1
ATOM 3283 C C . ILE A 1 431 ? -13.886 -2.084 18.156 1.00 97.75 431 ILE A C 1
ATOM 3285 O O . ILE A 1 431 ? -14.908 -1.423 17.959 1.00 97.75 431 ILE A O 1
ATOM 3289 N N . VAL A 1 432 ? -12.810 -1.577 18.743 1.00 97.75 432 VAL A N 1
ATOM 3290 C CA . VAL A 1 432 ? -12.642 -0.189 19.159 1.00 97.75 432 VAL A CA 1
ATOM 3291 C C . VAL A 1 432 ? -11.433 0.358 18.421 1.00 97.75 432 VAL A C 1
ATOM 3293 O O . VAL A 1 432 ? -10.304 -0.070 18.669 1.00 97.75 432 VAL A O 1
ATOM 3296 N N . ASN A 1 433 ? -11.653 1.315 17.525 1.00 95.88 433 ASN A N 1
ATOM 3297 C CA . ASN A 1 433 ? -10.549 2.067 16.949 1.00 95.88 433 ASN A CA 1
ATOM 3298 C C . ASN A 1 433 ? -10.414 3.446 17.580 1.00 95.88 433 ASN A C 1
ATOM 3300 O O . ASN A 1 433 ? -11.406 4.078 17.921 1.00 95.88 433 ASN A O 1
ATOM 3304 N N . ARG A 1 434 ? -9.188 3.950 17.723 1.00 92.44 434 ARG A N 1
ATOM 3305 C CA . ARG A 1 434 ? -9.006 5.371 18.047 1.00 92.44 434 ARG A CA 1
ATOM 3306 C C . ARG A 1 434 ? -9.544 6.223 16.901 1.00 92.44 434 ARG A C 1
ATOM 3308 O O . ARG A 1 434 ? -10.430 7.055 17.095 1.00 92.44 434 ARG A O 1
ATOM 3315 N N . ASP A 1 435 ? -9.065 5.913 15.701 1.00 88.00 435 ASP A N 1
ATOM 3316 C CA . ASP A 1 435 ? -9.378 6.612 14.464 1.00 88.00 435 ASP A CA 1
ATOM 3317 C C . ASP A 1 435 ? -10.363 5.791 13.622 1.00 88.00 435 ASP A C 1
ATOM 3319 O O . ASP A 1 435 ? -10.343 4.561 13.622 1.00 88.00 435 ASP A O 1
ATOM 3323 N N . VAL A 1 436 ? -11.233 6.446 12.850 1.00 88.06 436 VAL A N 1
ATOM 3324 C CA . VAL A 1 436 ? -12.090 5.714 11.904 1.00 88.06 436 VAL A CA 1
ATOM 3325 C C . VAL A 1 436 ? -11.224 5.008 10.854 1.00 88.06 436 VAL A C 1
ATOM 3327 O O . VAL A 1 436 ? -10.401 5.637 10.191 1.00 88.06 436 VAL A O 1
ATOM 3330 N N . CYS A 1 437 ? -11.397 3.693 10.686 1.00 88.19 437 CYS A N 1
ATOM 3331 C CA . CYS A 1 437 ? -10.501 2.896 9.854 1.00 88.19 437 CYS A CA 1
ATOM 3332 C C . CYS A 1 437 ? -11.226 2.235 8.666 1.00 88.19 437 CYS A C 1
ATOM 3334 O O . CYS A 1 437 ? -11.974 1.276 8.880 1.00 88.19 437 CYS A O 1
ATOM 3336 N N . PRO A 1 438 ? -10.941 2.628 7.405 1.00 87.06 438 PRO A N 1
ATOM 3337 C CA . PRO A 1 438 ? -11.540 1.990 6.227 1.00 87.06 438 PRO A CA 1
ATOM 3338 C C . PRO A 1 438 ? -11.106 0.530 6.037 1.00 87.06 438 PRO A C 1
ATOM 3340 O O . PRO A 1 438 ? -11.758 -0.217 5.313 1.00 87.06 438 PRO A O 1
ATOM 3343 N N . LEU A 1 439 ? -10.034 0.098 6.710 1.00 87.19 439 LEU A N 1
ATOM 3344 C CA . LEU A 1 439 ? -9.554 -1.285 6.689 1.00 87.19 439 LEU A CA 1
ATOM 3345 C C . LEU A 1 439 ? -10.225 -2.180 7.750 1.00 87.19 439 LEU A C 1
ATOM 3347 O O . LEU A 1 439 ? -9.854 -3.338 7.905 1.00 87.19 439 LEU A O 1
ATOM 3351 N N . THR A 1 440 ? -11.186 -1.658 8.511 1.00 90.50 440 THR A N 1
ATOM 3352 C CA . THR A 1 440 ? -11.860 -2.408 9.587 1.00 90.50 440 THR A CA 1
ATOM 3353 C C . THR A 1 440 ? -13.377 -2.253 9.499 1.00 90.50 440 THR A C 1
ATOM 3355 O O . THR A 1 440 ? -14.110 -3.243 9.484 1.00 90.50 440 THR A O 1
ATOM 3358 N N . LEU A 1 441 ? -13.835 -1.005 9.342 1.00 91.31 441 LEU A N 1
ATOM 3359 C CA . LEU A 1 441 ? -15.235 -0.593 9.175 1.00 91.31 441 LEU A CA 1
ATOM 3360 C C . LEU A 1 441 ? -16.055 -1.525 8.262 1.00 91.31 441 LEU A C 1
ATOM 3362 O O . LEU A 1 441 ? -17.136 -1.934 8.682 1.00 91.31 441 LEU A O 1
ATOM 3366 N N . PRO A 1 442 ? -15.611 -1.866 7.030 1.00 91.50 442 PRO A N 1
ATOM 3367 C CA . PRO A 1 442 ? -16.480 -2.563 6.083 1.00 91.50 442 PRO A CA 1
ATOM 3368 C C . PRO A 1 442 ? -16.829 -3.980 6.540 1.00 91.50 442 PRO A C 1
ATOM 3370 O O . PRO A 1 442 ? -17.991 -4.374 6.462 1.00 91.50 442 PRO A O 1
ATOM 3373 N N . ALA A 1 443 ? -15.853 -4.714 7.082 1.00 92.56 443 ALA A N 1
ATOM 3374 C CA . ALA A 1 443 ? -16.074 -6.055 7.617 1.00 92.56 443 ALA A CA 1
ATOM 3375 C C . ALA A 1 443 ? -17.005 -6.021 8.840 1.00 92.56 443 ALA A C 1
ATOM 3377 O O . ALA A 1 443 ? -17.962 -6.793 8.906 1.00 92.56 443 ALA A O 1
ATOM 3378 N N . ALA A 1 444 ? -16.775 -5.080 9.765 1.00 93.19 444 ALA A N 1
ATOM 3379 C CA . ALA A 1 444 ? -17.611 -4.922 10.954 1.00 93.19 444 ALA A CA 1
ATOM 3380 C C . ALA A 1 444 ? -19.055 -4.520 10.609 1.00 93.19 444 ALA A C 1
ATOM 3382 O O . ALA A 1 444 ? -20.003 -5.052 11.184 1.00 93.19 444 ALA A O 1
ATOM 3383 N N . SER A 1 445 ? -19.229 -3.632 9.625 1.00 91.81 445 SER A N 1
ATOM 3384 C CA . SER A 1 445 ? -20.545 -3.208 9.140 1.00 91.81 445 SER A CA 1
ATOM 3385 C C . SER A 1 445 ? -21.308 -4.360 8.477 1.00 91.81 445 SER A C 1
ATOM 3387 O O . SER A 1 445 ? -22.467 -4.594 8.809 1.00 91.81 445 SER A O 1
ATOM 3389 N N . LEU A 1 446 ? -20.664 -5.112 7.574 1.00 90.94 446 LEU A N 1
ATOM 3390 C CA . LEU A 1 446 ? -21.304 -6.208 6.831 1.00 90.94 446 LEU A CA 1
ATOM 3391 C C . LEU A 1 446 ? -21.690 -7.394 7.721 1.00 90.94 446 LEU A C 1
ATOM 3393 O O . LEU A 1 446 ? -22.732 -8.007 7.500 1.00 90.94 446 LEU A O 1
ATOM 3397 N N . LEU A 1 447 ? -20.862 -7.717 8.718 1.00 92.94 447 LEU A N 1
ATOM 3398 C CA . LEU A 1 447 ? -21.081 -8.853 9.619 1.00 92.94 447 LEU A CA 1
ATOM 3399 C C . LEU A 1 447 ? -21.728 -8.457 10.953 1.00 92.94 447 LEU A C 1
ATOM 3401 O O . LEU A 1 447 ? -21.867 -9.299 11.836 1.00 92.94 447 LEU A O 1
ATOM 3405 N N . ASN A 1 448 ? -22.152 -7.196 11.086 1.00 92.81 448 ASN A N 1
ATOM 3406 C CA . ASN A 1 448 ? -22.808 -6.653 12.274 1.00 92.81 448 ASN A CA 1
ATOM 3407 C C . ASN A 1 448 ? -22.011 -6.887 13.577 1.00 92.81 448 ASN A C 1
ATOM 3409 O O . ASN A 1 448 ? -22.582 -7.210 14.619 1.00 92.81 448 ASN A O 1
ATOM 3413 N N . VAL A 1 449 ? -20.686 -6.726 13.511 1.00 95.88 449 VAL A N 1
ATOM 3414 C CA . VAL A 1 449 ? -19.804 -6.767 14.688 1.00 95.88 449 VAL A CA 1
ATOM 3415 C C . VAL A 1 449 ? -19.808 -5.390 15.350 1.00 95.88 449 VAL A C 1
ATOM 3417 O O . VAL A 1 449 ? -19.518 -4.414 14.651 1.00 95.88 449 VAL A O 1
ATOM 3420 N N . PRO A 1 450 ? -20.104 -5.274 16.660 1.00 97.38 450 PRO A N 1
ATOM 3421 C CA . PRO A 1 450 ? -20.039 -4.010 17.391 1.00 97.38 450 PRO A CA 1
ATOM 3422 C C . PRO A 1 450 ? -18.745 -3.244 17.103 1.00 97.38 450 PRO A C 1
ATOM 3424 O O . PRO A 1 450 ? -17.645 -3.763 17.308 1.00 97.38 450 PRO A O 1
ATOM 3427 N N . TYR A 1 451 ? -18.879 -2.018 16.599 1.00 96.75 451 TYR A N 1
ATOM 3428 C CA . TYR A 1 451 ? -17.744 -1.182 16.218 1.00 96.75 451 TYR A CA 1
ATOM 3429 C C . TYR A 1 451 ? -17.887 0.215 16.804 1.00 96.75 451 TYR A C 1
ATOM 3431 O O . TYR A 1 451 ? -18.957 0.823 16.770 1.00 96.75 451 TYR A O 1
ATOM 3439 N N . SER A 1 452 ? -16.780 0.767 17.286 1.00 96.75 452 SER A N 1
ATOM 3440 C CA . SER A 1 452 ? -16.755 2.117 17.837 1.00 96.75 452 SER A CA 1
ATOM 3441 C C . SER A 1 452 ? -15.453 2.843 17.536 1.00 96.75 452 SER A C 1
ATOM 3443 O O . SER A 1 452 ? -14.426 2.217 17.269 1.00 96.75 452 SER A O 1
ATOM 3445 N N . TYR A 1 453 ? -15.510 4.175 17.540 1.00 95.81 453 TYR A N 1
ATOM 3446 C CA . TYR A 1 453 ? -14.346 5.018 17.290 1.00 95.81 453 TYR A CA 1
ATOM 3447 C C . TYR A 1 453 ? -14.484 6.435 17.844 1.00 95.81 453 TYR A C 1
ATOM 3449 O O . TYR A 1 453 ? -15.578 6.846 18.225 1.00 95.81 453 TYR A O 1
ATOM 3457 N N . GLY A 1 454 ? -13.393 7.211 17.832 1.00 93.12 454 GLY A N 1
ATOM 3458 C CA . GLY A 1 454 ? -13.431 8.648 18.126 1.00 93.12 454 GLY A CA 1
ATOM 3459 C C . GLY A 1 454 ? -13.923 8.957 19.538 1.00 93.12 454 GLY A C 1
ATOM 3460 O O . GLY A 1 454 ? -14.863 9.738 19.700 1.00 93.12 454 GLY A O 1
ATOM 3461 N N . PHE A 1 455 ? -13.325 8.286 20.521 1.00 96.06 455 PHE A N 1
ATOM 3462 C CA . PHE A 1 455 ? -13.612 8.467 21.940 1.00 96.06 455 PHE A CA 1
ATOM 3463 C C . PHE A 1 455 ? -13.065 9.799 22.470 1.00 96.06 455 PHE A C 1
ATOM 3465 O O . PHE A 1 455 ? -12.156 10.393 21.891 1.00 96.06 455 PHE A O 1
ATOM 3472 N N . ASP A 1 456 ? -13.637 10.265 23.576 1.00 96.19 456 ASP A N 1
ATOM 3473 C CA . ASP A 1 456 ? -13.212 11.456 24.318 1.00 96.19 456 ASP A CA 1
ATOM 3474 C C . ASP A 1 456 ? -11.815 11.333 24.949 1.00 96.19 456 ASP A C 1
ATOM 3476 O O . ASP A 1 456 ? -11.132 12.340 25.144 1.00 96.19 456 ASP A O 1
ATOM 3480 N N . ILE A 1 457 ? -11.378 10.105 25.231 1.00 94.31 457 ILE A N 1
ATOM 3481 C CA . ILE A 1 457 ? -10.024 9.752 25.675 1.00 94.31 457 ILE A CA 1
ATOM 3482 C C . ILE A 1 457 ? -9.495 8.650 24.746 1.00 94.31 457 ILE A C 1
ATOM 3484 O O . ILE A 1 457 ? -10.272 7.816 24.288 1.00 94.31 457 ILE A O 1
ATOM 3488 N N . ASP A 1 458 ? -8.185 8.619 24.467 1.00 94.50 458 ASP A N 1
ATOM 3489 C CA . ASP A 1 458 ? -7.586 7.557 23.646 1.00 94.50 458 ASP A CA 1
ATOM 3490 C C . ASP A 1 458 ? -7.783 6.179 24.318 1.00 94.50 458 ASP A C 1
ATOM 3492 O O . ASP A 1 458 ? -7.151 5.897 25.349 1.00 94.50 458 ASP A O 1
ATOM 3496 N N . PRO A 1 459 ? -8.626 5.291 23.751 1.00 96.25 459 PRO A N 1
ATOM 3497 C CA . PRO A 1 459 ? -8.908 3.996 24.357 1.00 96.25 459 PRO A CA 1
ATOM 3498 C C . PRO A 1 459 ? -7.679 3.077 24.322 1.00 96.25 459 PRO A C 1
ATOM 3500 O O . PRO A 1 459 ? -7.545 2.204 25.181 1.00 96.25 459 PRO A O 1
ATOM 3503 N N . CYS A 1 460 ? -6.747 3.300 23.387 1.00 95.56 460 CYS A N 1
ATOM 3504 C CA . CYS A 1 460 ? -5.512 2.526 23.265 1.00 95.56 460 CYS A CA 1
ATOM 3505 C C . CYS A 1 460 ? -4.572 2.774 24.449 1.00 95.56 460 CYS A C 1
ATOM 3507 O O . CYS A 1 460 ? -3.769 1.903 24.784 1.00 95.56 460 CYS A O 1
ATOM 3509 N N . LEU A 1 461 ? -4.683 3.932 25.107 1.00 95.25 461 LEU A N 1
ATOM 3510 C CA . LEU A 1 461 ? -3.877 4.299 26.273 1.00 95.25 461 LEU A CA 1
ATOM 3511 C C . LEU A 1 461 ? -4.632 4.087 27.592 1.00 95.25 461 LEU A C 1
ATOM 3513 O O . LEU A 1 461 ? -4.027 3.643 28.565 1.00 95.25 461 LEU A O 1
ATOM 3517 N N . ALA A 1 462 ? -5.942 4.350 27.625 1.00 96.69 462 ALA A N 1
ATOM 3518 C CA . ALA A 1 462 ? -6.746 4.336 28.853 1.00 96.69 462 ALA A CA 1
ATOM 3519 C C . ALA A 1 462 ? -7.149 2.931 29.362 1.00 96.69 462 ALA A C 1
ATOM 3521 O O . ALA A 1 462 ? -7.349 2.732 30.569 1.00 96.69 462 ALA A O 1
ATOM 3522 N N . VAL A 1 463 ? -7.275 1.949 28.463 1.00 97.69 463 VAL A N 1
ATOM 3523 C CA . VAL A 1 463 ? -7.663 0.561 28.786 1.00 97.69 463 VAL A CA 1
ATOM 3524 C C . VAL A 1 463 ? -6.422 -0.324 28.784 1.00 97.69 463 VAL A C 1
ATOM 3526 O O . VAL A 1 463 ? -5.661 -0.273 27.824 1.00 97.69 463 VAL A O 1
ATOM 3529 N N . ASN A 1 464 ? -6.175 -1.145 29.807 1.00 97.31 464 ASN A N 1
ATOM 3530 C CA . ASN A 1 464 ? -5.030 -2.060 29.788 1.00 97.31 464 ASN A CA 1
ATOM 3531 C C . ASN A 1 464 ? -5.326 -3.300 28.941 1.00 97.31 464 ASN A C 1
ATOM 3533 O O . ASN A 1 464 ? -6.468 -3.744 28.819 1.00 97.31 464 ASN A O 1
ATOM 3537 N N . ASN A 1 465 ? -4.269 -3.895 28.388 1.00 96.81 465 ASN A N 1
ATOM 3538 C CA . ASN A 1 465 ? -4.389 -5.196 27.751 1.00 96.81 465 ASN A CA 1
ATOM 3539 C C . ASN A 1 465 ? -4.750 -6.253 28.805 1.00 96.81 465 ASN A C 1
ATOM 3541 O O . ASN A 1 465 ? -3.970 -6.505 29.718 1.00 96.81 465 ASN A O 1
ATOM 3545 N N . GLY A 1 466 ? -5.914 -6.876 28.656 1.00 97.00 466 GLY A N 1
ATOM 3546 C CA . GLY A 1 466 ? -6.448 -7.879 29.565 1.00 97.00 466 GLY A CA 1
ATOM 3547 C C . GLY A 1 466 ? -7.481 -7.380 30.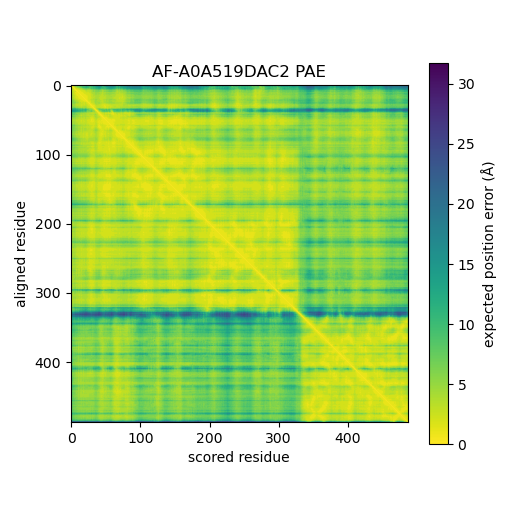575 1.00 97.00 466 GLY A C 1
ATOM 3548 O O . GLY A 1 466 ? -7.981 -8.220 31.323 1.00 97.00 466 GLY A O 1
ATOM 3549 N N . ASP A 1 467 ? -7.802 -6.081 30.598 1.00 98.25 467 ASP A N 1
ATOM 3550 C CA . ASP A 1 467 ? -8.919 -5.542 31.387 1.00 98.25 467 ASP A CA 1
ATOM 3551 C C . ASP A 1 467 ? -10.237 -6.238 31.003 1.00 98.25 467 ASP A C 1
ATOM 3553 O O . ASP A 1 467 ? -10.449 -6.582 29.840 1.00 98.25 467 ASP A O 1
ATOM 3557 N N . GLU A 1 468 ? -11.149 -6.405 31.960 1.00 98.25 468 GLU A N 1
ATOM 3558 C CA . GLU A 1 468 ? -12.526 -6.797 31.650 1.00 98.25 468 GLU A CA 1
ATOM 3559 C C . GLU A 1 468 ? -13.328 -5.530 31.353 1.00 98.25 468 GLU A C 1
ATOM 3561 O O . GLU A 1 468 ? -13.378 -4.615 32.185 1.00 98.25 468 GLU A O 1
ATOM 3566 N N . VAL A 1 469 ? -13.942 -5.461 30.173 1.00 98.38 469 VAL A N 1
ATOM 3567 C CA . VAL A 1 469 ? -14.670 -4.274 29.718 1.00 98.38 469 VAL A CA 1
ATOM 3568 C C . VAL A 1 469 ? -16.092 -4.612 29.298 1.00 98.38 469 VAL A C 1
ATOM 3570 O O . VAL A 1 469 ? -16.386 -5.711 28.831 1.00 98.38 469 VAL A O 1
ATOM 3573 N N . GLU A 1 470 ? -16.965 -3.628 29.451 1.00 98.25 470 GLU A N 1
ATOM 3574 C CA . GLU A 1 470 ? -18.331 -3.624 28.943 1.00 98.25 470 GLU A CA 1
ATOM 3575 C C . GLU A 1 470 ? -18.472 -2.459 27.968 1.00 98.25 470 GLU A C 1
ATOM 3577 O O . GLU A 1 470 ? -18.002 -1.346 28.229 1.00 98.25 470 GLU A O 1
ATOM 3582 N N . MET A 1 471 ? -19.105 -2.716 26.832 1.00 97.75 471 MET A N 1
ATOM 3583 C CA . MET A 1 471 ? -19.417 -1.708 25.839 1.00 97.75 471 MET A CA 1
ATOM 3584 C C . MET A 1 471 ? -20.897 -1.751 25.490 1.00 97.75 471 MET A C 1
ATOM 3586 O O . MET A 1 471 ? -21.460 -2.814 25.237 1.00 97.75 471 MET A O 1
ATOM 3590 N N . SER A 1 472 ? -21.505 -0.577 25.379 1.00 97.88 472 SER A N 1
ATOM 3591 C CA . SER A 1 472 ? -22.904 -0.438 24.984 1.00 97.88 472 SER A CA 1
ATOM 3592 C C . SER A 1 472 ? -23.087 0.689 23.980 1.00 97.88 472 SER A C 1
ATOM 3594 O O . SER A 1 472 ? -22.420 1.721 24.055 1.00 97.88 472 SER A O 1
ATOM 3596 N N . LEU A 1 473 ? -24.016 0.498 23.047 1.00 98.00 473 LEU A N 1
ATOM 3597 C CA . LEU A 1 473 ? -24.505 1.533 22.145 1.00 98.00 473 LEU A CA 1
ATOM 3598 C C . LEU A 1 473 ? -25.949 1.865 22.506 1.00 98.00 473 LEU A C 1
ATOM 3600 O O . LEU A 1 473 ? -26.853 1.054 22.302 1.00 98.00 473 LEU A O 1
ATOM 3604 N N . GLU A 1 474 ? -26.171 3.094 22.960 1.00 95.44 474 GLU A N 1
ATOM 3605 C CA . GLU A 1 474 ? -27.500 3.613 23.268 1.00 95.44 474 GLU A CA 1
ATOM 3606 C C . GLU A 1 474 ? -27.638 5.048 22.761 1.00 95.44 474 GLU A C 1
ATOM 3608 O O . GLU A 1 474 ? -26.768 5.890 22.974 1.00 95.44 474 GLU A O 1
ATOM 3613 N N . ASN A 1 475 ? -28.757 5.355 22.096 1.00 92.06 475 ASN A N 1
ATOM 3614 C CA . ASN A 1 475 ? -29.051 6.696 21.570 1.00 92.06 475 ASN A CA 1
ATOM 3615 C C . ASN A 1 475 ? -27.924 7.285 20.690 1.00 92.06 475 ASN A C 1
ATOM 3617 O O . ASN A 1 475 ? -27.700 8.494 20.686 1.00 92.06 475 ASN A O 1
ATOM 3621 N N . GLY A 1 476 ? -27.216 6.427 19.946 1.00 92.25 476 GLY A N 1
ATOM 3622 C CA . GLY A 1 476 ? -26.133 6.828 19.042 1.00 92.25 476 GLY A CA 1
ATOM 3623 C C . GLY A 1 476 ? -24.786 7.113 19.717 1.00 92.25 476 GLY A C 1
ATOM 3624 O O . GLY A 1 476 ? -23.857 7.525 19.026 1.00 92.25 476 GLY A O 1
ATOM 3625 N N . VAL A 1 477 ? -24.665 6.888 21.028 1.00 96.38 477 VAL A N 1
ATOM 3626 C CA . VAL A 1 477 ? -23.418 7.055 21.785 1.00 96.38 477 VAL A CA 1
ATOM 3627 C C . VAL A 1 477 ? -22.929 5.691 22.250 1.00 96.38 477 VAL A C 1
ATOM 3629 O O . VAL A 1 477 ? -23.710 4.902 22.785 1.00 96.38 477 VAL A O 1
ATOM 3632 N N . VAL A 1 478 ? -21.638 5.428 22.052 1.00 98.00 478 VAL A N 1
ATOM 3633 C CA . VAL A 1 478 ? -20.981 4.247 22.617 1.00 98.00 478 VAL A CA 1
ATOM 3634 C C . VAL A 1 478 ? -20.418 4.604 23.979 1.00 98.00 478 VAL A C 1
ATOM 3636 O O . VAL A 1 478 ? -19.692 5.588 24.092 1.00 98.00 478 VAL A O 1
ATOM 3639 N N . ARG A 1 479 ? -20.705 3.794 24.993 1.00 98.25 479 ARG A N 1
ATOM 3640 C CA . ARG A 1 479 ? -20.001 3.822 26.275 1.00 98.25 479 ARG A CA 1
ATOM 3641 C C . ARG A 1 479 ? -19.087 2.615 26.366 1.00 98.25 479 ARG A C 1
ATOM 3643 O O . ARG A 1 479 ? -19.545 1.503 26.126 1.00 98.25 479 ARG A O 1
ATOM 3650 N N . LEU A 1 480 ? -17.822 2.836 26.714 1.00 98.31 480 LEU A N 1
ATOM 3651 C CA . LEU A 1 480 ? -16.871 1.783 27.070 1.00 98.31 480 LEU A CA 1
ATOM 3652 C C . LEU A 1 480 ? -16.511 1.947 28.540 1.00 98.31 480 LEU A C 1
ATOM 3654 O O . LEU A 1 480 ? -16.040 3.011 28.937 1.00 98.31 480 LEU A O 1
ATOM 3658 N N . LYS A 1 481 ? -16.706 0.901 29.337 1.00 98.12 481 LYS A N 1
ATOM 3659 C CA . LYS A 1 481 ? -16.436 0.905 30.772 1.00 98.12 481 LYS A CA 1
ATOM 3660 C C . LYS A 1 481 ? -15.499 -0.231 31.146 1.00 98.12 481 LYS A C 1
ATOM 3662 O O . LYS A 1 481 ? -15.746 -1.385 30.810 1.00 98.12 481 LYS A O 1
ATOM 3667 N N . VAL A 1 482 ? -14.458 0.091 31.905 1.00 98.19 482 VAL A N 1
ATOM 3668 C CA . VAL A 1 482 ? -13.595 -0.914 32.530 1.00 98.19 482 VAL A CA 1
ATOM 3669 C C . VAL A 1 482 ? -14.269 -1.424 33.803 1.00 98.19 482 VAL A C 1
ATOM 3671 O O . VAL A 1 482 ? -14.473 -0.666 34.753 1.00 98.19 482 VAL A O 1
ATOM 3674 N N . ILE A 1 483 ? -14.632 -2.707 33.813 1.00 97.38 483 ILE A N 1
ATOM 3675 C CA . ILE A 1 483 ? -15.312 -3.384 34.927 1.00 97.38 483 ILE A CA 1
ATOM 3676 C C . ILE A 1 483 ? -14.303 -3.819 35.988 1.00 97.38 483 ILE A C 1
ATOM 3678 O O . ILE A 1 483 ? -14.518 -3.612 37.183 1.00 97.38 483 ILE A O 1
ATOM 3682 N N . SER A 1 484 ? -13.184 -4.392 35.552 1.00 97.06 484 SER A N 1
ATOM 3683 C CA . SER A 1 484 ? -12.067 -4.752 36.422 1.00 97.06 484 SER A CA 1
ATOM 3684 C C . SER A 1 484 ? -10.752 -4.638 35.669 1.00 97.06 484 SER A C 1
ATOM 3686 O O . SER A 1 484 ? -10.655 -5.072 34.521 1.00 97.06 484 SER A O 1
ATOM 3688 N N . ARG A 1 485 ? -9.737 -4.080 36.335 1.00 96.94 485 ARG A N 1
ATOM 3689 C CA . ARG A 1 485 ? -8.383 -4.011 35.786 1.00 96.94 485 ARG A CA 1
ATOM 3690 C C . ARG A 1 485 ? -7.733 -5.393 35.78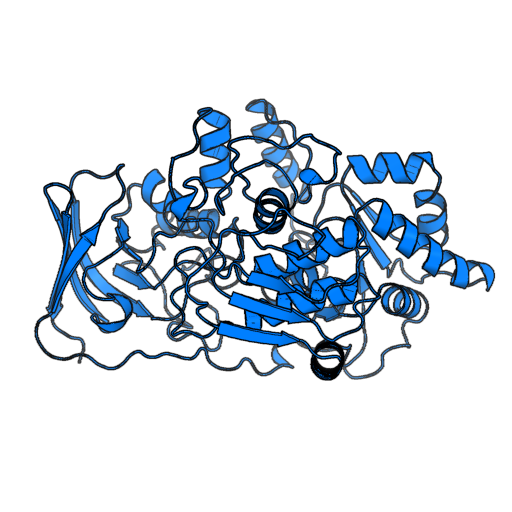0 1.00 96.94 485 ARG A C 1
ATOM 3692 O O . ARG A 1 485 ? -7.995 -6.181 36.687 1.00 96.94 485 ARG A O 1
ATOM 3699 N N . CYS A 1 486 ? -6.899 -5.674 34.785 1.00 91.25 486 CYS A N 1
ATOM 3700 C CA . CYS A 1 486 ? -6.000 -6.822 34.836 1.00 91.25 486 CYS A CA 1
ATOM 3701 C C . CYS A 1 486 ? -4.949 -6.642 35.944 1.00 91.25 486 CYS A C 1
ATOM 3703 O O . CYS A 1 486 ? -4.504 -5.518 36.192 1.00 91.25 486 CYS A O 1
ATOM 3705 N N . ASP A 1 487 ? -4.581 -7.749 36.591 1.00 74.69 487 ASP A N 1
ATOM 3706 C CA . ASP A 1 487 ? -3.568 -7.791 37.656 1.00 74.69 487 ASP A CA 1
ATOM 3707 C C . ASP A 1 487 ? -2.141 -7.509 37.160 1.00 74.69 487 ASP A C 1
ATOM 3709 O O . ASP A 1 487 ? -1.798 -7.944 36.031 1.00 74.69 487 ASP A O 1
#

Solvent-accessible surface area (backbone atoms only — not comparable to full-atom values): 25566 Å² total; per-residue (Å²): 112,78,69,86,62,82,63,50,69,58,56,52,48,55,53,51,53,53,43,44,74,74,70,47,82,85,64,57,49,70,46,67,75,72,73,75,60,90,50,64,50,84,52,58,34,40,38,50,35,45,16,9,37,31,46,28,73,43,61,23,33,32,41,68,26,12,50,68,49,21,49,49,22,69,76,69,76,53,76,82,91,51,66,51,62,34,73,91,62,62,54,57,38,28,40,34,42,37,71,34,78,69,85,49,50,34,45,31,7,49,50,17,40,51,59,41,71,67,64,57,92,85,51,91,47,86,74,34,56,20,39,35,36,36,63,62,62,93,72,77,55,72,62,31,54,49,30,21,26,30,10,20,19,66,57,43,16,39,33,50,30,40,59,90,73,31,70,84,73,65,91,68,99,66,57,75,44,79,46,76,46,37,52,68,52,54,52,51,50,45,65,72,32,36,75,80,13,36,54,54,36,29,46,42,24,44,65,38,30,47,58,67,54,51,51,53,49,40,57,51,46,46,65,45,42,78,74,74,48,57,31,55,92,44,24,32,36,41,18,20,25,54,71,36,47,54,57,34,50,75,74,47,50,47,60,56,35,46,73,37,25,40,40,80,39,67,49,49,50,72,56,81,47,70,73,38,68,91,76,42,51,22,37,36,23,47,27,49,38,38,32,53,37,31,40,56,31,82,63,52,27,35,50,21,42,42,46,63,62,57,45,48,51,42,26,57,34,67,71,73,42,66,57,64,72,59,53,68,79,73,57,85,69,73,60,64,81,70,89,67,57,92,66,79,82,84,48,74,42,50,27,33,55,52,92,90,62,72,67,54,76,52,71,37,41,26,44,45,35,68,52,64,48,39,40,58,55,24,31,40,62,85,66,25,28,28,60,36,89,43,45,100,54,48,77,40,60,38,44,71,17,33,37,28,27,34,33,60,44,72,60,29,62,16,28,60,40,52,36,47,14,48,75,72,64,24,22,48,62,27,42,38,25,42,38,83,32,56,48,46,49,49,35,30,62,77,70,69,38,54,50,35,25,58,42,82,51,62,54,33,50,66,45,48,61,50,15,36,32,38,37,36,35,54,93,71,36,26,41,41,34,54,76,43,80,54,133

Secondary structure (DSSP, 8-state):
----STTHHHHHHHHHHHHHHTT------S-GGGG----EEE--BSSHHHHHHHHHHSEEE--B--HHHHHHHHHHS-----GGGSGGG----EEEEE-S---SHHHHHHHHHHHHHT--TTS--TT---EEEES--S---HHHHHHHHHHHGGGT----EETTTSPPPPP-S--SEEEEE-HHHHHHHHHHHS--S---EEEEEEEEE-HHHHHHHHHHHHHHHTTT---GGG-EEEEE-HHHHHHHHHTTHHHHHHHHTPEEEES--GGGS---TTT---EEES-HHHHHHHHHSSS---EEE--HHHHHHHHH-TTSS-SSPP-GGGSPPPPPP-------S--EEEEEE-TT---EEEEEEEEE-SSPEE-TTTB-TTT-BB--TTSTTTT-B-TTSEEEES-EES-TTHHHHHHHHHHTT-S-SEEEESS--TTTHHHHHHTT--EEE--SS-HHHHSPTT-EEEEEEETTEEEEEEEE---

pLDDT: mean 92.6, std 7.06, range [51.44, 98.81]

Nearest PDB structures (foldseek):
  7cns-assembly1_A-2  TM=9.182E-01  e=4.468E-23  Thermococcus kodakarensis KOD1
  7d2r-assembly1_A  TM=8.449E-01  e=7.257E-20  Agrobacterium tumefaciens
  7cnp-assembly3_C  TM=8.357E-01  e=4.572E-20  Agrobacterium tumefaciens
  7cnq-assembly4_D  TM=8.395E-01  e=1.937E-19  Agrobacterium tumefaciens
  7cns-assembly1_B  TM=8.987E-01  e=5.624E-08  Thermococcus kodakarensis KOD1

Foldseek 3Di:
DPFPDPCPVVVVVVVVVVCVVLVHDLQLALPPVLLVDQAADEAEDQRLLNLALCQWQHNYFYANFFPLQRVVCVNPVDHDCDARNDVVNQAAAEEEEEAAQLPFLLLLLLQLQVVLVPDDLPQDALRFHAYEYPDHDLDDDPSSSSSNSLNVSQSRHSYYYYPNRGPDGDDDPDHSYYYYHHNVNSVVSQVVQDDPAFAQAEEEPVVADRLVNLVVLLVLLVVVVVVVFAQPPQRYEHGHTPSSVVVCVVVCSVVSCVVSSHHYHYSDHPLPDADDCVRGAEYEYSHSSNQSRCCQFDNNGHYGHDGSNVSSVCRRPSVPGHDPRDDSVNDDDAADDFPADADDDKDKKKFFFDPLDAKDKDKDWEAAAADAAEQGRQQDLPQQAGCDPRYPRHRHFQAAHAYEYAEHHDRSNSLVSQLSCVVVRRHHQAYEHQHDYSSHVSSCSVSVRHYTYNIPDRCNHNADRGFIWMWIHHPRMIMIIGPGHDD

Mean predicted aligned error: 5.37 Å

Radius of gyration: 23.07 Å; Cα contacts (8 Å, |Δi|>4): 1079; chains: 1; bounding box: 57×55×70 Å